Protein AF-A0A7J9FZH3-F1 (afdb_monomer)

Nearest PDB structures (foldseek):
  8qah-assembly2_B  TM=2.654E-01  e=2.493E+00  synthetic construct
  6dqs-assembly1_D  TM=1.534E-01  e=6.817E-01  Homo sapiens

pLDDT: mean 82.78, std 17.74, range [28.38, 97.75]

Foldseek 3Di:
DLCQLQPNQLVSVLVVLVVLLVVLQPDPPCPSVCVCLVVCSLLSLLQLQLPDDLPPDLDDPSSVSSLSSNLSSLSSLLSQCVSVPQVSLVSCVVSVSLVSNLSRHLLAPPPLVVPPDDDPPSNVSSVVSSLSNNLSSLSNLLSNLSNQDLVDQAPVVGPSLVSLVVSCVSNLVLLVVLLPDDLLPDDPSSLSSVLSSLSSCLRRVLNDPDPPRLVVLSLQLLLLVLLQDALVDPSPPPPPDAPVVSLVSVLSSLSSLLSSLSSVLCCCPRLVDDAALDPPDPPPDDDSSVHGDHLVSLLSNLNRLLVLLVVLLVLLVVLVVCLVCLVVDDPVRLVVLDVNQDDPPPDDPPDDSVVSSVSSNVSSVVSSVSSLSSLVSSLVSSVSSLSSLLSNLVVVVDDDPPDDDDPRPDPDDDDHDLVSLLVSLVSLLVSLVSQLPDDCVSNVDDCPVVNVSSVSSNVSSVVSNVD

InterPro domains:
  IPR021827 Nucleoporin Nup186/Nup192/Nup205 [PTHR31344] (1-390)

Organism: NCBI:txid34285

Secondary structure (DSSP, 8-state):
-HHHHHHS-HHHHHHHHHHHHHHHHT-SSSHHHHHHHHTTHHHHHHHHHHH----S-TT-HHHHHHHHHHHHHHHHHHHHHHHHHHHHHHHHHHTTHHHHHHT-GGG-GGGTTT--SS-TTHHHHHHHHHHHHHHHHHHHHHHHGGG--TT---GGG-HHHHHHHHHHHHTHHHHHHHHTS-TTT--HHHHHHHHHHHHHHHHHGGG----TT-HHHHHHHHHHHHHT--TTS-TT--TTS-HHHHHHHHHHHHHHHHHHHHHHHHHHHTS-----SSS--S-TT--GGGPPPPHHHHHHHHHHHHHHHHHHHHHHHHHHHHHHTTTTS-HHHHHHHHHHH--GGG--TT--HHHHHHHHHHHHHHHHHHHHHHHHHHHHHHHHHHHHHHHHHHHTTS------------SS-PPPPHHHHHHHHHHHHHHHHHHHT--HHHH-S--HHHHHHHHHHHHHHHHHHH-

Sequence (467 aa):
VIKDATHGSEPGKTVSLYVLDAVVCIDHERYFLSQLQSRGFLRSCLMSISSFSSADGGHSLDSMQRACTLEAELALLLRICHKYGKSGAQVLFSMGALEHIASCRAVNLQGSLRVETKLRRDVAVDVDKQRMIVTPVLRLVFSLTSLVDTSEFFEVKNKIVREVIDFVKGHHLVFDHVLREDVSGADDLMMEQINLVVGILSKVWPYEEGGEYGFVQGLFSMMHILFSCDSDRPFLSISTRSPENQRKSELNVFQLCFSLSSYLYFLVTKKSLRLQVSDDSPEYHSPVSLQQPTLNLLCSLLNGVINSLERAADEKSLLLNKIRDINELSRQEVDEVINMCVRQDLVSASDDIQKRRYIAMVEMCQVAGNRDQLISLLLPLVEHVLNVIIIHFQDSSGVFNTNGSMKTITYGAEPDSGQEISLLCGKLIPLLERLELLSEEKVGHNLKVFRRSVASLKEMAIQKFAG

Solvent-accessible surface area (backbone atoms only — not comparable to full-atom values): 26274 Å² total; per-residue (Å²): 90,73,68,34,44,74,70,43,56,50,68,47,16,28,53,28,32,53,53,50,40,56,54,50,75,70,45,84,83,47,57,60,58,50,50,38,53,76,70,44,47,57,58,50,50,41,51,50,48,29,67,41,67,68,83,64,59,96,82,42,71,67,48,52,37,50,50,48,29,50,40,34,50,41,49,37,55,37,45,41,25,66,73,48,38,63,62,30,29,48,54,44,51,77,69,43,43,63,62,24,56,64,49,21,53,68,66,59,65,82,70,63,80,74,63,78,88,79,60,87,68,60,54,55,56,52,50,52,57,40,52,58,47,45,47,48,50,43,52,36,55,39,53,45,55,69,67,55,63,82,87,60,86,52,51,91,78,34,66,63,39,48,52,50,48,52,43,46,66,76,41,39,69,59,52,53,54,49,57,71,54,58,78,77,77,48,51,77,68,52,49,47,47,37,43,36,49,48,44,39,44,35,73,37,48,85,60,58,87,76,80,87,78,54,57,70,35,39,52,29,34,50,44,56,60,61,23,65,45,49,70,86,56,54,85,65,81,51,98,82,62,54,68,62,58,51,53,51,51,52,46,53,51,51,52,40,52,35,29,53,39,50,28,49,36,46,37,37,76,72,51,57,43,78,64,47,56,63,89,81,65,89,67,93,77,71,59,71,47,75,45,77,66,29,52,50,42,50,50,41,30,49,51,29,48,48,57,51,42,55,52,32,22,51,52,26,40,54,39,53,51,49,52,74,45,46,89,77,54,50,72,66,59,38,48,52,48,41,68,69,56,61,71,77,90,81,67,62,92,83,59,52,70,68,63,45,45,51,52,30,43,56,43,40,49,54,52,31,49,55,27,47,54,43,44,69,51,44,55,60,38,49,51,38,54,50,51,49,54,42,53,57,58,57,55,76,72,54,84,81,78,92,79,75,100,62,87,66,64,74,80,83,74,74,87,75,56,74,68,55,52,24,56,48,26,68,62,43,47,64,54,39,53,57,60,65,69,62,51,49,82,46,64,69,50,89,49,70,68,59,48,49,55,43,51,53,45,42,54,54,33,52,55,51,50,75,104

Structure (mmCIF, N/CA/C/O backbone):
data_AF-A0A7J9FZH3-F1
#
_entry.id   AF-A0A7J9FZH3-F1
#
loop_
_atom_site.group_PDB
_atom_site.id
_atom_site.type_symbol
_atom_site.label_atom_id
_atom_site.label_alt_id
_atom_site.label_comp_id
_atom_site.label_asym_id
_atom_site.label_entity_id
_atom_site.label_seq_id
_atom_site.pdbx_PDB_ins_code
_atom_site.Cartn_x
_atom_site.Cartn_y
_atom_site.Cartn_z
_atom_site.occupancy
_atom_site.B_iso_or_equiv
_atom_site.auth_seq_id
_atom_site.auth_comp_id
_atom_site.auth_asym_id
_atom_site.auth_atom_id
_atom_site.pdbx_PDB_model_num
ATOM 1 N N . VAL A 1 1 ? 16.671 7.609 -28.512 1.00 92.31 1 VAL A N 1
ATOM 2 C CA . VAL A 1 1 ? 16.056 7.088 -27.268 1.00 92.31 1 VAL A CA 1
ATOM 3 C C . VAL A 1 1 ? 15.694 5.608 -27.368 1.00 92.31 1 VAL A C 1
ATOM 5 O O . VAL A 1 1 ? 16.523 4.825 -26.955 1.00 92.31 1 VAL A O 1
ATOM 8 N N . ILE A 1 2 ? 14.558 5.168 -27.947 1.00 93.94 2 ILE A N 1
ATOM 9 C CA . ILE A 1 2 ? 14.202 3.719 -27.972 1.00 93.94 2 ILE A CA 1
ATOM 10 C C . ILE A 1 2 ? 15.309 2.848 -28.589 1.00 93.94 2 ILE A C 1
ATOM 12 O O . ILE A 1 2 ? 15.668 1.825 -28.024 1.00 93.94 2 ILE A O 1
ATOM 16 N N . LYS A 1 3 ? 15.887 3.271 -29.721 1.00 93.75 3 LYS A N 1
ATOM 17 C CA . LYS A 1 3 ? 16.989 2.535 -30.365 1.00 93.75 3 LYS A CA 1
ATOM 18 C C . LYS A 1 3 ? 18.222 2.408 -29.467 1.00 93.75 3 LYS A C 1
ATOM 20 O O . LYS A 1 3 ? 18.873 1.370 -29.499 1.00 93.75 3 LYS A O 1
ATOM 25 N N . ASP A 1 4 ? 18.513 3.443 -28.686 1.00 94.50 4 ASP A N 1
ATOM 26 C CA . ASP A 1 4 ? 19.654 3.489 -27.768 1.00 94.50 4 ASP A CA 1
ATOM 27 C C . ASP A 1 4 ? 19.369 2.656 -26.510 1.00 94.50 4 ASP A C 1
ATOM 29 O O . ASP A 1 4 ? 20.251 1.958 -26.027 1.00 94.50 4 ASP A O 1
ATOM 33 N N . ALA A 1 5 ? 18.115 2.643 -26.043 1.00 94.12 5 ALA A N 1
ATOM 34 C CA . ALA A 1 5 ? 17.645 1.782 -24.960 1.00 94.12 5 ALA A CA 1
ATOM 35 C C . ALA A 1 5 ? 17.725 0.285 -25.308 1.00 94.12 5 ALA A C 1
ATOM 37 O O . ALA A 1 5 ? 17.924 -0.531 -24.417 1.00 94.12 5 ALA A O 1
ATOM 38 N N . THR A 1 6 ? 17.608 -0.091 -26.588 1.00 91.50 6 THR A N 1
ATOM 39 C CA . THR A 1 6 ? 17.687 -1.501 -27.012 1.00 91.50 6 THR A CA 1
ATOM 40 C C . THR A 1 6 ? 19.077 -1.920 -27.499 1.00 91.50 6 THR A C 1
ATOM 42 O O . THR A 1 6 ? 19.514 -3.027 -27.203 1.00 91.50 6 THR A O 1
ATOM 45 N N . HIS A 1 7 ? 19.782 -1.062 -28.245 1.00 90.75 7 HIS A N 1
ATOM 46 C CA . HIS A 1 7 ? 21.035 -1.418 -28.935 1.00 90.75 7 HIS A CA 1
ATOM 47 C C . HIS A 1 7 ? 22.260 -0.615 -28.476 1.00 90.75 7 HIS A C 1
ATOM 49 O O . HIS A 1 7 ? 23.348 -0.816 -29.012 1.00 90.75 7 HIS A O 1
ATOM 55 N N . GLY A 1 8 ? 22.100 0.321 -27.537 1.00 90.12 8 GLY A N 1
ATOM 56 C CA . GLY A 1 8 ? 23.210 1.113 -27.014 1.00 90.12 8 GLY A CA 1
ATOM 57 C C . GLY A 1 8 ? 24.176 0.294 -26.157 1.00 90.12 8 GLY A C 1
ATOM 58 O O . GLY A 1 8 ? 23.937 -0.873 -25.844 1.00 90.12 8 GLY A O 1
ATOM 59 N N . SER A 1 9 ? 25.267 0.931 -25.732 1.00 92.44 9 SER A N 1
ATOM 60 C CA . SER A 1 9 ? 26.091 0.417 -24.631 1.00 92.44 9 SER A CA 1
ATOM 61 C C . SER A 1 9 ? 25.277 0.370 -23.334 1.00 92.44 9 SER A C 1
ATOM 63 O O . SER A 1 9 ? 24.308 1.110 -23.205 1.00 92.44 9 SER A O 1
ATOM 65 N N . GLU A 1 10 ? 25.670 -0.436 -22.346 1.00 91.56 10 GLU A N 1
ATOM 66 C CA . GLU A 1 10 ? 24.930 -0.541 -21.072 1.00 91.56 10 GLU A CA 1
ATOM 67 C C . GLU A 1 10 ? 24.684 0.821 -20.380 1.00 91.56 10 GLU A C 1
ATOM 69 O O . GLU A 1 10 ? 23.535 1.115 -20.037 1.00 91.56 10 GLU A O 1
ATOM 74 N N . PRO A 1 11 ? 25.670 1.740 -20.283 1.00 92.06 11 PRO A N 1
ATOM 75 C CA . PRO A 1 11 ? 25.399 3.092 -19.791 1.00 92.06 11 PRO A CA 1
ATOM 76 C C . PRO A 1 11 ? 24.432 3.875 -20.691 1.00 92.06 11 PRO A C 1
ATOM 78 O O . PRO A 1 11 ? 23.564 4.593 -20.198 1.00 92.06 11 PRO A O 1
ATOM 81 N N . GLY A 1 12 ? 24.552 3.726 -22.015 1.00 95.12 12 GLY A N 1
ATOM 82 C CA . GLY A 1 12 ? 23.664 4.374 -22.982 1.00 95.12 12 GLY A CA 1
ATOM 83 C C . GLY A 1 12 ? 22.221 3.876 -22.885 1.00 95.12 12 GLY A C 1
ATOM 84 O O . GLY A 1 12 ? 21.290 4.683 -22.960 1.00 95.12 12 GLY A O 1
ATOM 85 N N . LYS A 1 13 ? 22.029 2.572 -22.648 1.00 96.00 13 LYS A N 1
ATOM 86 C CA . LYS A 1 13 ? 20.722 1.969 -22.384 1.00 96.00 13 LYS A CA 1
ATOM 87 C C . LYS A 1 13 ? 20.131 2.521 -21.096 1.00 96.00 13 LYS A C 1
ATOM 89 O O . LYS A 1 13 ? 19.020 3.039 -21.127 1.00 96.00 13 LYS A O 1
ATOM 94 N N . THR A 1 14 ? 20.903 2.493 -20.009 1.00 94.88 14 THR A N 1
ATOM 95 C CA . THR A 1 14 ? 20.487 2.987 -18.688 1.00 94.88 14 THR A CA 1
ATOM 96 C C . THR A 1 14 ? 20.017 4.445 -18.754 1.00 94.88 14 THR A C 1
ATOM 98 O O . THR A 1 14 ? 18.893 4.758 -18.368 1.00 94.88 14 THR A O 1
ATOM 101 N N . VAL A 1 15 ? 20.819 5.341 -19.343 1.00 96.31 15 VAL A N 1
ATOM 102 C CA . VAL A 1 15 ? 20.439 6.756 -19.512 1.00 96.31 15 VAL A CA 1
ATOM 103 C C . VAL A 1 15 ? 19.186 6.897 -20.379 1.00 96.31 15 VAL A C 1
ATOM 105 O O . VAL A 1 15 ? 18.291 7.678 -20.059 1.00 96.31 15 VAL A O 1
ATOM 108 N N . SER A 1 16 ? 19.085 6.126 -21.463 1.00 97.50 16 SER A N 1
ATOM 109 C CA . SER A 1 16 ? 17.911 6.163 -22.340 1.00 97.50 16 SER A CA 1
ATOM 110 C C . SER A 1 16 ? 16.640 5.697 -21.630 1.00 97.50 16 SER A C 1
ATOM 112 O O . SER A 1 16 ? 15.577 6.265 -21.874 1.00 97.50 16 SER A O 1
ATOM 114 N N . LEU A 1 17 ? 16.738 4.707 -20.740 1.00 97.19 17 LEU A N 1
ATOM 115 C CA . LEU A 1 17 ? 15.630 4.232 -19.912 1.00 97.19 17 LEU A CA 1
ATOM 116 C C . LEU A 1 17 ? 15.174 5.304 -18.916 1.00 97.19 17 LEU A C 1
ATOM 118 O O . LEU A 1 17 ? 13.974 5.540 -18.816 1.00 97.19 17 LEU A O 1
ATOM 122 N N . TYR A 1 18 ? 16.091 6.035 -18.275 1.00 95.38 18 TYR A N 1
ATOM 123 C CA . TYR A 1 18 ? 15.721 7.166 -17.410 1.00 95.38 18 TYR A CA 1
ATOM 124 C C . TYR A 1 18 ? 15.061 8.318 -18.179 1.00 95.38 18 TYR A C 1
ATOM 126 O O . TYR A 1 18 ? 14.111 8.930 -17.690 1.00 95.38 18 TYR A O 1
ATOM 134 N N . VAL A 1 19 ? 15.495 8.590 -19.415 1.00 96.69 19 VAL A N 1
ATOM 135 C CA . VAL A 1 19 ? 14.804 9.555 -20.287 1.00 96.69 19 VAL A CA 1
AT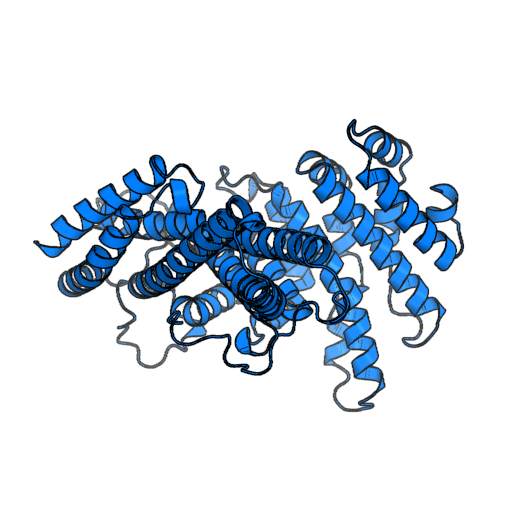OM 136 C C . VAL A 1 19 ? 13.386 9.076 -20.610 1.00 96.69 19 VAL A C 1
ATOM 138 O O . VAL A 1 19 ? 12.449 9.873 -20.578 1.00 96.69 19 VAL A O 1
ATOM 141 N N . LEU A 1 20 ? 13.199 7.785 -20.898 1.00 96.75 20 LEU A N 1
ATOM 142 C CA . LEU A 1 20 ? 11.869 7.215 -21.127 1.00 96.75 20 LEU A CA 1
ATOM 143 C C . LEU A 1 20 ? 10.995 7.262 -19.866 1.00 96.75 20 LEU A C 1
ATOM 145 O O . LEU A 1 20 ? 9.817 7.591 -19.985 1.00 96.75 20 LEU A O 1
ATOM 149 N N . ASP A 1 21 ? 11.557 7.008 -18.681 1.00 94.75 21 ASP A N 1
ATOM 150 C CA . ASP A 1 21 ? 10.853 7.137 -17.395 1.00 94.75 21 ASP A CA 1
ATOM 151 C C . ASP A 1 21 ? 10.309 8.560 -17.201 1.00 94.75 21 ASP A C 1
ATOM 153 O O . ASP A 1 21 ? 9.123 8.752 -16.917 1.00 94.75 21 ASP A O 1
ATOM 157 N N . ALA A 1 22 ? 11.146 9.570 -17.455 1.00 94.69 22 ALA A N 1
ATOM 158 C CA . ALA A 1 22 ? 10.754 10.975 -17.377 1.00 94.69 22 ALA A CA 1
ATOM 159 C C . ALA A 1 22 ? 9.670 11.343 -18.407 1.00 94.69 22 ALA A C 1
ATOM 161 O O . ALA A 1 22 ? 8.725 12.066 -18.086 1.00 94.69 22 ALA A O 1
ATOM 162 N N . VAL A 1 23 ? 9.760 10.816 -19.632 1.00 94.31 23 VAL A N 1
ATOM 163 C CA . VAL A 1 23 ? 8.740 11.025 -20.675 1.00 94.31 23 VAL A CA 1
ATOM 164 C C . VAL A 1 23 ? 7.404 10.387 -20.285 1.00 94.31 23 VAL A C 1
ATOM 166 O O . VAL A 1 23 ? 6.352 10.995 -20.476 1.00 94.31 23 VAL A O 1
ATOM 169 N N . VAL A 1 24 ? 7.421 9.195 -19.684 1.00 95.62 24 VAL A N 1
ATOM 170 C CA . VAL A 1 24 ? 6.207 8.551 -19.163 1.00 95.62 24 VAL A CA 1
ATOM 171 C C . VAL A 1 24 ? 5.600 9.372 -18.019 1.00 95.62 24 VAL A C 1
ATOM 173 O O . VAL A 1 24 ? 4.379 9.513 -17.956 1.00 95.62 24 VAL A O 1
ATOM 176 N N . CYS A 1 25 ? 6.411 9.977 -17.144 1.00 92.81 25 CYS A N 1
ATOM 177 C CA . CYS A 1 25 ? 5.911 10.806 -16.039 1.00 92.81 25 CYS A CA 1
ATOM 178 C C . CYS A 1 25 ? 4.988 11.947 -16.502 1.00 92.81 25 CYS A C 1
ATOM 180 O O . CYS A 1 25 ? 4.003 12.248 -15.820 1.00 92.81 25 CYS A O 1
ATOM 182 N N . ILE A 1 26 ? 5.256 12.538 -17.668 1.00 94.06 26 ILE A N 1
ATOM 183 C CA . ILE A 1 26 ? 4.470 13.646 -18.234 1.00 94.06 26 ILE A CA 1
ATOM 184 C C . ILE A 1 26 ? 3.360 13.187 -19.199 1.00 94.06 26 ILE A C 1
ATOM 186 O O . ILE A 1 26 ? 2.641 14.021 -19.744 1.00 94.06 26 ILE A O 1
ATOM 190 N N . ASP A 1 27 ? 3.177 11.877 -19.407 1.00 94.00 27 ASP A N 1
ATOM 191 C CA . ASP A 1 27 ? 2.183 11.348 -20.351 1.00 94.00 27 ASP A CA 1
ATOM 192 C C . ASP A 1 27 ? 0.763 11.349 -19.765 1.00 94.00 27 ASP A C 1
ATOM 194 O O . ASP A 1 27 ? 0.337 10.405 -19.096 1.00 94.00 27 ASP A O 1
ATOM 198 N N . HIS A 1 28 ? 0.010 12.421 -19.989 1.00 89.25 28 HIS A N 1
ATOM 199 C CA . HIS A 1 28 ? -1.373 12.513 -19.513 1.00 89.25 28 HIS A CA 1
ATOM 200 C C . HIS A 1 28 ? -2.366 11.746 -20.399 1.00 89.25 28 HIS A C 1
ATOM 202 O O . HIS A 1 28 ? -3.337 11.191 -19.888 1.00 89.25 28 HIS A O 1
ATOM 208 N N . GLU A 1 29 ? -2.103 11.664 -21.704 1.00 90.12 29 GLU A N 1
ATOM 209 C CA . GLU A 1 29 ? -3.030 11.107 -22.701 1.00 90.12 29 GLU A CA 1
ATOM 210 C C . GLU A 1 29 ? -2.706 9.658 -23.099 1.00 90.12 29 GLU A C 1
ATOM 212 O O . GLU A 1 29 ? -3.348 9.096 -23.985 1.00 90.12 29 GLU A O 1
ATOM 217 N N . ARG A 1 30 ? -1.732 9.020 -22.434 1.00 92.31 30 ARG A N 1
ATOM 218 C CA . ARG A 1 30 ? -1.261 7.651 -22.735 1.00 92.31 30 ARG A CA 1
ATOM 219 C C . ARG A 1 30 ? -0.695 7.507 -24.152 1.00 92.31 30 ARG A C 1
ATOM 221 O O . ARG A 1 30 ? -0.664 6.401 -24.713 1.00 92.31 30 ARG A O 1
ATOM 228 N N . TYR A 1 31 ? -0.255 8.611 -24.749 1.00 94.31 31 TYR A N 1
ATOM 229 C CA . TYR A 1 31 ? 0.316 8.615 -26.089 1.00 94.31 31 TYR A CA 1
ATOM 230 C C . TYR A 1 31 ? 1.634 7.835 -26.109 1.00 94.31 31 TYR A C 1
ATOM 232 O O . TYR A 1 31 ? 1.826 6.946 -26.944 1.00 94.31 31 TYR A O 1
ATOM 240 N N . PHE A 1 32 ? 2.525 8.112 -25.156 1.00 95.00 32 PHE A N 1
ATOM 241 C CA . PHE A 1 32 ? 3.810 7.432 -25.050 1.00 95.00 32 PHE A CA 1
ATOM 242 C C . PHE A 1 32 ? 3.634 5.967 -24.669 1.00 95.00 32 PHE A C 1
ATOM 244 O O . PHE A 1 32 ? 4.298 5.126 -25.272 1.00 95.00 32 PHE A O 1
ATOM 251 N N . LEU A 1 33 ? 2.694 5.628 -23.778 1.00 95.12 33 LEU A N 1
ATOM 252 C CA . LEU A 1 33 ? 2.358 4.221 -23.513 1.00 95.12 33 LEU A CA 1
ATOM 253 C C . LEU A 1 33 ? 2.006 3.471 -24.805 1.00 95.12 33 LEU A C 1
ATOM 255 O O . LEU A 1 33 ? 2.579 2.419 -25.096 1.00 95.12 33 LEU A O 1
ATOM 259 N N . SER A 1 34 ? 1.113 4.049 -25.611 1.00 94.62 34 SER A N 1
ATOM 260 C CA . SER A 1 34 ? 0.668 3.461 -26.878 1.00 94.62 34 SER A CA 1
ATOM 261 C C . SER A 1 34 ? 1.822 3.306 -27.875 1.00 94.62 34 SER A C 1
ATOM 263 O O . SER A 1 34 ? 1.912 2.298 -28.580 1.00 94.62 34 SER A O 1
ATOM 265 N N . GLN A 1 35 ? 2.751 4.267 -27.923 1.00 94.88 35 GLN A N 1
ATOM 266 C CA . GLN A 1 35 ? 3.949 4.184 -28.766 1.00 94.88 35 GLN A CA 1
ATOM 267 C C . GLN A 1 35 ? 4.935 3.109 -28.287 1.00 94.88 35 GLN A C 1
ATOM 269 O O . GLN A 1 35 ? 5.447 2.349 -29.109 1.00 94.88 35 GLN A O 1
ATOM 274 N N . LEU A 1 36 ? 5.195 3.010 -26.980 1.00 95.44 36 LEU A N 1
ATOM 275 C CA . LEU A 1 36 ? 6.098 1.999 -26.413 1.00 95.44 36 LEU A CA 1
ATOM 276 C C . LEU A 1 36 ? 5.551 0.581 -26.630 1.00 95.44 36 LEU A C 1
ATOM 278 O O . LEU A 1 36 ? 6.309 -0.336 -26.953 1.00 95.44 36 LEU A O 1
ATOM 282 N N . GLN A 1 37 ? 4.233 0.414 -26.513 1.00 94.75 37 GLN A N 1
ATOM 283 C CA . GLN A 1 37 ? 3.544 -0.843 -26.785 1.00 94.75 37 GLN A CA 1
ATOM 284 C C . GLN A 1 37 ? 3.556 -1.202 -28.277 1.00 94.75 37 GLN A C 1
ATOM 286 O O . GLN A 1 37 ? 4.032 -2.276 -28.642 1.00 94.75 37 GLN A O 1
ATOM 291 N N . SER A 1 38 ? 3.049 -0.322 -29.148 1.00 94.44 38 SER A N 1
ATOM 292 C CA . SER A 1 38 ? 2.885 -0.611 -30.587 1.00 94.44 38 SER A CA 1
ATOM 293 C C . SER A 1 38 ? 4.207 -0.860 -31.310 1.00 94.44 38 SER A C 1
ATOM 295 O O . SER A 1 38 ? 4.260 -1.652 -32.248 1.00 94.44 38 SER A O 1
ATOM 297 N N . ARG A 1 39 ? 5.295 -0.234 -30.850 1.00 94.62 39 ARG A N 1
ATOM 298 C CA . ARG A 1 39 ? 6.645 -0.440 -31.395 1.00 94.62 39 ARG A CA 1
ATOM 299 C C . ARG A 1 39 ? 7.362 -1.659 -30.811 1.00 94.62 39 ARG A C 1
ATOM 301 O O . ARG A 1 39 ? 8.526 -1.875 -31.129 1.00 94.62 39 ARG A O 1
ATOM 308 N N . GLY A 1 40 ? 6.705 -2.432 -29.944 1.00 94.31 40 GLY A N 1
ATOM 309 C CA . GLY A 1 40 ? 7.269 -3.639 -29.338 1.00 94.31 40 GLY A CA 1
ATOM 310 C C . GLY A 1 40 ? 8.379 -3.381 -28.316 1.00 94.31 40 GLY A C 1
ATOM 311 O O . GLY A 1 40 ? 9.054 -4.325 -27.911 1.00 94.31 40 GLY A O 1
ATOM 312 N N . PHE A 1 41 ? 8.569 -2.136 -27.870 1.00 96.94 41 PHE A N 1
ATOM 313 C CA . PHE A 1 41 ? 9.648 -1.789 -26.945 1.00 96.94 41 PHE A CA 1
ATOM 314 C C . PHE A 1 41 ? 9.453 -2.444 -25.575 1.00 96.94 41 PHE A C 1
ATOM 316 O O . PHE A 1 41 ? 10.379 -3.057 -25.057 1.00 96.94 41 PHE A O 1
ATOM 323 N N . LEU A 1 42 ? 8.229 -2.413 -25.034 1.00 96.62 42 LEU A N 1
ATOM 324 C CA . LEU A 1 42 ? 7.931 -3.052 -23.744 1.00 96.62 42 LEU A CA 1
ATOM 325 C C . LEU A 1 42 ? 8.199 -4.562 -23.776 1.00 96.62 42 LEU A C 1
ATOM 327 O O . LEU A 1 42 ? 8.767 -5.114 -22.839 1.00 96.62 42 LEU A O 1
ATOM 331 N N . ARG A 1 43 ? 7.862 -5.218 -24.893 1.00 95.44 43 ARG A N 1
ATOM 332 C CA . ARG A 1 43 ? 8.169 -6.637 -25.102 1.00 95.44 43 ARG A CA 1
ATOM 333 C C . ARG A 1 43 ? 9.678 -6.880 -25.154 1.00 95.44 43 ARG A C 1
ATOM 335 O O . ARG A 1 43 ? 10.145 -7.862 -24.594 1.00 95.44 43 ARG A O 1
ATOM 342 N N . SER A 1 44 ? 10.436 -5.983 -25.785 1.00 95.31 44 SER A N 1
ATOM 343 C CA . SER A 1 44 ? 11.901 -6.049 -25.800 1.00 95.31 44 SER A CA 1
ATOM 344 C C . SER A 1 44 ? 12.496 -5.956 -24.393 1.00 95.31 44 SER A C 1
ATOM 346 O O . SER A 1 44 ? 13.379 -6.747 -24.078 1.00 95.31 44 SER A O 1
ATOM 348 N N . CYS A 1 45 ? 12.003 -5.047 -23.543 1.00 96.19 45 CYS A N 1
ATOM 349 C CA . CYS A 1 45 ? 12.445 -4.945 -22.147 1.00 96.19 45 CYS A CA 1
ATOM 350 C C . CYS A 1 45 ? 12.141 -6.228 -21.361 1.00 96.19 45 CYS A C 1
ATOM 352 O O . CYS A 1 45 ? 13.003 -6.749 -20.666 1.00 96.19 45 CYS A O 1
ATOM 354 N N . LEU A 1 46 ? 10.941 -6.795 -21.514 1.00 96.12 46 LEU A N 1
ATOM 355 C CA . LEU A 1 46 ? 10.582 -8.056 -20.855 1.00 96.12 46 LEU A CA 1
ATOM 356 C C . LEU A 1 46 ? 11.468 -9.231 -21.303 1.00 96.12 46 LEU A C 1
ATOM 358 O O . LEU A 1 46 ? 11.929 -10.017 -20.475 1.00 96.12 46 LEU A O 1
ATOM 362 N N . MET A 1 47 ? 11.773 -9.319 -22.601 1.00 94.31 47 MET A N 1
ATOM 363 C CA . MET A 1 47 ? 12.717 -10.314 -23.119 1.00 94.31 47 MET A CA 1
ATOM 364 C C . MET A 1 47 ? 14.122 -10.114 -22.534 1.00 94.31 47 MET A C 1
ATOM 366 O O . MET A 1 47 ? 14.731 -11.092 -22.098 1.00 94.31 47 MET A O 1
ATOM 370 N N . SER A 1 48 ? 14.604 -8.866 -22.468 1.00 92.81 48 SER A N 1
ATOM 371 C CA . SER A 1 48 ? 15.883 -8.501 -21.839 1.00 92.81 48 SER A CA 1
ATOM 372 C C . SER A 1 48 ? 15.948 -8.988 -20.387 1.00 92.81 48 SER A C 1
ATOM 374 O O . SER A 1 48 ? 16.837 -9.776 -20.055 1.00 92.81 48 SER A O 1
ATOM 376 N N . ILE A 1 49 ? 14.934 -8.660 -19.577 1.00 93.50 49 ILE A N 1
ATOM 377 C CA . ILE A 1 49 ? 14.796 -9.107 -18.181 1.00 93.50 49 ILE A CA 1
ATOM 378 C C . ILE A 1 49 ? 14.877 -10.635 -18.075 1.00 93.50 49 ILE A C 1
ATOM 380 O O . ILE A 1 49 ? 15.664 -11.161 -17.290 1.00 93.50 49 ILE A O 1
ATOM 384 N N . SER A 1 50 ? 14.113 -11.366 -18.893 1.00 91.81 50 SER A N 1
ATOM 385 C CA . SER A 1 50 ? 14.105 -12.836 -18.842 1.00 91.81 50 SER A CA 1
ATOM 386 C C . SER A 1 50 ? 15.432 -13.477 -19.260 1.00 91.81 50 SER A C 1
ATOM 388 O O . SER A 1 50 ? 15.762 -14.574 -18.815 1.00 91.81 50 SER A O 1
ATOM 390 N N . SER A 1 51 ? 16.209 -12.792 -20.103 1.00 89.12 51 SER A N 1
ATOM 391 C CA . SER A 1 51 ? 17.520 -13.254 -20.568 1.00 89.12 51 SER A CA 1
ATOM 392 C C . SER A 1 51 ? 18.664 -12.918 -19.606 1.00 89.12 51 SER A C 1
ATOM 394 O O . SER A 1 51 ? 19.788 -13.391 -19.796 1.00 89.12 51 SER A O 1
ATOM 396 N N . PHE A 1 52 ? 18.400 -12.115 -18.571 1.00 86.06 52 PHE A N 1
ATOM 397 C CA . PHE A 1 52 ? 19.423 -11.678 -17.636 1.00 86.06 52 PHE A CA 1
ATOM 398 C C . PHE A 1 52 ? 19.979 -12.853 -16.819 1.00 86.06 52 PHE A C 1
ATOM 400 O O . PHE A 1 52 ? 19.244 -13.647 -16.224 1.00 86.06 52 PHE A O 1
ATOM 407 N N . SER A 1 53 ? 21.309 -12.940 -16.738 1.00 74.88 53 SER A N 1
ATOM 408 C CA . SER A 1 53 ? 21.997 -13.901 -15.877 1.00 74.88 53 SER A CA 1
ATOM 409 C C . SER A 1 53 ? 23.200 -13.262 -15.186 1.00 74.88 53 SER A C 1
ATOM 411 O O . SER A 1 53 ? 23.974 -12.532 -15.801 1.00 74.88 53 SER A O 1
ATOM 413 N N . SER A 1 54 ? 23.359 -13.553 -13.895 1.00 61.91 54 SER A N 1
ATOM 414 C CA . SER A 1 54 ? 24.453 -13.060 -13.048 1.00 61.91 54 SER A CA 1
ATOM 415 C C . SER A 1 54 ? 25.737 -13.900 -13.148 1.00 61.91 54 SER A C 1
ATOM 417 O O . SER A 1 54 ? 26.698 -13.622 -12.438 1.00 61.91 54 SER A O 1
ATOM 419 N N . ALA A 1 55 ? 25.771 -14.915 -14.022 1.00 54.72 55 ALA A N 1
ATOM 420 C CA . ALA A 1 55 ? 26.841 -15.917 -14.089 1.00 54.72 55 ALA A CA 1
ATOM 421 C C . ALA A 1 55 ? 28.194 -15.386 -14.610 1.00 54.72 55 ALA A C 1
ATOM 423 O O . ALA A 1 55 ? 29.211 -16.062 -14.469 1.00 54.72 55 ALA A O 1
ATOM 424 N N . ASP A 1 56 ? 28.235 -14.172 -15.162 1.00 50.25 56 ASP A N 1
ATOM 425 C CA . ASP A 1 56 ? 29.479 -13.532 -15.585 1.00 50.25 56 ASP A CA 1
ATOM 426 C C . ASP A 1 56 ? 30.121 -12.775 -14.412 1.00 50.25 56 ASP A C 1
ATOM 428 O O . ASP A 1 56 ? 29.765 -11.627 -14.140 1.00 50.25 56 ASP A O 1
ATOM 432 N N . GLY A 1 57 ? 31.065 -13.434 -13.727 1.00 52.00 57 GLY A N 1
ATOM 433 C CA . GLY A 1 57 ? 32.097 -12.855 -12.850 1.00 52.00 57 GLY A CA 1
ATOM 434 C C . GLY A 1 57 ? 31.662 -11.672 -11.974 1.00 52.00 57 GLY A C 1
ATOM 435 O O . GLY A 1 57 ? 31.717 -10.521 -12.408 1.00 52.00 57 GLY A O 1
ATOM 436 N N . GLY A 1 58 ? 31.317 -11.950 -10.712 1.00 54.47 58 GLY A N 1
ATOM 437 C CA . GLY A 1 58 ? 30.656 -11.052 -9.746 1.00 54.47 58 GLY A CA 1
ATOM 438 C C . GLY A 1 58 ? 31.286 -9.685 -9.431 1.00 54.47 58 GLY A C 1
ATOM 439 O O . GLY A 1 58 ? 30.700 -8.935 -8.658 1.00 54.47 58 GLY A O 1
ATOM 440 N N . HIS A 1 59 ? 32.407 -9.297 -10.047 1.00 57.66 59 HIS A N 1
ATOM 441 C CA . HIS A 1 59 ? 33.121 -8.052 -9.730 1.00 57.66 59 HIS A CA 1
ATOM 442 C C . HIS A 1 59 ? 33.570 -7.227 -10.950 1.00 57.66 59 HIS A C 1
ATOM 444 O O . HIS A 1 59 ? 34.391 -6.322 -10.802 1.00 57.66 59 HIS A O 1
ATOM 450 N N . SER A 1 60 ? 33.059 -7.496 -12.159 1.00 69.88 60 SER A N 1
ATOM 451 C CA . SER A 1 60 ? 33.369 -6.647 -13.320 1.00 69.88 60 SER A CA 1
ATOM 452 C C . SER A 1 60 ? 32.479 -5.399 -13.379 1.00 69.88 60 SER A C 1
ATOM 454 O O . SER A 1 60 ? 31.286 -5.444 -13.062 1.00 69.88 60 SER A O 1
ATOM 456 N N . LEU A 1 61 ? 33.054 -4.281 -13.837 1.00 76.50 61 LEU A N 1
ATOM 457 C CA . LEU A 1 61 ? 32.325 -3.043 -14.140 1.00 76.50 61 LEU A CA 1
ATOM 458 C C . LEU A 1 61 ? 31.125 -3.319 -15.062 1.00 76.50 61 LEU A C 1
ATOM 460 O O . LEU A 1 61 ? 30.033 -2.806 -14.828 1.00 76.50 61 LEU A O 1
ATOM 464 N N . ASP A 1 62 ? 31.304 -4.202 -16.043 1.00 78.88 62 ASP A N 1
ATOM 465 C CA . ASP A 1 62 ? 30.265 -4.603 -16.995 1.00 78.88 62 ASP A CA 1
ATOM 466 C C . ASP A 1 62 ? 29.101 -5.346 -16.321 1.00 78.88 62 ASP A C 1
ATOM 468 O O . ASP A 1 62 ? 27.949 -5.214 -16.729 1.00 78.88 62 ASP A O 1
ATOM 472 N N . SER A 1 63 ? 29.374 -6.134 -15.277 1.00 78.44 63 SER A N 1
ATOM 473 C CA . SER A 1 63 ? 28.347 -6.844 -14.505 1.00 78.44 63 SER A CA 1
ATOM 474 C C . SER A 1 63 ? 27.514 -5.881 -13.653 1.00 78.44 63 SER A C 1
ATOM 476 O O . SER A 1 63 ? 26.307 -6.068 -13.496 1.00 78.44 63 SER A O 1
ATOM 478 N N . MET A 1 64 ? 28.139 -4.825 -13.125 1.00 80.06 64 MET A N 1
ATOM 479 C CA . MET A 1 64 ? 27.435 -3.760 -12.407 1.00 80.06 64 MET A CA 1
ATOM 480 C C . MET A 1 64 ? 26.594 -2.908 -13.363 1.00 80.06 64 MET A C 1
ATOM 482 O O . MET A 1 64 ? 25.420 -2.681 -13.093 1.00 80.06 64 MET A O 1
ATOM 486 N N . GLN A 1 65 ? 27.153 -2.508 -14.509 1.00 86.75 65 GLN A N 1
ATOM 487 C CA . GLN A 1 65 ? 26.424 -1.742 -15.525 1.00 86.75 65 GLN A CA 1
ATOM 488 C C . GLN A 1 65 ? 25.198 -2.499 -16.045 1.00 86.75 65 GLN A C 1
ATOM 490 O O . GLN A 1 65 ? 24.122 -1.917 -16.120 1.00 86.75 65 GLN A O 1
ATOM 495 N N . ARG A 1 66 ? 25.324 -3.807 -16.316 1.00 87.44 66 ARG A N 1
ATOM 496 C CA . ARG A 1 66 ? 24.183 -4.657 -16.694 1.00 87.44 66 ARG A CA 1
ATOM 497 C C . ARG A 1 66 ? 23.101 -4.704 -15.612 1.00 87.44 66 ARG A C 1
ATOM 499 O O . ARG A 1 66 ? 21.917 -4.683 -15.934 1.00 87.44 66 ARG A O 1
ATOM 506 N N . ALA A 1 67 ? 23.487 -4.759 -14.336 1.00 86.06 67 ALA A N 1
ATOM 507 C CA . ALA A 1 67 ? 22.534 -4.728 -13.228 1.00 86.06 67 ALA A CA 1
ATOM 508 C C . ALA A 1 67 ? 21.825 -3.365 -13.110 1.00 86.06 67 ALA A C 1
ATOM 510 O O . ALA A 1 67 ? 20.629 -3.338 -12.838 1.00 86.06 67 ALA A O 1
ATOM 511 N N . CYS A 1 68 ? 22.522 -2.253 -13.373 1.00 88.69 68 CYS A N 1
ATOM 512 C CA . CYS A 1 68 ? 21.901 -0.926 -13.458 1.00 88.69 68 CYS A CA 1
ATOM 513 C C . CYS A 1 68 ? 20.926 -0.823 -14.638 1.00 88.69 68 CYS A C 1
ATOM 515 O O . CYS A 1 68 ? 19.833 -0.291 -14.473 1.00 88.69 68 CYS A O 1
ATOM 517 N N . THR A 1 69 ? 21.273 -1.370 -15.808 1.00 92.50 69 THR A N 1
ATOM 518 C CA . THR A 1 69 ? 20.341 -1.424 -16.943 1.00 92.50 69 THR A CA 1
ATOM 519 C C . THR A 1 69 ? 19.092 -2.224 -16.577 1.00 92.50 69 THR A C 1
ATOM 521 O O . THR A 1 69 ? 17.985 -1.756 -16.826 1.00 92.50 69 THR A O 1
ATOM 524 N N . LEU A 1 70 ? 19.249 -3.391 -15.939 1.00 92.44 70 LEU A N 1
ATOM 525 C CA . LEU A 1 70 ? 18.122 -4.211 -15.483 1.00 92.44 70 LEU A CA 1
ATOM 526 C C . LEU A 1 70 ? 17.234 -3.461 -14.477 1.00 92.44 70 LEU A C 1
ATOM 528 O O . LEU A 1 70 ? 16.009 -3.498 -14.585 1.00 92.44 70 LEU A O 1
ATOM 532 N N . GLU A 1 71 ? 17.839 -2.775 -13.505 1.00 92.12 71 GLU A N 1
ATOM 533 C CA . GLU A 1 71 ? 17.122 -1.932 -12.543 1.00 92.12 71 GLU A CA 1
ATOM 534 C C . GLU A 1 71 ? 16.325 -0.836 -13.256 1.00 92.12 71 GLU A C 1
ATOM 536 O O . GLU A 1 71 ? 15.135 -0.683 -12.986 1.00 92.12 71 GLU A O 1
ATOM 541 N N . ALA A 1 72 ? 16.927 -0.156 -14.234 1.00 94.88 72 ALA A N 1
ATOM 542 C CA . ALA A 1 72 ? 16.265 0.881 -15.016 1.00 94.88 72 ALA A CA 1
ATOM 543 C C . ALA A 1 72 ? 15.123 0.328 -15.892 1.00 94.88 72 ALA A C 1
ATOM 545 O O . ALA A 1 72 ? 14.097 0.994 -16.057 1.00 94.88 72 ALA A O 1
ATOM 546 N N . GLU A 1 73 ? 15.251 -0.893 -16.428 1.00 96.38 73 GLU A N 1
ATOM 547 C CA . GLU A 1 73 ? 14.160 -1.580 -17.132 1.00 96.38 73 GLU A CA 1
ATOM 548 C C . GLU A 1 73 ? 12.991 -1.859 -16.178 1.00 96.38 73 GLU A C 1
ATOM 550 O O . GLU A 1 73 ? 11.851 -1.496 -16.475 1.00 96.38 73 GLU A O 1
ATOM 555 N N . LEU A 1 74 ? 13.265 -2.438 -15.004 1.00 95.94 74 LEU A N 1
ATOM 556 C CA . LEU A 1 74 ? 12.251 -2.709 -13.979 1.00 95.94 74 LEU A CA 1
ATOM 557 C C . LEU A 1 74 ? 11.591 -1.418 -13.474 1.00 95.94 74 LEU A C 1
ATOM 559 O O . LEU A 1 74 ? 10.370 -1.379 -13.312 1.00 95.94 74 LEU A O 1
ATOM 563 N N . ALA A 1 75 ? 12.368 -0.351 -13.278 1.00 95.12 75 ALA A N 1
ATOM 564 C CA . ALA A 1 75 ? 11.876 0.957 -12.863 1.00 95.12 75 ALA A CA 1
ATOM 565 C C . ALA A 1 75 ? 10.925 1.565 -13.905 1.00 95.12 75 ALA A C 1
ATOM 567 O O . ALA A 1 75 ? 9.848 2.038 -13.541 1.00 95.12 75 ALA A O 1
ATOM 568 N N . LEU A 1 76 ? 11.258 1.480 -15.198 1.00 97.38 76 LEU A N 1
ATOM 569 C CA . LEU A 1 76 ? 10.382 1.947 -16.274 1.00 97.38 76 LEU A CA 1
ATOM 570 C C . LEU A 1 76 ? 9.066 1.152 -16.331 1.00 97.38 76 LEU A C 1
ATOM 572 O O . LEU A 1 76 ? 7.991 1.730 -16.514 1.00 97.38 76 LEU A O 1
ATOM 576 N N . LEU A 1 77 ? 9.123 -0.171 -16.158 1.00 97.75 77 LEU A N 1
ATOM 577 C CA . LEU A 1 77 ? 7.918 -1.004 -16.098 1.00 97.75 77 LEU A CA 1
ATOM 578 C C . LEU A 1 77 ? 7.054 -0.653 -14.877 1.00 97.75 77 LEU A C 1
ATOM 580 O O . LEU A 1 77 ? 5.840 -0.484 -14.997 1.00 97.75 77 LEU A O 1
ATOM 584 N N . LEU A 1 78 ? 7.674 -0.460 -13.713 1.00 96.94 78 LEU A N 1
ATOM 585 C CA . LEU A 1 78 ? 6.986 -0.012 -12.504 1.00 96.94 78 LEU A CA 1
ATOM 586 C C . LEU A 1 78 ? 6.346 1.369 -12.699 1.00 96.94 78 LEU A C 1
ATOM 588 O O . LEU A 1 78 ? 5.201 1.592 -12.296 1.00 96.94 78 LEU A O 1
ATOM 592 N N . ARG A 1 79 ? 7.045 2.288 -13.370 1.00 96.44 79 ARG A N 1
ATOM 593 C CA . ARG A 1 79 ? 6.523 3.610 -13.721 1.00 96.44 79 ARG A CA 1
ATOM 594 C C . ARG A 1 79 ? 5.270 3.519 -14.569 1.00 96.44 79 ARG A C 1
ATOM 596 O O . ARG A 1 79 ? 4.331 4.270 -14.319 1.00 96.44 79 ARG A O 1
ATOM 603 N N . ILE A 1 80 ? 5.235 2.616 -15.545 1.00 96.94 80 ILE A N 1
ATOM 604 C CA . ILE A 1 80 ? 4.050 2.375 -16.374 1.00 96.94 80 ILE A CA 1
ATOM 605 C C . ILE A 1 80 ? 2.872 1.936 -15.497 1.00 96.94 80 ILE A C 1
ATOM 607 O O . ILE A 1 80 ? 1.779 2.492 -15.624 1.00 96.94 80 ILE A O 1
ATOM 611 N N . CYS A 1 81 ? 3.084 1.008 -14.560 1.00 95.94 81 CYS A N 1
ATOM 612 C CA . CYS A 1 81 ? 2.031 0.612 -13.623 1.00 95.94 81 CYS A CA 1
ATOM 613 C C . CYS A 1 81 ? 1.540 1.790 -12.767 1.00 95.94 81 CYS A C 1
ATOM 615 O O . CYS A 1 81 ? 0.336 1.980 -12.625 1.00 95.94 81 CYS A O 1
ATOM 617 N N . HIS A 1 82 ? 2.442 2.617 -12.231 1.00 94.44 82 HIS A N 1
ATOM 618 C CA . HIS A 1 82 ? 2.058 3.748 -11.379 1.00 94.44 82 HIS A CA 1
ATOM 619 C C . HIS A 1 82 ? 1.381 4.883 -12.153 1.00 94.44 82 HIS A C 1
ATOM 621 O O . HIS A 1 82 ? 0.348 5.391 -11.724 1.00 94.44 82 HIS A O 1
ATOM 627 N N . LYS A 1 83 ? 1.930 5.276 -13.307 1.00 95.25 83 LYS A N 1
ATOM 628 C CA . LYS A 1 83 ? 1.423 6.403 -14.099 1.00 95.25 83 LYS A CA 1
ATOM 629 C C . LYS A 1 83 ? 0.047 6.117 -14.694 1.00 95.25 83 LYS A C 1
ATOM 631 O O . LYS A 1 83 ? -0.793 7.013 -14.744 1.00 95.25 83 LYS A O 1
ATOM 636 N N . TYR A 1 84 ? -0.186 4.886 -15.147 1.00 94.69 84 TYR A N 1
ATOM 637 C CA . TYR A 1 84 ? -1.418 4.515 -15.850 1.00 94.69 84 TYR A CA 1
ATOM 638 C C . TYR A 1 84 ? -2.341 3.603 -15.025 1.00 94.69 84 TYR A C 1
ATOM 640 O O . TYR A 1 84 ? -3.373 3.141 -15.530 1.00 94.69 84 TYR A O 1
ATOM 648 N N . GLY A 1 85 ? -1.994 3.336 -13.764 1.00 92.19 85 GLY A N 1
ATOM 649 C CA . GLY A 1 85 ? -2.753 2.492 -12.843 1.00 92.19 85 GLY A CA 1
ATOM 650 C C . GLY A 1 85 ? -3.027 1.096 -13.409 1.00 92.19 85 GLY A C 1
ATOM 651 O O . GLY A 1 85 ? -2.197 0.504 -14.103 1.00 92.19 85 GLY A O 1
ATOM 652 N N . LYS A 1 86 ? -4.253 0.599 -13.187 1.00 92.25 86 LYS A N 1
ATOM 653 C CA . LYS A 1 86 ? -4.705 -0.714 -13.684 1.00 92.25 86 LYS A CA 1
ATOM 654 C C . LYS A 1 86 ? -4.510 -0.884 -15.193 1.00 92.25 86 LYS A C 1
ATOM 656 O O . LYS A 1 86 ? -4.198 -1.976 -15.640 1.00 92.25 86 LYS A O 1
ATOM 661 N N . SER A 1 87 ? -4.647 0.179 -15.990 1.00 92.75 87 SER A N 1
ATOM 662 C CA . SER A 1 87 ? -4.463 0.067 -17.444 1.00 92.75 87 SER A CA 1
ATOM 663 C C . SER A 1 87 ? -3.010 -0.222 -17.837 1.00 92.75 87 SER A C 1
ATOM 665 O O . SER A 1 87 ? -2.775 -1.071 -18.691 1.00 92.75 87 SER A O 1
ATOM 667 N N . GLY A 1 88 ? -2.037 0.410 -17.170 1.00 94.81 88 GLY A N 1
ATOM 668 C CA . GLY A 1 88 ? -0.613 0.136 -17.384 1.00 94.81 88 GLY A CA 1
ATOM 669 C C . GLY A 1 88 ? -0.233 -1.266 -16.923 1.00 94.81 88 GLY A C 1
ATOM 670 O O . GLY A 1 88 ? 0.386 -2.015 -17.677 1.00 94.81 88 GLY A O 1
ATOM 671 N N . ALA A 1 89 ? -0.691 -1.651 -15.728 1.00 95.81 89 ALA A N 1
ATOM 672 C CA . ALA A 1 89 ? -0.504 -3.004 -15.213 1.00 95.81 89 ALA A CA 1
ATOM 673 C C . ALA A 1 89 ? -1.091 -4.058 -16.168 1.00 95.81 89 ALA A C 1
ATOM 675 O O . ALA A 1 89 ? -0.435 -5.055 -16.456 1.00 95.81 89 ALA A O 1
ATOM 676 N N . GLN A 1 90 ? -2.290 -3.820 -16.717 1.00 95.12 90 GLN A N 1
ATOM 677 C CA . GLN A 1 90 ? -2.951 -4.742 -17.644 1.00 95.12 90 GLN A CA 1
ATOM 678 C C . GLN A 1 90 ? -2.159 -4.917 -18.942 1.00 95.12 90 GLN A C 1
ATOM 680 O O . GLN A 1 90 ? -2.050 -6.037 -19.440 1.00 95.12 90 GLN A O 1
ATOM 685 N N . VAL A 1 91 ? -1.591 -3.832 -19.485 1.00 95.75 91 VAL A N 1
ATOM 686 C CA . VAL A 1 91 ? -0.724 -3.901 -20.670 1.00 95.75 91 VAL A CA 1
ATOM 687 C C . VAL A 1 91 ? 0.470 -4.810 -20.393 1.00 95.75 91 VAL A C 1
ATOM 689 O O . VAL A 1 91 ? 0.693 -5.751 -21.153 1.00 95.75 91 VAL A O 1
ATOM 692 N N . LEU A 1 92 ? 1.191 -4.593 -19.291 1.00 97.00 92 LEU A N 1
ATOM 693 C CA . LEU A 1 92 ? 2.360 -5.409 -18.949 1.00 97.00 92 LEU A CA 1
ATOM 694 C C . LEU A 1 92 ? 1.989 -6.867 -18.665 1.00 97.00 92 LEU A C 1
ATOM 696 O O . LEU A 1 92 ? 2.631 -7.779 -19.184 1.00 97.00 92 LEU A O 1
ATOM 700 N N . PHE A 1 93 ? 0.917 -7.097 -17.908 1.00 96.00 93 PHE A N 1
ATOM 701 C CA . PHE A 1 93 ? 0.421 -8.441 -17.626 1.00 96.00 93 PHE A CA 1
ATOM 702 C C . PHE A 1 93 ? 0.049 -9.194 -18.910 1.00 96.00 93 PHE A C 1
ATOM 704 O O . PHE A 1 93 ? 0.464 -10.331 -19.104 1.00 96.00 93 PHE A O 1
ATOM 711 N N . SER A 1 94 ? -0.647 -8.541 -19.849 1.00 95.06 94 SER A N 1
ATOM 712 C CA . SER A 1 94 ? -1.008 -9.146 -21.141 1.00 95.06 94 SER A CA 1
ATOM 713 C C . SER A 1 94 ? 0.199 -9.527 -22.010 1.00 95.06 94 SER A C 1
ATOM 715 O O . SER A 1 94 ? 0.068 -10.347 -22.917 1.00 95.06 94 SER A O 1
ATOM 717 N N . MET A 1 95 ? 1.371 -8.950 -21.727 1.00 95.75 95 MET A N 1
ATOM 718 C CA . MET A 1 95 ? 2.640 -9.267 -22.382 1.00 95.75 95 MET A CA 1
ATOM 719 C C . MET A 1 95 ? 3.444 -10.359 -21.659 1.00 95.75 95 MET A C 1
ATOM 721 O O . MET A 1 95 ? 4.577 -10.609 -22.059 1.00 95.75 95 MET A O 1
ATOM 725 N N . GLY A 1 96 ? 2.895 -11.001 -20.622 1.00 94.44 96 GLY A N 1
ATOM 726 C CA . GLY A 1 96 ? 3.578 -12.063 -19.875 1.00 94.44 96 GLY A CA 1
ATOM 727 C C . GLY A 1 96 ? 4.621 -11.540 -18.888 1.00 94.44 96 GLY A C 1
ATOM 728 O O . GLY A 1 96 ? 5.631 -12.198 -18.652 1.00 94.44 96 GLY A O 1
ATOM 729 N N . ALA A 1 97 ? 4.426 -10.339 -18.324 1.00 96.00 97 ALA A N 1
ATOM 730 C CA . ALA A 1 97 ? 5.418 -9.729 -17.436 1.00 96.00 97 ALA A CA 1
ATOM 731 C C . ALA A 1 97 ? 5.846 -10.644 -16.275 1.00 96.00 97 ALA A C 1
ATOM 733 O O . ALA A 1 97 ? 7.040 -10.735 -16.000 1.00 96.00 97 ALA A O 1
ATOM 734 N N . LEU A 1 98 ? 4.909 -11.355 -15.634 1.00 94.88 98 LEU A N 1
ATOM 735 C CA . LEU A 1 98 ? 5.229 -12.271 -14.533 1.00 94.88 98 LEU A CA 1
ATOM 736 C C . LEU A 1 98 ? 6.095 -13.447 -14.991 1.00 94.88 98 LEU A C 1
ATOM 738 O O . LEU A 1 98 ? 7.074 -13.753 -14.320 1.00 94.88 98 LEU A O 1
ATOM 742 N N . GLU A 1 99 ? 5.811 -14.047 -16.149 1.00 93.69 99 GLU A N 1
ATOM 743 C CA . GLU A 1 99 ? 6.614 -15.141 -16.718 1.00 93.69 99 GLU A CA 1
ATOM 744 C C . GLU A 1 99 ? 8.057 -14.693 -17.013 1.00 93.69 99 GLU A C 1
ATOM 746 O O . GLU A 1 99 ? 9.026 -15.387 -16.685 1.00 93.69 99 GLU A O 1
ATOM 751 N N . HIS A 1 100 ? 8.216 -13.498 -17.592 1.00 94.69 100 HIS A N 1
ATOM 752 C CA . HIS A 1 100 ? 9.528 -12.935 -17.907 1.00 94.69 100 HIS A CA 1
ATOM 753 C C . HIS A 1 100 ? 10.338 -12.600 -16.652 1.00 94.69 100 HIS A C 1
ATOM 755 O O . HIS A 1 100 ? 11.531 -12.901 -16.593 1.00 94.69 100 HIS A O 1
ATOM 761 N N . ILE A 1 101 ? 9.694 -12.014 -15.640 1.00 93.56 101 ILE A N 1
ATOM 762 C CA . ILE A 1 101 ? 10.331 -11.703 -14.356 1.00 93.56 101 ILE A CA 1
ATOM 763 C C . ILE A 1 101 ? 10.668 -12.995 -13.604 1.00 93.56 101 ILE A C 1
ATOM 765 O O . ILE A 1 101 ? 11.764 -13.103 -13.065 1.00 93.56 101 ILE A O 1
ATOM 769 N N . ALA A 1 102 ? 9.783 -13.997 -13.618 1.00 91.06 102 ALA A N 1
ATOM 770 C CA . ALA A 1 102 ? 10.028 -15.295 -12.990 1.00 91.06 102 ALA A CA 1
ATOM 771 C C . ALA A 1 102 ? 11.230 -16.029 -13.601 1.00 91.06 102 ALA A C 1
ATOM 773 O O . ALA A 1 102 ? 11.936 -16.768 -12.922 1.00 91.06 102 ALA A O 1
ATOM 774 N N . SER A 1 103 ? 11.471 -15.814 -14.895 1.00 89.69 103 SER A N 1
ATOM 775 C CA . SER A 1 103 ? 12.608 -16.391 -15.615 1.00 89.69 103 SER A CA 1
ATOM 776 C C . SER A 1 103 ? 13.932 -15.663 -15.334 1.00 89.69 103 SER A C 1
ATOM 778 O O . SER A 1 103 ? 14.997 -16.175 -15.687 1.00 89.69 103 SER A O 1
ATOM 780 N N . CYS A 1 104 ? 13.892 -14.484 -14.699 1.00 86.62 104 CYS A N 1
ATOM 781 C CA . CYS A 1 104 ? 15.077 -13.698 -14.377 1.00 86.62 104 CYS A CA 1
ATOM 782 C C . CYS A 1 104 ? 15.899 -14.387 -13.283 1.00 86.62 104 CYS A C 1
ATOM 784 O O . CYS A 1 104 ? 15.552 -14.398 -12.101 1.00 86.62 104 CYS A O 1
ATOM 786 N N . ARG A 1 105 ? 17.062 -14.924 -13.662 1.00 77.44 105 ARG A N 1
ATOM 787 C CA . ARG A 1 105 ? 17.911 -15.717 -12.757 1.00 77.44 105 ARG A CA 1
ATOM 788 C C . ARG A 1 105 ? 18.536 -14.906 -11.619 1.00 77.44 105 ARG A C 1
ATOM 790 O O . ARG A 1 105 ? 19.085 -15.505 -10.700 1.00 77.44 105 ARG A O 1
ATOM 797 N N . ALA A 1 106 ? 18.454 -13.576 -11.663 1.00 74.56 106 ALA A N 1
ATOM 798 C CA . ALA A 1 106 ? 18.964 -12.691 -10.615 1.00 74.56 106 ALA A CA 1
ATOM 799 C C . ALA A 1 106 ? 18.166 -12.757 -9.301 1.00 74.56 106 ALA A C 1
ATOM 801 O O . ALA A 1 106 ? 18.677 -12.350 -8.263 1.00 74.56 106 ALA A O 1
ATOM 802 N N . VAL A 1 107 ? 16.929 -13.263 -9.340 1.00 67.44 107 VAL A N 1
ATOM 803 C CA . VAL A 1 107 ? 16.035 -13.340 -8.171 1.00 67.44 107 VAL A CA 1
ATOM 804 C C . VAL A 1 107 ? 16.266 -14.632 -7.364 1.00 67.44 107 VAL A C 1
ATOM 806 O O . VAL A 1 107 ? 15.823 -14.754 -6.223 1.00 67.44 107 VAL A O 1
ATOM 809 N N . ASN A 1 108 ? 17.014 -15.596 -7.913 1.00 66.06 108 ASN A N 1
ATOM 810 C CA . ASN A 1 108 ? 17.241 -16.893 -7.281 1.00 66.06 108 ASN A CA 1
ATOM 811 C C . ASN A 1 108 ? 18.302 -16.823 -6.170 1.00 66.06 108 ASN A C 1
ATOM 813 O O . ASN A 1 108 ? 19.501 -16.779 -6.433 1.00 66.06 108 ASN A O 1
ATOM 817 N N . LEU A 1 109 ? 17.857 -16.947 -4.915 1.00 55.44 109 LEU A N 1
ATOM 818 C CA . LEU A 1 109 ? 18.705 -17.094 -3.715 1.00 55.44 109 LEU A CA 1
ATOM 819 C C . LEU A 1 109 ? 19.538 -18.391 -3.673 1.00 55.44 109 LEU A C 1
ATOM 821 O O . LEU A 1 109 ? 20.398 -18.549 -2.807 1.00 55.44 109 LEU A O 1
ATOM 825 N N . GLN A 1 110 ? 19.301 -19.330 -4.592 1.00 46.97 110 GLN A N 1
ATOM 826 C CA . GLN A 1 110 ? 19.829 -20.698 -4.533 1.00 46.97 110 GLN A CA 1
ATOM 827 C C . GLN A 1 110 ? 21.371 -20.784 -4.583 1.00 46.97 110 GLN A C 1
ATOM 829 O O . GLN A 1 110 ? 21.938 -21.802 -4.187 1.00 46.97 110 GLN A O 1
ATOM 834 N N . GLY A 1 111 ? 22.057 -19.729 -5.041 1.00 40.72 111 GLY A N 1
ATOM 835 C CA . GLY A 1 111 ? 23.521 -19.672 -5.125 1.00 40.72 111 GLY A CA 1
ATOM 836 C C . GLY A 1 111 ? 24.241 -19.150 -3.874 1.00 40.72 111 GLY A C 1
ATOM 837 O O . GLY A 1 111 ? 25.381 -19.541 -3.641 1.00 40.72 111 GLY A O 1
ATOM 838 N N . SER A 1 112 ? 23.596 -18.311 -3.055 1.00 41.47 112 SER A N 1
ATOM 839 C CA . SER A 1 112 ? 24.277 -17.581 -1.968 1.00 41.47 112 SER A CA 1
ATOM 840 C C . SER A 1 112 ? 24.412 -18.410 -0.680 1.00 41.47 112 SER A C 1
ATOM 842 O O . SER A 1 112 ? 25.456 -18.407 -0.031 1.00 41.47 112 SER A O 1
ATOM 844 N N . LEU A 1 113 ? 23.423 -19.259 -0.371 1.00 38.59 113 LEU A N 1
ATOM 845 C CA . LEU A 1 113 ? 23.428 -20.108 0.833 1.00 38.59 113 LEU A CA 1
ATOM 846 C C . LEU A 1 113 ? 24.483 -21.236 0.828 1.00 38.59 113 LEU A C 1
ATOM 848 O O . LEU A 1 113 ? 24.705 -21.858 1.861 1.00 38.59 113 LEU A O 1
ATOM 852 N N . ARG A 1 114 ? 25.144 -21.526 -0.305 1.00 37.03 114 ARG A N 1
ATOM 853 C CA . ARG A 1 114 ? 26.216 -22.544 -0.373 1.00 37.03 114 ARG A CA 1
ATOM 854 C C . ARG A 1 114 ? 27.622 -21.998 -0.136 1.00 37.03 114 ARG A C 1
ATOM 856 O O . ARG A 1 114 ? 28.549 -22.799 -0.038 1.00 37.03 114 ARG A O 1
ATOM 863 N N . VAL A 1 115 ? 27.802 -20.682 -0.031 1.00 36.97 115 VAL A N 1
ATOM 864 C CA . VAL A 1 115 ? 29.117 -20.072 0.225 1.00 36.97 115 VAL A CA 1
ATOM 865 C C . VAL A 1 115 ? 29.186 -19.599 1.674 1.00 36.97 115 VAL A C 1
ATOM 867 O O . VAL A 1 115 ? 29.495 -18.453 1.985 1.00 36.97 115 VAL A O 1
ATOM 870 N N . GLU A 1 116 ? 28.910 -20.512 2.602 1.00 38.19 116 GLU A N 1
ATOM 871 C CA . GLU A 1 116 ? 29.349 -20.324 3.976 1.00 38.19 116 GLU A CA 1
ATOM 872 C C . GLU A 1 116 ? 30.884 -20.422 4.016 1.00 38.19 116 GLU A C 1
ATOM 874 O O . GLU A 1 116 ? 31.477 -21.385 3.531 1.00 38.19 116 GLU A O 1
ATOM 879 N N . THR A 1 117 ? 31.515 -19.423 4.641 1.00 38.41 117 THR A N 1
ATOM 880 C CA . THR A 1 117 ? 32.887 -19.404 5.197 1.00 38.41 117 THR A CA 1
ATOM 881 C C . THR A 1 117 ? 34.098 -18.854 4.436 1.00 38.41 117 THR A C 1
ATOM 883 O O . THR A 1 117 ? 35.183 -18.951 5.010 1.00 38.41 117 THR A O 1
ATOM 886 N N . LYS A 1 118 ? 34.027 -18.160 3.286 1.00 38.94 118 LYS A N 1
ATOM 887 C CA . LYS A 1 118 ? 35.212 -17.385 2.827 1.00 38.94 118 LYS A CA 1
ATOM 888 C C . LYS A 1 118 ? 34.865 -16.041 2.173 1.00 38.94 118 LYS A C 1
ATOM 890 O O . LYS A 1 118 ? 34.196 -15.989 1.158 1.00 38.94 118 LYS A O 1
ATOM 895 N N . LEU A 1 119 ? 35.450 -14.986 2.755 1.00 42.31 119 LEU A N 1
ATOM 896 C CA . LEU A 1 119 ? 35.551 -13.588 2.302 1.00 42.31 119 LEU A CA 1
ATOM 897 C C . LEU A 1 119 ? 34.424 -12.602 2.690 1.00 42.31 119 LEU A C 1
ATOM 899 O O . LEU A 1 119 ? 33.573 -12.209 1.905 1.00 42.31 119 LEU A O 1
ATOM 903 N N . ARG A 1 120 ? 34.536 -12.067 3.913 1.00 47.06 120 ARG A N 1
ATOM 904 C CA . ARG A 1 120 ? 33.662 -11.052 4.542 1.00 47.06 120 ARG A CA 1
ATOM 905 C C . ARG A 1 120 ? 33.442 -9.751 3.739 1.00 47.06 120 ARG A C 1
ATOM 907 O O . ARG A 1 120 ? 32.535 -9.001 4.077 1.00 47.06 120 ARG A O 1
ATOM 914 N N . ARG A 1 121 ? 34.270 -9.442 2.732 1.00 45.38 121 ARG A N 1
ATOM 915 C CA . ARG A 1 121 ? 34.180 -8.190 1.954 1.00 45.38 121 ARG A CA 1
ATOM 916 C C . ARG A 1 121 ? 33.436 -8.361 0.621 1.00 45.38 121 ARG A C 1
ATOM 918 O O . ARG A 1 121 ? 32.709 -7.453 0.240 1.00 45.38 121 ARG A O 1
ATOM 925 N N . ASP A 1 122 ? 33.539 -9.530 -0.011 1.00 47.84 122 ASP A N 1
ATOM 926 C CA . ASP A 1 122 ? 32.848 -9.829 -1.277 1.00 47.84 122 ASP A CA 1
ATOM 927 C C . ASP A 1 122 ? 31.368 -10.172 -1.047 1.00 47.84 122 ASP A C 1
ATOM 929 O O . ASP A 1 122 ? 30.519 -9.824 -1.862 1.00 47.84 122 ASP A O 1
ATOM 933 N N . VAL A 1 123 ? 31.041 -10.748 0.118 1.00 53.22 123 VAL A N 1
ATOM 934 C CA . VAL A 1 123 ? 29.661 -11.078 0.521 1.00 53.22 123 VAL A CA 1
ATOM 935 C C . VAL A 1 123 ? 28.787 -9.826 0.673 1.00 53.22 123 VAL A C 1
ATOM 937 O O . VAL A 1 123 ? 27.631 -9.840 0.269 1.00 53.22 123 VAL A O 1
ATOM 940 N N . ALA A 1 124 ? 29.320 -8.723 1.212 1.00 53.75 124 ALA A N 1
ATOM 941 C CA . ALA A 1 124 ? 28.542 -7.494 1.404 1.00 53.75 124 ALA A CA 1
ATOM 942 C C . ALA A 1 124 ? 28.138 -6.842 0.067 1.00 53.75 124 ALA A C 1
ATOM 944 O O . ALA A 1 124 ? 27.001 -6.411 -0.095 1.00 53.75 124 ALA A O 1
ATOM 945 N N . VAL A 1 125 ? 29.050 -6.834 -0.911 1.00 53.78 125 VAL A N 1
ATOM 946 C CA . VAL A 1 125 ? 28.806 -6.262 -2.246 1.00 53.78 125 VAL A CA 1
ATOM 947 C C . VAL A 1 125 ? 27.800 -7.102 -3.043 1.00 53.78 125 VAL A C 1
ATOM 949 O O . VAL A 1 125 ? 26.978 -6.548 -3.772 1.00 53.78 125 VAL A O 1
ATOM 952 N N . ASP A 1 126 ? 27.834 -8.429 -2.895 1.00 57.62 126 ASP A N 1
ATOM 953 C CA . ASP A 1 126 ? 26.894 -9.333 -3.569 1.00 57.62 126 ASP A CA 1
ATOM 954 C C . ASP A 1 126 ? 25.476 -9.237 -2.973 1.00 57.62 126 ASP A C 1
ATOM 956 O O . ASP A 1 126 ? 24.489 -9.196 -3.708 1.00 57.62 126 ASP A O 1
ATOM 960 N N . VAL A 1 127 ? 25.370 -9.071 -1.647 1.00 61.00 127 VAL A N 1
ATOM 961 C CA . VAL A 1 127 ? 24.095 -8.818 -0.953 1.00 61.00 127 VAL A CA 1
ATOM 962 C C . VAL A 1 127 ? 23.472 -7.489 -1.391 1.00 61.00 127 VAL A C 1
ATOM 964 O O . VAL A 1 127 ? 22.279 -7.455 -1.696 1.00 61.00 127 VAL A O 1
ATOM 967 N N . ASP A 1 128 ? 24.254 -6.411 -1.497 1.00 64.69 128 ASP A N 1
ATOM 968 C CA . ASP A 1 128 ? 23.750 -5.112 -1.968 1.00 64.69 128 ASP A CA 1
ATOM 969 C C . ASP A 1 128 ? 23.275 -5.178 -3.426 1.00 64.69 128 ASP A C 1
ATOM 971 O O . ASP A 1 128 ? 22.201 -4.673 -3.766 1.00 64.69 128 ASP A O 1
ATOM 975 N N . LYS A 1 129 ? 24.022 -5.876 -4.290 1.00 66.12 129 LYS A N 1
ATOM 976 C CA . LYS A 1 129 ? 23.645 -6.088 -5.694 1.00 66.12 129 LYS A CA 1
ATOM 977 C C . LYS A 1 129 ? 22.378 -6.932 -5.831 1.00 66.12 129 LYS A C 1
ATOM 979 O O . LYS A 1 129 ? 21.540 -6.650 -6.688 1.00 66.12 129 LYS A O 1
ATOM 984 N N . GLN A 1 130 ? 22.208 -7.944 -4.985 1.00 72.44 130 GLN A N 1
ATOM 985 C CA . GLN A 1 130 ? 20.998 -8.756 -4.958 1.00 72.44 130 GLN A CA 1
ATOM 986 C C . GLN A 1 130 ? 19.793 -7.942 -4.470 1.00 72.44 130 GLN A C 1
ATOM 988 O O . GLN A 1 130 ? 18.741 -7.948 -5.112 1.00 72.44 130 GLN A O 1
ATOM 993 N N . ARG A 1 131 ? 19.949 -7.177 -3.382 1.00 74.50 131 ARG A N 1
ATOM 994 C CA . ARG A 1 131 ? 18.906 -6.281 -2.855 1.00 74.50 131 ARG A CA 1
ATOM 995 C C . ARG A 1 131 ? 18.489 -5.213 -3.873 1.00 74.50 131 ARG A C 1
ATOM 997 O O . ARG A 1 131 ? 17.298 -4.892 -3.955 1.00 74.50 131 ARG A O 1
ATOM 1004 N N . MET A 1 132 ? 19.432 -4.734 -4.691 1.00 77.25 132 MET A N 1
ATOM 1005 C CA . MET A 1 132 ? 19.191 -3.788 -5.787 1.00 77.25 132 MET A CA 1
ATOM 1006 C C . MET A 1 132 ? 18.257 -4.346 -6.871 1.00 77.25 132 MET A C 1
ATOM 1008 O O . MET A 1 132 ? 17.546 -3.568 -7.493 1.00 77.25 132 MET A O 1
ATOM 1012 N N . ILE A 1 133 ? 18.212 -5.666 -7.086 1.00 84.44 133 ILE A N 1
ATOM 1013 C CA . ILE A 1 133 ? 17.359 -6.293 -8.115 1.00 84.44 133 ILE A CA 1
ATOM 1014 C C . ILE A 1 133 ? 16.069 -6.864 -7.516 1.00 84.44 133 ILE A C 1
ATOM 1016 O O . ILE A 1 133 ? 14.990 -6.694 -8.086 1.00 84.44 133 ILE A O 1
ATOM 1020 N N . VAL A 1 134 ? 16.153 -7.510 -6.350 1.00 88.75 134 VAL A N 1
ATOM 1021 C CA . VAL A 1 134 ? 14.992 -8.130 -5.692 1.00 88.75 134 VAL A CA 1
ATOM 1022 C C . VAL A 1 134 ? 13.930 -7.084 -5.354 1.00 88.75 134 VAL A C 1
ATOM 1024 O O . VAL A 1 134 ? 12.749 -7.312 -5.606 1.00 88.75 134 VAL A O 1
ATOM 1027 N N . THR A 1 135 ? 14.326 -5.911 -4.850 1.00 91.75 135 THR A N 1
ATOM 1028 C CA . THR A 1 135 ? 13.353 -4.881 -4.447 1.00 91.75 135 THR A CA 1
ATOM 1029 C C . THR A 1 135 ? 12.549 -4.340 -5.639 1.00 91.75 135 THR A C 1
ATOM 1031 O O . THR A 1 135 ? 11.320 -4.372 -5.568 1.00 91.75 135 THR A O 1
ATOM 1034 N N . PRO A 1 136 ? 13.155 -3.910 -6.768 1.00 93.12 136 PRO A N 1
ATOM 1035 C CA . PRO A 1 136 ? 12.396 -3.516 -7.960 1.00 93.12 136 PRO A CA 1
ATOM 1036 C C . PRO A 1 136 ? 11.500 -4.622 -8.527 1.00 93.12 136 PRO A C 1
ATOM 1038 O O 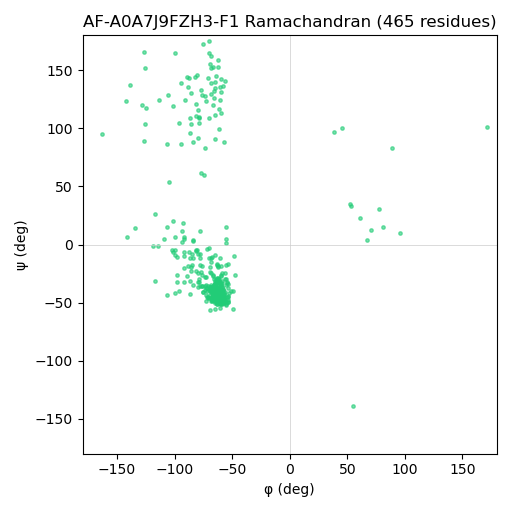. PRO A 1 136 ? 10.380 -4.330 -8.951 1.00 93.12 136 PRO A O 1
ATOM 1041 N N . VAL A 1 137 ? 11.942 -5.885 -8.491 1.00 94.88 137 VAL A N 1
ATOM 1042 C CA . VAL A 1 137 ? 11.104 -7.033 -8.876 1.00 94.88 137 VAL A CA 1
ATOM 1043 C C . VAL A 1 137 ? 9.870 -7.127 -7.981 1.00 94.88 137 VAL A C 1
ATOM 1045 O O . VAL A 1 137 ? 8.749 -7.156 -8.490 1.00 94.88 137 VAL A O 1
ATOM 1048 N N . LEU A 1 138 ? 10.052 -7.110 -6.659 1.00 95.81 138 LEU A N 1
ATOM 1049 C CA . LEU A 1 138 ? 8.947 -7.163 -5.702 1.00 95.81 138 LEU A CA 1
ATOM 1050 C C . LEU A 1 138 ? 8.001 -5.964 -5.857 1.00 95.81 138 LEU A C 1
ATOM 1052 O O . LEU A 1 138 ? 6.787 -6.152 -5.833 1.00 95.81 138 LEU A O 1
ATOM 1056 N N . ARG A 1 139 ? 8.523 -4.751 -6.099 1.00 96.38 139 ARG A N 1
ATOM 1057 C CA . ARG A 1 139 ? 7.707 -3.560 -6.400 1.00 96.38 139 ARG A CA 1
ATOM 1058 C C . ARG A 1 139 ? 6.831 -3.780 -7.630 1.00 96.38 139 ARG A C 1
ATOM 1060 O O . ARG A 1 139 ? 5.640 -3.474 -7.594 1.00 96.38 139 ARG A O 1
ATOM 1067 N N . LEU A 1 140 ? 7.400 -4.315 -8.711 1.00 96.56 140 LEU A N 1
ATOM 1068 C CA . LEU A 1 140 ? 6.670 -4.562 -9.952 1.00 96.56 140 LEU A CA 1
ATOM 1069 C C . LEU A 1 140 ? 5.602 -5.648 -9.773 1.00 96.56 140 LEU A C 1
ATOM 1071 O O . LEU A 1 140 ? 4.451 -5.426 -10.148 1.00 96.56 140 LEU A O 1
ATOM 1075 N N . VAL A 1 141 ? 5.945 -6.772 -9.136 1.00 97.06 141 VAL A N 1
ATOM 1076 C CA . VAL A 1 141 ? 4.992 -7.851 -8.822 1.00 97.06 141 VAL A CA 1
ATOM 1077 C C . VAL A 1 141 ? 3.862 -7.326 -7.937 1.00 97.06 141 VAL A C 1
ATOM 1079 O O . VAL A 1 141 ? 2.690 -7.504 -8.269 1.00 97.06 141 VAL A O 1
ATOM 1082 N N . PHE A 1 142 ? 4.184 -6.597 -6.866 1.00 96.50 142 PHE A N 1
ATOM 1083 C CA . PHE A 1 142 ? 3.186 -5.968 -6.004 1.00 96.50 142 PHE A CA 1
ATOM 1084 C C . PHE A 1 142 ? 2.294 -4.991 -6.779 1.00 96.50 142 PHE A C 1
ATOM 1086 O O . PHE A 1 142 ? 1.079 -4.989 -6.589 1.00 96.50 142 PHE A O 1
ATOM 1093 N N . SER A 1 143 ? 2.844 -4.215 -7.713 1.00 96.19 143 SER A N 1
ATOM 1094 C CA . SER A 1 143 ? 2.054 -3.321 -8.565 1.00 96.19 143 SER A CA 1
ATOM 1095 C C . SER A 1 143 ? 1.070 -4.088 -9.461 1.00 96.19 143 SER A C 1
ATOM 1097 O O . SER A 1 143 ? -0.098 -3.704 -9.579 1.00 96.19 143 SER A O 1
ATOM 1099 N N . LEU A 1 144 ? 1.490 -5.226 -10.025 1.00 95.75 144 LEU A N 1
ATOM 1100 C CA . LEU A 1 144 ? 0.626 -6.098 -10.828 1.00 95.75 144 LEU A CA 1
ATOM 1101 C C . LEU A 1 144 ? -0.525 -6.692 -10.003 1.00 95.75 144 LEU A C 1
ATOM 1103 O O . LEU A 1 144 ? -1.636 -6.796 -10.517 1.00 95.75 144 LEU A O 1
ATOM 1107 N N . THR A 1 145 ? -0.339 -6.954 -8.702 1.00 94.56 145 THR A N 1
ATOM 1108 C CA . THR A 1 145 ? -1.446 -7.408 -7.832 1.00 94.56 145 THR A CA 1
ATOM 1109 C C . THR A 1 145 ? -2.615 -6.413 -7.735 1.00 94.56 145 THR A C 1
ATOM 1111 O O . THR A 1 145 ? -3.680 -6.767 -7.240 1.00 94.56 145 THR A O 1
ATOM 1114 N N . SER A 1 146 ? -2.472 -5.166 -8.204 1.00 92.44 146 SER A N 1
ATOM 1115 C CA . SER A 1 146 ? -3.593 -4.212 -8.316 1.00 92.44 146 SER A CA 1
ATOM 1116 C C . SER A 1 146 ? -4.696 -4.651 -9.292 1.00 92.44 146 SER A C 1
ATOM 1118 O O . SER A 1 146 ? -5.811 -4.122 -9.244 1.00 92.44 146 SER A O 1
ATOM 1120 N N . LEU A 1 147 ? -4.392 -5.608 -10.171 1.00 91.88 147 LEU A N 1
ATOM 1121 C CA . LEU A 1 147 ? -5.331 -6.230 -11.102 1.00 91.88 147 LEU A CA 1
ATOM 1122 C C . LEU A 1 147 ? -6.135 -7.376 -10.478 1.00 91.88 147 LEU A C 1
ATOM 1124 O O . LEU A 1 147 ? -7.087 -7.837 -11.099 1.00 91.88 147 LEU A O 1
ATOM 1128 N N . VAL A 1 148 ? -5.760 -7.844 -9.283 1.00 88.31 148 VAL A N 1
ATOM 1129 C CA . VAL A 1 148 ? -6.505 -8.889 -8.576 1.00 88.31 148 VAL A CA 1
ATOM 1130 C C . VAL A 1 148 ? -7.908 -8.367 -8.286 1.00 88.31 148 VAL A C 1
ATOM 1132 O O . VAL A 1 148 ? -8.083 -7.392 -7.551 1.00 88.31 148 VAL A O 1
ATOM 1135 N N . ASP A 1 149 ? -8.908 -9.018 -8.872 1.00 75.62 149 ASP A N 1
ATOM 1136 C CA . ASP A 1 149 ? -10.301 -8.783 -8.524 1.00 75.62 149 ASP A CA 1
ATOM 1137 C C . ASP A 1 149 ? -10.640 -9.518 -7.222 1.00 75.62 149 ASP A C 1
ATOM 1139 O O . ASP A 1 149 ? -10.691 -10.746 -7.183 1.00 75.62 149 ASP A O 1
ATOM 1143 N N . THR A 1 150 ? -10.846 -8.759 -6.145 1.00 64.75 150 THR A N 1
ATOM 1144 C CA . THR A 1 150 ? -11.210 -9.281 -4.819 1.00 64.75 150 THR A CA 1
ATOM 1145 C C . THR A 1 150 ? -12.703 -9.594 -4.681 1.00 64.75 150 THR A C 1
ATOM 1147 O O . THR A 1 150 ? -13.127 -10.131 -3.653 1.00 64.75 150 THR A O 1
ATOM 1150 N N . SER A 1 151 ? -13.518 -9.269 -5.692 1.00 58.38 151 SER A N 1
ATOM 1151 C CA . SER A 1 151 ? -14.922 -9.685 -5.749 1.00 58.38 151 SER A CA 1
ATOM 1152 C C . SER A 1 151 ? -15.068 -11.157 -6.146 1.00 58.38 151 SER A C 1
ATOM 1154 O O . SER A 1 151 ? -16.034 -11.812 -5.739 1.00 58.38 151 SER A O 1
ATOM 1156 N N . GLU A 1 152 ? -14.087 -11.703 -6.870 1.00 58.88 152 GLU A N 1
ATOM 1157 C CA . GLU A 1 152 ? -14.075 -13.095 -7.298 1.00 58.88 152 GLU A CA 1
ATOM 1158 C C . GLU A 1 152 ? -13.476 -14.017 -6.234 1.00 58.88 152 GLU A C 1
ATOM 1160 O O . GLU A 1 152 ? -12.399 -13.792 -5.698 1.00 58.88 152 GLU A O 1
ATOM 1165 N N . PHE A 1 153 ? -14.199 -15.092 -5.928 1.00 55.25 153 PHE A N 1
ATOM 1166 C CA . PHE A 1 153 ? -13.884 -15.988 -4.815 1.00 55.25 153 PHE A CA 1
ATOM 1167 C C . PHE A 1 153 ? -12.888 -17.103 -5.157 1.00 55.25 153 PHE A C 1
ATOM 1169 O O . PHE A 1 153 ? -12.168 -17.595 -4.293 1.00 55.25 153 PHE A O 1
ATOM 1176 N N . PHE A 1 154 ? -12.900 -17.558 -6.409 1.00 57.50 154 PHE A N 1
ATOM 1177 C CA . PHE A 1 154 ? -12.187 -18.760 -6.831 1.00 57.50 154 PHE A CA 1
ATOM 1178 C C . PHE A 1 154 ? -10.946 -18.395 -7.636 1.00 57.50 154 PHE A C 1
ATOM 1180 O O . PHE A 1 154 ? -11.052 -17.709 -8.652 1.00 57.50 154 PHE A O 1
ATOM 1187 N N . GLU A 1 155 ? -9.803 -18.957 -7.243 1.00 59.66 155 GLU A N 1
ATOM 1188 C CA . GLU A 1 155 ? -8.511 -18.807 -7.927 1.00 59.66 155 GLU A CA 1
ATOM 1189 C C . GLU A 1 155 ? -8.610 -19.077 -9.437 1.00 59.66 155 GLU A C 1
ATOM 1191 O O . GLU A 1 155 ? -8.065 -18.349 -10.262 1.00 59.66 155 GLU A O 1
ATOM 1196 N N . VAL A 1 156 ? -9.388 -20.097 -9.814 1.00 58.72 156 VAL A N 1
ATOM 1197 C CA . VAL A 1 156 ? -9.567 -20.544 -11.205 1.00 58.72 156 VAL A CA 1
ATOM 1198 C C . VAL A 1 156 ? -10.063 -19.420 -12.119 1.00 58.72 156 VAL A C 1
ATOM 1200 O O . VAL A 1 156 ? -9.726 -19.402 -13.304 1.00 58.72 156 VAL A O 1
ATOM 1203 N N . LYS A 1 157 ? -10.824 -18.463 -11.577 1.00 62.50 157 LYS A N 1
ATOM 1204 C CA . LYS A 1 157 ? -11.362 -17.327 -12.335 1.00 62.50 157 LYS A CA 1
ATOM 1205 C C . LYS A 1 157 ? -10.386 -16.155 -12.425 1.00 62.50 157 LYS A C 1
ATOM 1207 O O . LYS A 1 157 ? -10.445 -15.378 -13.373 1.00 62.50 157 LYS A O 1
ATOM 1212 N N . ASN A 1 158 ? -9.402 -16.111 -11.532 1.00 81.62 158 ASN A N 1
ATOM 1213 C CA . ASN A 1 158 ? -8.463 -15.014 -11.427 1.00 81.62 158 ASN A CA 1
ATOM 1214 C C . ASN A 1 158 ? -7.079 -15.419 -11.969 1.00 81.62 158 ASN A C 1
ATOM 1216 O O . ASN A 1 158 ? -6.190 -15.863 -11.243 1.00 81.62 158 ASN A O 1
ATOM 1220 N N . LYS A 1 159 ? -6.892 -15.260 -13.290 1.00 89.56 159 LYS A N 1
ATOM 1221 C CA . LYS A 1 159 ? -5.633 -15.605 -13.982 1.00 89.56 159 LYS A CA 1
ATOM 1222 C C . LYS A 1 159 ? -4.412 -14.932 -13.337 1.00 89.56 159 LYS A C 1
ATOM 1224 O O . LYS A 1 159 ? -3.361 -15.557 -13.253 1.00 89.56 159 LYS A O 1
ATOM 1229 N N . ILE A 1 160 ? -4.552 -13.689 -12.873 1.00 90.56 160 ILE A N 1
ATOM 1230 C CA . ILE A 1 160 ? -3.433 -12.967 -12.266 1.00 90.56 160 ILE A CA 1
ATOM 1231 C C . ILE A 1 160 ? -3.072 -13.500 -10.881 1.00 90.56 160 ILE A C 1
ATOM 1233 O O . ILE A 1 160 ? -1.889 -13.603 -10.583 1.00 90.56 160 ILE A O 1
ATOM 1237 N N . VAL A 1 161 ? -4.051 -13.906 -10.066 1.00 92.31 161 VAL A N 1
ATOM 1238 C CA . VAL A 1 161 ? -3.773 -14.581 -8.786 1.00 92.31 161 VAL A CA 1
ATOM 1239 C C . VAL A 1 161 ? -2.921 -15.823 -9.021 1.00 92.31 161 VAL A C 1
ATOM 1241 O O . VAL A 1 161 ? -1.889 -15.961 -8.375 1.00 92.31 161 VAL A O 1
ATOM 1244 N N . ARG A 1 162 ? -3.296 -16.663 -9.991 1.00 91.88 162 ARG A N 1
ATOM 1245 C CA . ARG A 1 162 ? -2.555 -17.888 -10.317 1.00 91.88 162 ARG A CA 1
ATOM 1246 C C . ARG A 1 162 ? -1.110 -17.608 -10.726 1.00 91.88 162 ARG A C 1
ATOM 1248 O O . ARG A 1 162 ? -0.196 -18.181 -10.151 1.00 91.88 162 ARG A O 1
ATOM 1255 N N . GLU A 1 163 ? -0.887 -16.685 -11.663 1.00 94.56 163 GLU A N 1
ATOM 1256 C CA . GLU A 1 163 ? 0.476 -16.360 -12.110 1.00 94.56 163 GLU A CA 1
ATOM 1257 C C . GLU A 1 163 ? 1.338 -15.752 -10.992 1.00 94.56 163 GLU A C 1
ATOM 1259 O O . GLU A 1 163 ? 2.540 -16.008 -10.929 1.00 94.56 163 GLU A O 1
ATOM 1264 N N . VAL A 1 164 ? 0.748 -14.961 -10.087 1.00 95.50 164 VAL A N 1
ATOM 1265 C CA . VAL A 1 164 ? 1.486 -14.437 -8.928 1.00 95.50 164 VAL A CA 1
ATOM 1266 C C . VAL A 1 164 ? 1.765 -15.551 -7.915 1.00 95.50 164 VAL A C 1
ATOM 1268 O O . VAL A 1 164 ? 2.867 -15.594 -7.379 1.00 95.50 164 VAL A O 1
ATOM 1271 N N . ILE A 1 165 ? 0.826 -16.470 -7.668 1.00 94.44 165 ILE A N 1
ATOM 1272 C CA . ILE A 1 165 ? 1.061 -17.657 -6.830 1.00 94.44 165 ILE A CA 1
ATOM 1273 C C . ILE A 1 165 ? 2.207 -18.495 -7.405 1.00 94.44 165 ILE A C 1
ATOM 1275 O O . ILE A 1 165 ? 3.128 -18.843 -6.669 1.00 94.44 165 ILE A O 1
ATOM 1279 N N . ASP A 1 166 ? 2.199 -18.767 -8.710 1.00 93.62 166 ASP A N 1
ATOM 1280 C CA . ASP A 1 166 ? 3.262 -19.517 -9.384 1.00 93.62 166 ASP A CA 1
ATOM 1281 C C . ASP A 1 166 ? 4.615 -18.801 -9.254 1.00 93.62 166 ASP A C 1
ATOM 1283 O O . ASP A 1 166 ? 5.630 -19.432 -8.940 1.00 93.62 166 ASP A O 1
ATOM 1287 N N . PHE A 1 167 ? 4.634 -17.469 -9.398 1.00 95.12 167 PHE A N 1
ATOM 1288 C CA . PHE A 1 167 ? 5.823 -16.656 -9.137 1.00 95.12 167 PHE A CA 1
ATOM 1289 C C . PHE A 1 167 ? 6.320 -16.816 -7.691 1.00 95.12 167 PHE A C 1
ATOM 1291 O O . PHE A 1 167 ? 7.512 -17.057 -7.479 1.00 95.12 167 PHE A O 1
ATOM 1298 N N . VAL A 1 168 ? 5.425 -16.709 -6.703 1.00 95.12 168 VAL A N 1
ATOM 1299 C CA . VAL A 1 168 ? 5.748 -16.846 -5.274 1.00 95.12 168 VAL A CA 1
ATOM 1300 C C . VAL A 1 168 ? 6.309 -18.239 -4.978 1.00 95.12 168 VAL A C 1
ATOM 1302 O O . VAL A 1 168 ? 7.358 -18.345 -4.347 1.00 95.12 168 VAL A O 1
ATOM 1305 N N . LYS A 1 169 ? 5.674 -19.307 -5.480 1.00 93.50 169 LYS A N 1
ATOM 1306 C CA . LYS A 1 169 ? 6.140 -20.698 -5.325 1.00 93.50 169 LYS A CA 1
ATOM 1307 C C . LYS A 1 169 ? 7.529 -20.900 -5.939 1.00 93.50 169 LYS A C 1
ATOM 1309 O O . LYS A 1 169 ? 8.411 -21.490 -5.305 1.00 93.50 169 LYS A O 1
ATOM 1314 N N . GLY A 1 170 ? 7.754 -20.353 -7.136 1.00 91.31 170 GLY A N 1
ATOM 1315 C CA . GLY A 1 170 ? 9.050 -20.382 -7.820 1.00 91.31 170 GLY A CA 1
ATOM 1316 C C . GLY A 1 170 ? 10.171 -19.671 -7.051 1.00 91.31 170 GLY A C 1
ATOM 1317 O O . GLY A 1 170 ? 11.320 -20.098 -7.118 1.00 91.31 170 GLY A O 1
ATOM 1318 N N . HIS A 1 171 ? 9.833 -18.649 -6.257 1.00 91.12 171 HIS A N 1
ATOM 1319 C CA . HIS A 1 171 ? 10.784 -17.822 -5.501 1.00 91.12 171 HIS A CA 1
ATOM 1320 C C . HIS A 1 171 ? 10.600 -17.930 -3.981 1.00 91.12 171 HIS A C 1
ATOM 1322 O O . HIS A 1 171 ? 10.956 -17.008 -3.246 1.00 91.12 171 HIS A O 1
ATOM 1328 N N . HIS A 1 172 ? 10.066 -19.051 -3.490 1.00 91.00 172 HIS A N 1
ATOM 1329 C CA . HIS A 1 172 ? 9.631 -19.196 -2.098 1.00 91.00 172 HIS A CA 1
ATOM 1330 C C . HIS A 1 172 ? 10.716 -18.871 -1.061 1.00 91.00 172 HIS A C 1
ATOM 1332 O O . HIS A 1 172 ? 10.393 -18.325 -0.015 1.00 91.00 172 HIS A O 1
ATOM 1338 N N . LEU A 1 173 ? 11.996 -19.136 -1.355 1.00 89.44 173 LEU A N 1
ATOM 1339 C CA . LEU A 1 173 ? 13.113 -18.803 -0.459 1.00 89.44 173 LEU A CA 1
ATOM 1340 C C . LEU A 1 173 ? 13.233 -17.295 -0.190 1.00 89.44 173 LEU A C 1
ATOM 1342 O O . LEU A 1 173 ? 13.623 -16.911 0.906 1.00 89.44 173 LEU A O 1
ATOM 1346 N N . VAL A 1 174 ? 12.896 -16.441 -1.166 1.00 89.50 174 VAL A N 1
ATOM 1347 C CA . VAL A 1 174 ? 12.904 -14.976 -0.986 1.00 89.50 174 VAL A CA 1
ATOM 1348 C C . VAL A 1 174 ? 11.802 -14.576 -0.014 1.00 89.50 174 VAL A C 1
ATOM 1350 O O . VAL A 1 174 ? 12.043 -13.812 0.915 1.00 89.50 174 VAL A O 1
ATOM 1353 N N . PHE A 1 175 ? 10.605 -15.126 -0.209 1.00 93.19 175 PHE A N 1
ATOM 1354 C CA . PHE A 1 175 ? 9.442 -14.843 0.628 1.00 93.19 175 PHE A CA 1
ATOM 1355 C C . PHE A 1 175 ? 9.635 -15.370 2.053 1.00 93.19 175 PHE A C 1
ATOM 1357 O O . PHE A 1 175 ? 9.389 -14.641 3.007 1.00 93.19 175 PHE A O 1
ATOM 1364 N N . ASP A 1 176 ? 10.133 -16.599 2.201 1.00 90.38 176 ASP A N 1
ATOM 1365 C CA . ASP A 1 176 ? 10.424 -17.215 3.498 1.00 90.38 176 ASP A CA 1
ATOM 1366 C C . ASP A 1 176 ? 11.517 -16.451 4.256 1.00 90.38 176 ASP A C 1
ATOM 1368 O O . ASP A 1 176 ? 11.351 -16.165 5.439 1.00 90.38 176 ASP A O 1
ATOM 1372 N N . HIS A 1 177 ? 12.597 -16.049 3.576 1.00 88.62 177 HIS A N 1
ATOM 1373 C CA . HIS A 1 177 ? 13.652 -15.244 4.192 1.00 88.62 177 HIS A CA 1
ATOM 1374 C C . HIS A 1 177 ? 13.114 -13.903 4.702 1.00 88.62 177 HIS A C 1
ATOM 1376 O O . HIS A 1 177 ? 13.312 -13.583 5.869 1.00 88.62 177 HIS A O 1
ATOM 1382 N N . VAL A 1 178 ? 12.378 -13.160 3.869 1.00 90.38 178 VAL A N 1
ATOM 1383 C CA . VAL A 1 178 ? 11.827 -11.848 4.245 1.00 90.38 178 VAL A CA 1
ATOM 1384 C C . VAL A 1 178 ? 10.781 -11.957 5.362 1.00 90.38 178 VAL A C 1
ATOM 1386 O O . VAL A 1 178 ? 10.725 -11.086 6.224 1.00 90.38 178 VAL A O 1
ATOM 1389 N N . LEU A 1 179 ? 9.966 -13.017 5.392 1.00 90.31 179 LEU A N 1
ATOM 1390 C CA . LEU A 1 179 ? 8.965 -13.220 6.450 1.00 90.31 179 LEU A CA 1
ATOM 1391 C C . LEU A 1 179 ? 9.567 -13.548 7.824 1.00 90.31 179 LEU A C 1
ATOM 1393 O O . LEU A 1 179 ? 8.896 -13.341 8.832 1.00 90.31 179 LEU A O 1
ATOM 1397 N N . ARG A 1 180 ? 10.795 -14.079 7.877 1.00 86.94 180 ARG A N 1
ATOM 1398 C CA . ARG A 1 180 ? 11.481 -14.439 9.132 1.00 86.94 180 ARG A CA 1
ATOM 1399 C C . ARG A 1 180 ? 12.262 -13.288 9.758 1.00 86.94 180 ARG A C 1
ATOM 1401 O O . ARG A 1 180 ? 12.812 -13.450 10.845 1.00 86.94 180 ARG A O 1
ATOM 1408 N N . GLU A 1 181 ? 12.357 -12.166 9.065 1.00 85.44 181 GLU A N 1
ATOM 1409 C CA . GLU A 1 181 ? 13.187 -11.042 9.472 1.00 85.44 181 GLU A CA 1
ATOM 1410 C C . GLU A 1 181 ? 12.502 -10.184 10.535 1.00 85.44 181 GLU A C 1
ATOM 1412 O O . GLU A 1 181 ? 11.278 -10.038 10.566 1.00 85.44 181 GLU A O 1
ATOM 1417 N N . ASP A 1 182 ? 13.307 -9.633 11.443 1.00 80.62 182 ASP A N 1
ATOM 1418 C CA . ASP A 1 182 ? 12.803 -8.871 12.582 1.00 80.62 182 ASP A CA 1
ATOM 1419 C C . ASP A 1 182 ? 12.435 -7.442 12.165 1.00 80.62 182 ASP A C 1
ATOM 1421 O O . ASP A 1 182 ? 13.291 -6.623 11.818 1.00 80.62 182 ASP A O 1
ATOM 1425 N N . VAL A 1 183 ? 11.142 -7.127 12.264 1.00 82.75 183 VAL A N 1
ATOM 1426 C CA . VAL A 1 183 ? 10.580 -5.805 11.956 1.00 82.75 183 VAL A CA 1
ATOM 1427 C C . VAL A 1 183 ? 11.211 -4.704 12.817 1.00 82.75 183 VAL A C 1
ATOM 1429 O O . VAL A 1 183 ? 11.372 -3.577 12.353 1.00 82.75 183 VAL A O 1
ATOM 1432 N N . SER A 1 184 ? 11.595 -5.005 14.062 1.00 75.12 184 SER A N 1
ATOM 1433 C CA . SER A 1 184 ? 12.125 -4.001 14.993 1.00 75.12 184 SER A CA 1
ATOM 1434 C C . SER A 1 184 ? 13.552 -3.546 14.653 1.00 75.12 184 SER A C 1
ATOM 1436 O O . SER A 1 184 ? 13.923 -2.402 14.928 1.00 75.12 184 SER A O 1
ATOM 1438 N N . GLY A 1 185 ? 14.341 -4.417 14.016 1.00 73.38 185 GLY A N 1
ATOM 1439 C CA . GLY A 1 185 ? 15.731 -4.165 13.629 1.00 73.38 185 GLY A CA 1
ATOM 1440 C C . GLY A 1 185 ? 15.929 -3.775 12.162 1.00 73.38 185 GLY A C 1
ATOM 1441 O O . GLY A 1 185 ? 17.053 -3.458 11.767 1.00 73.38 185 GLY A O 1
ATOM 1442 N N . ALA A 1 186 ? 14.870 -3.796 11.354 1.00 82.38 186 ALA A N 1
ATOM 1443 C CA . ALA A 1 186 ? 14.962 -3.623 9.913 1.00 82.38 186 ALA A CA 1
ATOM 1444 C C . ALA A 1 186 ? 15.370 -2.193 9.497 1.00 82.38 186 ALA A C 1
ATOM 1446 O O . ALA A 1 186 ? 14.916 -1.182 10.050 1.00 82.38 186 ALA A O 1
ATOM 1447 N N . ASP A 1 187 ? 16.243 -2.117 8.488 1.00 84.69 187 ASP A N 1
ATOM 1448 C CA . ASP A 1 187 ? 16.558 -0.873 7.784 1.00 84.69 187 ASP A CA 1
ATOM 1449 C C . ASP A 1 187 ? 15.417 -0.468 6.826 1.00 84.69 187 ASP A C 1
ATOM 1451 O O . ASP A 1 187 ? 14.452 -1.208 6.626 1.00 84.69 187 ASP A O 1
ATOM 1455 N N . ASP A 1 188 ? 15.504 0.726 6.233 1.00 85.06 188 ASP A N 1
ATOM 1456 C CA . ASP A 1 188 ? 14.458 1.264 5.352 1.00 85.06 188 ASP A CA 1
ATOM 1457 C C . ASP A 1 188 ? 14.149 0.360 4.148 1.00 85.06 188 ASP A C 1
ATOM 1459 O O . ASP A 1 188 ? 12.989 0.243 3.747 1.00 85.06 188 ASP A O 1
ATOM 1463 N N . LEU A 1 189 ? 15.177 -0.263 3.566 1.00 87.56 189 LEU A N 1
ATOM 1464 C CA . LEU A 1 189 ? 15.032 -1.121 2.393 1.00 87.56 189 LEU A CA 1
ATOM 1465 C C . LEU A 1 189 ? 14.418 -2.464 2.786 1.00 87.56 189 LEU A C 1
ATOM 1467 O O . LEU A 1 189 ? 13.548 -2.983 2.089 1.00 87.56 189 LEU A O 1
ATOM 1471 N N . MET A 1 190 ? 14.843 -3.013 3.919 1.00 89.06 190 MET A N 1
ATOM 1472 C CA . MET A 1 190 ? 14.315 -4.256 4.447 1.00 89.06 190 MET A CA 1
ATOM 1473 C C . MET A 1 190 ? 12.852 -4.102 4.871 1.00 89.06 190 MET A C 1
ATOM 1475 O O . MET A 1 190 ? 12.017 -4.925 4.506 1.00 89.06 190 MET A O 1
ATOM 1479 N N . MET A 1 191 ? 12.503 -3.001 5.542 1.00 90.88 191 MET A N 1
ATOM 1480 C CA . MET A 1 191 ? 11.109 -2.678 5.865 1.00 90.88 191 MET A CA 1
ATOM 1481 C C . MET A 1 191 ? 10.233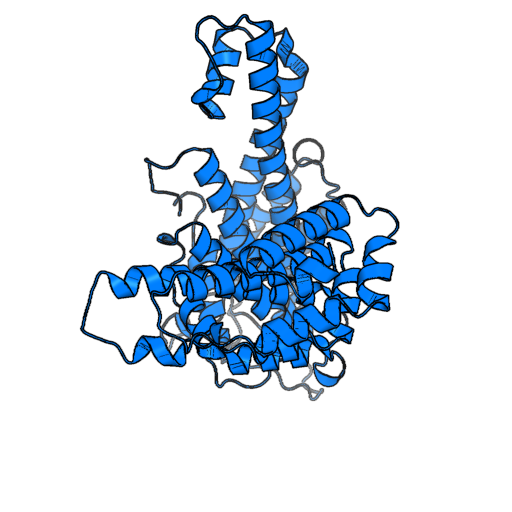 -2.553 4.620 1.00 90.88 191 MET A C 1
ATOM 1483 O O . MET A 1 191 ? 9.066 -2.955 4.638 1.00 90.88 191 MET A O 1
ATOM 1487 N N . GLU A 1 192 ? 10.774 -2.013 3.530 1.00 92.81 192 GLU A N 1
ATOM 1488 C CA . GLU A 1 192 ? 10.076 -1.984 2.250 1.00 92.81 192 GLU A CA 1
ATOM 1489 C C . GLU A 1 192 ? 9.874 -3.397 1.685 1.00 92.81 192 GLU A C 1
ATOM 1491 O O . GLU A 1 192 ? 8.765 -3.730 1.269 1.00 92.81 192 GLU A O 1
ATOM 1496 N N . GLN A 1 193 ? 10.903 -4.248 1.702 1.00 93.25 193 GLN A N 1
ATOM 1497 C CA . GLN A 1 193 ? 10.790 -5.635 1.240 1.00 93.25 193 GLN A CA 1
ATOM 1498 C C . GLN A 1 193 ? 9.751 -6.425 2.040 1.00 93.25 193 GLN A C 1
ATOM 1500 O O . GLN A 1 193 ? 8.930 -7.113 1.432 1.00 93.25 193 GLN A O 1
ATOM 1505 N N . ILE A 1 194 ? 9.725 -6.277 3.370 1.00 94.88 194 ILE A N 1
ATOM 1506 C CA . ILE A 1 194 ? 8.707 -6.895 4.232 1.00 94.88 194 ILE A CA 1
ATOM 1507 C C . ILE A 1 194 ? 7.313 -6.405 3.819 1.00 94.88 194 ILE A C 1
ATOM 1509 O O . ILE A 1 194 ? 6.423 -7.222 3.585 1.00 94.88 194 ILE A O 1
ATOM 1513 N N . ASN A 1 195 ? 7.127 -5.094 3.630 1.00 95.62 195 ASN A N 1
ATOM 1514 C CA . ASN A 1 195 ? 5.855 -4.528 3.166 1.00 95.62 195 ASN A CA 1
ATOM 1515 C C . ASN A 1 195 ? 5.414 -5.075 1.804 1.00 95.62 195 ASN A C 1
ATOM 1517 O O . ASN A 1 195 ? 4.238 -5.387 1.615 1.00 95.62 195 ASN A O 1
ATOM 1521 N N . LEU A 1 196 ? 6.342 -5.222 0.859 1.00 97.19 196 LEU A N 1
ATOM 1522 C CA . LEU A 1 196 ? 6.052 -5.773 -0.463 1.00 97.19 196 LEU A CA 1
ATOM 1523 C C . LEU A 1 196 ? 5.675 -7.255 -0.381 1.00 97.19 196 LEU A C 1
ATOM 1525 O O . LEU A 1 196 ? 4.667 -7.653 -0.958 1.00 97.19 196 LEU A O 1
ATOM 1529 N N . VAL A 1 197 ? 6.442 -8.064 0.351 1.00 97.12 197 VAL A N 1
ATOM 1530 C CA . VAL A 1 197 ? 6.195 -9.505 0.511 1.00 97.12 197 VAL A CA 1
ATOM 1531 C C . VAL A 1 197 ? 4.861 -9.756 1.204 1.00 97.12 197 VAL A C 1
ATOM 1533 O O . VAL A 1 197 ? 4.018 -10.475 0.666 1.00 97.12 197 VAL A O 1
ATOM 1536 N N . VAL A 1 198 ? 4.625 -9.110 2.347 1.00 97.31 198 VAL A N 1
ATOM 1537 C CA . VAL A 1 198 ? 3.362 -9.225 3.083 1.00 97.31 198 VAL A CA 1
ATOM 1538 C C . VAL A 1 198 ? 2.207 -8.703 2.235 1.00 97.31 198 VAL A C 1
ATOM 1540 O O . VAL A 1 198 ? 1.165 -9.349 2.172 1.00 97.31 198 VAL A O 1
ATOM 1543 N N . GLY A 1 199 ? 2.384 -7.590 1.522 1.00 96.94 199 GLY A N 1
ATOM 1544 C CA . GLY A 1 199 ? 1.367 -7.027 0.636 1.00 96.94 199 GLY A CA 1
ATOM 1545 C C . GLY A 1 199 ? 1.014 -7.928 -0.554 1.00 96.94 199 GLY A C 1
ATOM 1546 O O . GLY A 1 199 ? -0.161 -8.029 -0.913 1.00 96.94 199 GLY A O 1
ATOM 1547 N N . ILE A 1 200 ? 2.000 -8.602 -1.160 1.00 97.31 200 ILE A N 1
ATOM 1548 C CA . ILE A 1 200 ? 1.778 -9.595 -2.224 1.00 97.31 200 ILE A CA 1
ATOM 1549 C C . ILE A 1 200 ? 1.002 -10.782 -1.652 1.00 97.31 200 ILE A C 1
ATOM 1551 O O . ILE A 1 200 ? -0.081 -11.100 -2.146 1.00 97.31 200 ILE A O 1
ATOM 1555 N N . LEU A 1 201 ? 1.521 -11.402 -0.587 1.00 96.75 201 LEU A N 1
ATOM 1556 C CA . LEU A 1 201 ? 0.916 -12.586 0.025 1.00 96.75 201 LEU A CA 1
ATOM 1557 C C . LEU A 1 201 ? -0.504 -12.305 0.514 1.00 96.75 201 LEU A C 1
ATOM 1559 O O . LEU A 1 201 ? -1.401 -13.102 0.256 1.00 96.75 201 LEU A O 1
ATOM 1563 N N . SER A 1 202 ? -0.743 -11.139 1.115 1.00 94.88 202 SER A N 1
ATOM 1564 C CA . SER A 1 202 ? -2.062 -10.751 1.626 1.00 94.88 202 SER A CA 1
ATOM 1565 C C . SER A 1 202 ? -3.143 -10.721 0.542 1.00 94.88 202 SER A C 1
ATOM 1567 O O . SER A 1 202 ? -4.316 -10.933 0.838 1.00 94.88 202 SER A O 1
ATOM 1569 N N . LYS A 1 203 ? -2.762 -10.480 -0.719 1.00 92.69 203 LYS A N 1
ATOM 1570 C CA . LYS A 1 203 ? -3.695 -10.401 -1.850 1.00 92.69 203 LYS A CA 1
ATOM 1571 C C . LYS A 1 203 ? -3.923 -11.720 -2.573 1.00 92.69 203 LYS A C 1
ATOM 1573 O O . LYS A 1 203 ? -5.002 -11.894 -3.127 1.00 92.69 203 LYS A O 1
ATOM 1578 N N . VAL A 1 204 ? -2.924 -12.600 -2.637 1.00 93.12 204 VAL A N 1
ATOM 1579 C CA . VAL A 1 204 ? -2.982 -13.801 -3.498 1.00 93.12 204 VAL A CA 1
ATOM 1580 C C . VAL A 1 204 ? -2.930 -15.105 -2.718 1.00 93.12 204 VAL A C 1
ATOM 1582 O O . VAL A 1 204 ? -3.557 -16.078 -3.118 1.00 93.12 204 VAL A O 1
ATOM 1585 N N . TRP A 1 205 ? -2.248 -15.130 -1.573 1.00 93.44 205 TRP A N 1
ATOM 1586 C CA . TRP A 1 205 ? -2.104 -16.345 -0.782 1.00 93.44 205 TRP A CA 1
ATOM 1587 C C . TRP A 1 205 ? -3.411 -16.859 -0.158 1.00 93.44 205 TRP A C 1
ATOM 1589 O O . TRP A 1 205 ? -3.524 -18.071 -0.007 1.00 93.44 205 TRP A O 1
ATOM 1599 N N . PRO A 1 206 ? -4.452 -16.036 0.119 1.00 90.31 206 PRO A N 1
ATOM 1600 C CA . PRO A 1 206 ? -5.742 -16.581 0.536 1.00 90.31 206 PRO A CA 1
ATOM 1601 C C . PRO A 1 206 ? -6.400 -17.530 -0.468 1.00 90.31 206 PRO A C 1
ATOM 1603 O O . PRO A 1 206 ? -7.331 -18.243 -0.104 1.00 90.31 206 PRO A O 1
ATOM 1606 N N . TYR A 1 207 ? -5.991 -17.502 -1.737 1.00 88.81 207 TYR A N 1
ATOM 1607 C CA . TYR A 1 207 ? -6.543 -18.375 -2.769 1.00 88.81 207 TYR A CA 1
ATOM 1608 C C . TYR A 1 207 ? -5.844 -19.736 -2.815 1.00 88.81 207 TYR A C 1
ATOM 1610 O O . TYR A 1 207 ? -6.470 -20.700 -3.247 1.00 88.81 207 TYR A O 1
ATOM 1618 N N . GLU A 1 208 ? -4.607 -19.820 -2.321 1.00 88.19 208 GLU A N 1
ATOM 1619 C CA . GLU A 1 208 ? -3.817 -21.047 -2.289 1.00 88.19 208 GLU A CA 1
ATOM 1620 C C . GLU A 1 208 ? -4.349 -22.005 -1.213 1.00 88.19 208 GLU A C 1
ATOM 1622 O O . GLU A 1 208 ? -4.500 -21.640 -0.047 1.00 88.19 208 GLU A O 1
ATOM 1627 N N . GLU A 1 209 ? -4.621 -23.253 -1.597 1.00 79.06 209 GLU A N 1
ATOM 1628 C CA . GLU A 1 209 ? -5.104 -24.292 -0.673 1.00 79.06 209 GLU A CA 1
ATOM 1629 C C . GLU A 1 209 ? -3.976 -25.211 -0.165 1.00 79.06 209 GLU A C 1
ATOM 1631 O O . GLU A 1 209 ? -4.180 -25.988 0.769 1.00 79.06 209 GLU A O 1
ATOM 1636 N N . GLY A 1 210 ? -2.776 -25.121 -0.752 1.00 74.19 210 GLY A N 1
ATOM 1637 C CA . GLY A 1 210 ? -1.595 -25.885 -0.353 1.00 74.19 210 GLY A CA 1
ATOM 1638 C C . GLY A 1 210 ? -0.923 -25.349 0.918 1.00 74.19 210 GLY A C 1
ATOM 1639 O O . GLY A 1 210 ? -0.639 -24.160 1.044 1.00 74.19 210 GLY A O 1
ATOM 1640 N N . GLY A 1 211 ? -0.606 -26.244 1.858 1.00 72.44 211 GLY A N 1
ATOM 1641 C CA . GLY A 1 211 ? 0.047 -25.914 3.136 1.00 72.44 211 GLY A CA 1
ATOM 1642 C C . GLY A 1 211 ? 1.578 -26.029 3.145 1.00 72.44 211 GLY A C 1
ATOM 1643 O O . GLY A 1 211 ? 2.177 -26.031 4.215 1.00 72.44 211 GLY A O 1
ATOM 1644 N N . GLU A 1 212 ? 2.221 -26.175 1.985 1.00 79.38 212 GLU A N 1
ATOM 1645 C CA . GLU A 1 212 ? 3.608 -26.665 1.888 1.00 79.38 212 GLU A CA 1
ATOM 1646 C C . GLU A 1 212 ? 4.683 -25.627 2.258 1.00 79.38 212 GLU A C 1
ATOM 1648 O O . GLU A 1 212 ? 5.784 -26.001 2.655 1.00 79.38 212 GLU A O 1
ATOM 1653 N N . TYR A 1 213 ? 4.377 -24.329 2.159 1.00 83.75 213 TYR A N 1
ATOM 1654 C CA . TYR A 1 213 ? 5.386 -23.259 2.222 1.00 83.75 213 TYR A CA 1
ATOM 1655 C C . TYR A 1 213 ? 5.479 -22.517 3.563 1.00 83.75 213 TYR A C 1
ATOM 1657 O O . TYR A 1 213 ? 6.331 -21.649 3.717 1.00 83.75 213 TYR A O 1
ATOM 1665 N N . GLY A 1 214 ? 4.609 -22.804 4.536 1.00 87.88 214 GLY A N 1
ATOM 1666 C CA . GLY A 1 214 ? 4.666 -22.166 5.861 1.00 87.88 214 GLY A CA 1
ATOM 1667 C C . GLY A 1 214 ? 4.344 -20.658 5.901 1.00 87.88 214 GLY A C 1
ATOM 1668 O O . GLY A 1 214 ? 4.440 -20.037 6.958 1.00 87.88 214 GLY A O 1
ATOM 1669 N N . PHE A 1 215 ? 3.953 -20.036 4.781 1.00 92.62 215 PHE A N 1
ATOM 1670 C CA . PHE A 1 215 ? 3.707 -18.587 4.725 1.00 92.62 215 PHE A CA 1
ATOM 1671 C C . PHE A 1 215 ? 2.537 -18.137 5.597 1.00 92.62 215 PHE A C 1
ATOM 1673 O O . PHE A 1 215 ? 2.589 -17.049 6.161 1.00 92.62 215 PHE A O 1
ATOM 1680 N N . VAL A 1 216 ? 1.502 -18.969 5.751 1.00 91.56 216 VAL A N 1
ATOM 1681 C CA . VAL A 1 216 ? 0.357 -18.663 6.624 1.00 91.56 216 VAL A CA 1
ATOM 1682 C C . VAL A 1 216 ? 0.828 -18.475 8.067 1.00 91.56 216 VAL A C 1
ATOM 1684 O O . VAL A 1 216 ? 0.473 -17.492 8.709 1.00 91.56 216 VAL A O 1
ATOM 1687 N N . GLN A 1 217 ? 1.687 -19.378 8.541 1.00 89.38 217 GLN A N 1
ATOM 1688 C CA . GLN A 1 217 ? 2.311 -19.325 9.859 1.00 89.38 217 GLN A CA 1
ATOM 1689 C C . GLN A 1 217 ? 3.201 -18.088 9.995 1.00 89.38 217 GLN A C 1
ATOM 1691 O O . GLN A 1 217 ? 3.109 -17.381 10.991 1.00 89.38 217 GLN A O 1
ATOM 1696 N N . GLY A 1 218 ? 3.998 -17.766 8.969 1.00 90.88 218 GLY A N 1
ATOM 1697 C CA . GLY A 1 218 ? 4.800 -16.537 8.942 1.00 90.88 218 GLY A CA 1
ATOM 1698 C C . GLY A 1 218 ? 3.953 -15.265 9.080 1.00 90.88 218 GLY A C 1
ATOM 1699 O O . GLY A 1 218 ? 4.270 -14.393 9.889 1.00 90.88 218 GLY A O 1
ATOM 1700 N N . LEU A 1 219 ? 2.833 -15.179 8.353 1.00 94.06 219 LEU A N 1
ATOM 1701 C CA . LEU A 1 219 ? 1.897 -14.054 8.451 1.00 94.06 219 LEU A CA 1
ATOM 1702 C C . LEU A 1 219 ? 1.245 -13.976 9.838 1.00 94.06 219 LEU A C 1
ATOM 1704 O O . LEU A 1 219 ? 1.180 -12.891 10.410 1.00 94.06 219 LEU A O 1
ATOM 1708 N N . PHE A 1 220 ? 0.798 -15.100 10.405 1.00 92.62 220 PHE A N 1
ATOM 1709 C CA . PHE A 1 220 ? 0.206 -15.127 11.749 1.00 92.62 220 PHE A CA 1
ATOM 1710 C C . PHE A 1 220 ? 1.216 -14.778 12.844 1.00 92.62 220 PHE A C 1
ATOM 1712 O O . PHE A 1 220 ? 0.900 -13.969 13.715 1.00 92.62 220 PHE A O 1
ATOM 1719 N N . SER A 1 221 ? 2.452 -15.280 12.763 1.00 90.12 221 SER A N 1
ATOM 1720 C CA . SER A 1 221 ? 3.550 -14.854 13.639 1.00 90.12 221 SER A CA 1
ATOM 1721 C C . SER A 1 221 ? 3.732 -13.338 13.613 1.00 90.12 221 SER A C 1
ATOM 1723 O O . SER A 1 221 ? 3.854 -12.708 14.662 1.00 90.12 221 SER A O 1
ATOM 1725 N N . MET A 1 222 ? 3.713 -12.739 12.422 1.00 91.50 222 MET A N 1
ATOM 1726 C CA . MET A 1 222 ? 3.862 -11.296 12.273 1.00 91.50 222 MET A CA 1
ATOM 1727 C C . MET A 1 222 ? 2.666 -10.528 12.850 1.00 91.50 222 MET A C 1
ATOM 1729 O O . MET A 1 222 ? 2.863 -9.492 13.481 1.00 91.50 222 MET A O 1
ATOM 1733 N N . MET A 1 223 ? 1.440 -11.046 12.705 1.00 93.56 223 MET A N 1
ATOM 1734 C CA . MET A 1 223 ? 0.256 -10.472 13.359 1.00 93.56 223 MET A CA 1
ATOM 1735 C C . MET A 1 223 ? 0.406 -10.468 14.877 1.00 93.56 223 MET A C 1
ATOM 1737 O O . MET A 1 223 ? 0.208 -9.427 15.490 1.00 93.56 223 MET A O 1
ATOM 1741 N N . HIS A 1 224 ? 0.817 -11.583 15.482 1.00 90.12 224 HIS A N 1
ATOM 1742 C CA . HIS A 1 224 ? 1.038 -11.666 16.931 1.00 90.12 224 HIS A CA 1
ATOM 1743 C C . HIS A 1 224 ? 2.056 -10.636 17.425 1.00 90.12 224 HIS A C 1
ATOM 1745 O O . HIS A 1 224 ? 1.815 -9.971 18.432 1.00 90.12 224 HIS A O 1
ATOM 1751 N N . ILE A 1 225 ? 3.155 -10.439 16.693 1.00 88.12 225 ILE A N 1
ATOM 1752 C CA . ILE A 1 225 ? 4.184 -9.449 17.043 1.00 88.12 225 ILE A CA 1
ATOM 1753 C C . ILE A 1 225 ? 3.648 -8.017 16.903 1.00 88.12 225 ILE A C 1
ATOM 1755 O O . ILE A 1 225 ? 3.818 -7.200 17.808 1.00 88.12 225 ILE A O 1
ATOM 1759 N N . LEU A 1 226 ? 3.008 -7.696 15.776 1.00 90.62 226 LEU A N 1
ATOM 1760 C CA . LEU A 1 226 ? 2.616 -6.322 15.450 1.00 90.62 226 LEU A CA 1
ATOM 1761 C C . LEU A 1 226 ? 1.342 -5.868 16.167 1.00 90.62 226 LEU A C 1
ATOM 1763 O O . LEU A 1 226 ? 1.250 -4.710 16.564 1.00 90.62 226 LEU A O 1
ATOM 1767 N N . PHE A 1 227 ? 0.364 -6.755 16.342 1.00 91.56 227 PHE A N 1
ATOM 1768 C CA . PHE A 1 227 ? -0.944 -6.413 16.912 1.00 91.56 227 PHE A CA 1
ATOM 1769 C C . PHE A 1 227 ? -0.911 -6.371 18.444 1.00 91.56 227 PHE A C 1
ATOM 1771 O O . PHE A 1 227 ? -1.730 -5.688 19.053 1.00 91.56 227 PHE A O 1
ATOM 1778 N N . SER A 1 228 ? 0.051 -7.061 19.065 1.00 84.19 228 SER A N 1
ATOM 1779 C CA . SER A 1 228 ? 0.267 -7.025 20.519 1.00 84.19 228 SER A CA 1
ATOM 1780 C C . SER A 1 228 ? 1.023 -5.785 20.989 1.00 84.19 228 SER A C 1
ATOM 1782 O O . SER A 1 228 ? 1.192 -5.593 22.192 1.00 84.19 228 SER A O 1
ATOM 1784 N N . CYS A 1 229 ? 1.550 -4.971 20.075 1.00 67.50 229 CYS A N 1
ATOM 1785 C CA . CYS A 1 229 ? 2.356 -3.833 20.475 1.00 67.50 229 CYS A CA 1
ATOM 1786 C C . CYS A 1 229 ? 1.466 -2.658 20.878 1.00 67.50 229 CYS A C 1
ATOM 1788 O O . CYS A 1 229 ? 0.815 -2.034 20.039 1.00 67.50 229 CYS A O 1
ATOM 1790 N N . ASP A 1 230 ? 1.469 -2.342 22.172 1.00 57.16 230 ASP A N 1
ATOM 1791 C CA . ASP A 1 230 ? 0.902 -1.095 22.668 1.00 57.16 230 ASP A CA 1
ATOM 1792 C C . ASP A 1 230 ? 1.604 0.089 22.001 1.00 57.16 230 ASP A C 1
ATOM 1794 O O . ASP A 1 230 ? 2.833 0.145 21.948 1.00 57.16 230 ASP A O 1
ATOM 1798 N N . SER A 1 231 ? 0.834 1.092 21.575 1.00 49.41 231 SER A N 1
ATOM 1799 C CA . SER A 1 231 ? 1.369 2.367 21.068 1.00 49.41 231 SER A CA 1
ATOM 1800 C C . SER A 1 231 ? 2.319 3.071 22.048 1.00 49.41 231 SER A C 1
ATOM 1802 O O . SER A 1 231 ? 3.061 3.966 21.641 1.00 49.41 231 SER A O 1
ATOM 1804 N N . ASP A 1 232 ? 2.276 2.676 23.325 1.00 41.81 232 ASP A N 1
ATOM 1805 C CA . ASP A 1 232 ? 3.084 3.205 24.427 1.00 41.81 232 ASP A CA 1
ATOM 1806 C C . ASP A 1 232 ? 4.456 2.533 24.534 1.00 41.81 232 ASP A C 1
ATOM 1808 O O . ASP A 1 232 ? 5.373 3.088 25.143 1.00 41.81 232 ASP A O 1
ATOM 1812 N N . ARG A 1 233 ? 4.631 1.362 23.911 1.00 44.50 233 ARG A N 1
ATOM 1813 C CA . ARG A 1 233 ? 5.950 0.820 23.604 1.00 44.50 233 ARG A CA 1
ATOM 1814 C C . ARG A 1 233 ? 6.264 1.208 22.177 1.00 44.50 233 ARG A C 1
ATOM 1816 O O . ARG A 1 233 ? 5.754 0.609 21.234 1.00 44.50 233 ARG A O 1
ATOM 1823 N N . PRO A 1 234 ? 7.135 2.198 21.979 1.00 43.09 234 PRO A N 1
ATOM 1824 C CA . PRO A 1 234 ? 7.551 2.480 20.643 1.00 43.09 234 PRO A CA 1
ATOM 1825 C C . PRO A 1 234 ? 8.357 1.254 20.181 1.00 43.09 234 PRO A C 1
ATOM 1827 O O . PRO A 1 234 ? 9.465 1.034 20.662 1.00 43.09 234 PRO A O 1
ATOM 1830 N N . PHE A 1 235 ? 7.911 0.585 19.112 1.00 45.41 235 PHE A N 1
ATOM 1831 C CA . PHE A 1 235 ? 8.843 0.003 18.125 1.00 45.41 235 PHE A CA 1
ATOM 1832 C C . PHE A 1 235 ? 9.920 1.034 17.680 1.00 45.41 235 PHE A C 1
ATOM 1834 O O . PHE A 1 235 ? 10.896 0.716 17.018 1.00 45.41 235 PHE A O 1
ATOM 1841 N N . LEU A 1 236 ? 9.725 2.295 18.075 1.00 44.72 236 LEU A N 1
ATOM 1842 C CA . LEU A 1 236 ? 10.508 3.505 17.902 1.00 44.72 236 LEU A CA 1
ATOM 1843 C C . LEU A 1 236 ? 11.488 3.786 19.067 1.00 44.72 236 LEU A C 1
ATOM 1845 O O . LEU A 1 236 ? 11.900 4.937 19.214 1.00 44.72 236 LEU A O 1
ATOM 1849 N N . SER A 1 237 ? 11.857 2.820 19.925 1.00 37.56 237 SER A N 1
ATOM 1850 C CA . SER A 1 237 ? 12.887 3.045 20.958 1.00 37.56 237 SER A CA 1
ATOM 1851 C C . SER A 1 237 ? 14.291 3.082 20.347 1.00 37.56 237 SER A C 1
ATOM 1853 O O . SER A 1 237 ? 15.177 2.300 20.681 1.00 37.56 237 SER A O 1
ATOM 1855 N N . ILE A 1 238 ? 14.502 4.025 19.438 1.00 41.03 238 ILE A N 1
ATOM 1856 C CA . ILE A 1 238 ? 15.812 4.512 19.057 1.00 41.03 238 ILE A CA 1
ATOM 1857 C C . ILE A 1 238 ? 15.729 6.024 19.229 1.00 41.03 238 ILE A C 1
ATOM 1859 O O . ILE A 1 238 ? 15.406 6.766 18.305 1.00 41.03 238 ILE A O 1
ATOM 1863 N N . SER A 1 239 ? 16.050 6.468 20.445 1.00 41.09 239 SER A N 1
ATOM 1864 C CA . SER A 1 239 ? 16.215 7.872 20.856 1.00 41.09 239 SER A CA 1
ATOM 1865 C C . SER A 1 239 ? 17.235 8.658 20.000 1.00 41.09 239 SER A C 1
ATOM 1867 O O . SER A 1 239 ? 17.539 9.806 20.310 1.00 41.09 239 SER A O 1
ATOM 1869 N N . THR A 1 240 ? 17.789 8.052 18.944 1.00 47.53 240 THR A N 1
ATOM 1870 C CA . THR A 1 240 ? 18.771 8.623 18.017 1.00 47.53 240 THR A CA 1
ATOM 1871 C C . THR A 1 240 ? 18.253 8.802 16.580 1.00 47.53 240 THR A C 1
ATOM 1873 O O . THR A 1 240 ? 19.005 9.300 15.744 1.00 47.53 240 THR A O 1
ATOM 1876 N N . ARG A 1 241 ? 17.002 8.429 16.249 1.00 60.22 241 ARG A N 1
ATOM 1877 C CA . ARG A 1 241 ? 16.427 8.654 14.903 1.00 60.22 241 ARG A CA 1
ATOM 1878 C C . ARG A 1 241 ? 15.779 10.040 14.792 1.00 60.22 241 ARG A C 1
ATOM 1880 O O . ARG A 1 241 ? 15.169 10.524 15.739 1.00 60.22 241 ARG A O 1
ATOM 1887 N N . SER A 1 242 ? 15.900 10.671 13.620 1.00 70.94 242 SER A N 1
ATOM 1888 C CA . SER A 1 242 ? 15.232 11.947 13.333 1.00 70.94 242 SER A CA 1
ATOM 1889 C C . SER A 1 242 ? 13.697 11.799 13.383 1.00 70.94 242 SER A C 1
ATOM 1891 O O . SER A 1 242 ? 13.180 10.716 13.085 1.00 70.94 242 SER A O 1
ATOM 1893 N N . PRO A 1 243 ? 12.944 12.874 13.696 1.00 73.88 243 PRO A N 1
ATOM 1894 C CA . PRO A 1 243 ? 11.477 12.850 13.695 1.00 73.88 243 PRO A CA 1
ATOM 1895 C C . PRO A 1 243 ? 10.865 12.380 12.363 1.00 73.88 243 PRO A C 1
ATOM 1897 O O . PRO A 1 243 ? 9.833 11.714 12.350 1.00 73.88 243 PRO A O 1
ATOM 1900 N N . GLU A 1 244 ? 11.508 12.687 11.232 1.00 76.31 244 GLU A N 1
ATOM 1901 C CA . GLU A 1 244 ? 11.099 12.221 9.900 1.00 76.31 244 GLU A CA 1
ATOM 1902 C C . GLU A 1 244 ? 11.177 10.690 9.780 1.00 76.31 244 GLU A C 1
ATOM 1904 O O . GLU A 1 244 ? 10.201 10.045 9.391 1.00 76.31 244 GLU A O 1
ATOM 1909 N N . ASN A 1 245 ? 12.297 10.097 10.203 1.00 76.88 245 ASN A N 1
ATOM 1910 C CA . ASN A 1 245 ? 12.494 8.647 10.172 1.00 76.88 245 ASN A CA 1
ATOM 1911 C C . ASN A 1 245 ? 11.519 7.922 11.106 1.00 76.88 245 ASN A C 1
ATOM 1913 O O . ASN A 1 245 ? 11.051 6.830 10.787 1.00 76.88 245 ASN A O 1
ATOM 1917 N N . GLN A 1 246 ? 11.173 8.537 12.239 1.00 79.81 246 GLN A N 1
ATOM 1918 C CA . GLN A 1 246 ? 10.174 7.995 13.156 1.00 79.81 246 GLN A CA 1
ATOM 1919 C C . GLN A 1 246 ? 8.785 7.925 12.502 1.00 79.81 246 GLN A C 1
ATOM 1921 O O . GLN A 1 246 ? 8.144 6.877 12.548 1.00 79.81 246 GLN A O 1
ATOM 1926 N N . ARG A 1 247 ? 8.347 9.003 11.835 1.00 84.25 247 ARG A N 1
ATOM 1927 C CA . ARG A 1 247 ? 7.058 9.044 11.116 1.00 84.25 247 ARG A CA 1
ATOM 1928 C C . ARG A 1 247 ? 7.017 8.055 9.950 1.00 84.25 247 ARG A C 1
ATOM 1930 O O . ARG A 1 247 ? 6.008 7.388 9.749 1.00 84.25 247 ARG A O 1
ATOM 1937 N N . LYS A 1 248 ? 8.119 7.927 9.203 1.00 85.31 248 LYS A N 1
ATOM 1938 C CA . LYS A 1 248 ? 8.246 6.940 8.119 1.00 85.31 248 LYS A CA 1
ATOM 1939 C C . LYS A 1 248 ? 8.144 5.508 8.651 1.00 85.31 248 LYS A C 1
ATOM 1941 O O . LYS A 1 248 ? 7.424 4.692 8.085 1.00 85.31 248 LYS A O 1
ATOM 1946 N N . SER A 1 249 ? 8.821 5.217 9.762 1.00 84.94 249 SER A N 1
ATOM 1947 C CA . SER A 1 249 ? 8.753 3.911 10.424 1.00 84.94 249 SER A CA 1
ATOM 1948 C C . SER A 1 249 ? 7.342 3.591 10.918 1.00 84.94 249 SER A C 1
ATOM 1950 O O . SER A 1 249 ? 6.876 2.473 10.729 1.00 84.94 249 SER A O 1
ATOM 1952 N N . GLU A 1 250 ? 6.653 4.565 11.519 1.00 88.69 250 GLU A N 1
ATOM 1953 C CA . GLU A 1 250 ? 5.258 4.430 11.953 1.00 88.69 250 GLU A CA 1
ATOM 1954 C C . GLU A 1 250 ? 4.338 4.077 10.775 1.00 88.69 250 GLU A C 1
ATOM 1956 O O . GLU A 1 250 ? 3.586 3.105 10.845 1.00 88.69 250 GLU A O 1
ATOM 1961 N N . LEU A 1 251 ? 4.448 4.812 9.664 1.00 91.19 251 LEU A N 1
ATOM 1962 C CA . LEU A 1 251 ? 3.672 4.546 8.454 1.00 91.19 251 LEU A CA 1
ATOM 1963 C C . LEU A 1 251 ? 3.923 3.129 7.914 1.00 91.19 251 LEU A C 1
ATOM 1965 O O . LEU A 1 251 ? 2.972 2.413 7.606 1.00 91.19 251 LEU A O 1
ATOM 1969 N N . ASN A 1 252 ? 5.189 2.704 7.852 1.00 91.12 252 ASN A N 1
ATOM 1970 C CA . ASN A 1 252 ? 5.567 1.374 7.374 1.00 91.12 252 ASN A CA 1
ATOM 1971 C C . ASN A 1 252 ? 4.998 0.248 8.251 1.00 91.12 252 ASN A C 1
ATOM 1973 O O . ASN A 1 252 ? 4.583 -0.781 7.722 1.00 91.12 252 ASN A O 1
ATOM 1977 N N . VAL A 1 253 ? 4.966 0.424 9.576 1.00 91.56 253 VAL A N 1
ATOM 1978 C CA . VAL A 1 253 ? 4.384 -0.565 10.500 1.00 91.56 253 VAL A CA 1
ATOM 1979 C C . VAL A 1 253 ? 2.874 -0.666 10.294 1.00 91.56 253 VAL A C 1
ATOM 1981 O O . VAL A 1 253 ? 2.343 -1.766 10.152 1.00 91.56 253 VAL A O 1
ATOM 1984 N N . PHE A 1 254 ? 2.169 0.462 10.197 1.00 94.38 254 PHE A N 1
ATOM 1985 C CA . PHE A 1 254 ? 0.727 0.424 9.950 1.00 94.38 254 PHE A CA 1
ATOM 1986 C C . PHE A 1 254 ? 0.367 -0.079 8.549 1.00 94.38 254 PHE A C 1
ATOM 1988 O O . PHE A 1 254 ? -0.713 -0.642 8.368 1.00 94.38 254 PHE A O 1
ATOM 1995 N N . GLN A 1 255 ? 1.267 0.041 7.571 1.00 95.12 255 GLN A N 1
ATOM 1996 C CA . GLN A 1 255 ? 1.081 -0.547 6.244 1.00 95.12 255 GLN A CA 1
ATOM 1997 C C . GLN A 1 255 ? 1.139 -2.084 6.290 1.00 95.12 255 GLN A C 1
ATOM 1999 O O . GLN A 1 255 ? 0.339 -2.753 5.620 1.00 95.12 255 GLN A O 1
ATOM 2004 N N . LEU A 1 256 ? 2.004 -2.647 7.142 1.00 94.75 256 LEU A N 1
ATOM 2005 C CA . LEU A 1 256 ? 2.001 -4.077 7.454 1.00 94.75 256 LEU A CA 1
ATOM 2006 C C . LEU A 1 256 ? 0.705 -4.478 8.152 1.00 94.75 256 LEU A C 1
ATOM 2008 O O . LEU A 1 256 ? 0.038 -5.405 7.694 1.00 94.75 256 LEU A O 1
ATOM 2012 N N . CYS A 1 257 ? 0.301 -3.751 9.199 1.00 96.06 257 CYS A N 1
ATOM 2013 C CA . CYS A 1 257 ? -0.939 -4.046 9.918 1.00 96.06 257 CYS A CA 1
ATOM 2014 C C . CYS A 1 257 ? -2.166 -4.007 9.002 1.00 96.06 257 CYS A C 1
ATOM 2016 O O . CYS A 1 257 ? -3.038 -4.868 9.110 1.00 96.06 257 CYS A O 1
ATOM 2018 N N . PHE A 1 258 ? -2.214 -3.056 8.067 1.00 96.50 258 PHE A N 1
ATOM 2019 C CA . PHE A 1 258 ? -3.250 -2.979 7.043 1.00 96.50 258 PHE A CA 1
ATOM 2020 C C . PHE A 1 258 ? -3.262 -4.207 6.133 1.00 96.50 258 PHE A C 1
ATOM 2022 O O . PHE A 1 258 ? -4.310 -4.827 5.956 1.00 96.50 258 PHE A O 1
ATOM 2029 N N . SER A 1 259 ? -2.104 -4.594 5.595 1.00 96.56 259 SER A N 1
ATOM 2030 C CA . SER A 1 259 ? -1.993 -5.756 4.705 1.00 96.56 259 SER A CA 1
ATOM 2031 C C . SER A 1 259 ? -2.410 -7.047 5.419 1.00 96.56 259 SER A C 1
ATOM 2033 O O . SER A 1 259 ? -3.263 -7.785 4.926 1.00 96.56 259 SER A O 1
ATOM 2035 N N . LEU A 1 260 ? -1.902 -7.256 6.634 1.00 96.69 260 LEU A N 1
ATOM 2036 C CA . LEU A 1 260 ? -2.228 -8.395 7.492 1.00 96.69 260 LEU A CA 1
ATOM 2037 C C . LEU A 1 260 ? -3.715 -8.434 7.881 1.00 96.69 260 LEU A C 1
ATOM 2039 O O . LEU A 1 260 ? -4.345 -9.488 7.817 1.00 96.69 260 LEU A O 1
ATOM 2043 N N . SER A 1 261 ? -4.307 -7.289 8.227 1.00 95.94 261 SER A N 1
ATOM 2044 C CA . SER A 1 261 ? -5.738 -7.208 8.553 1.00 95.94 261 SER A CA 1
ATOM 2045 C C . SER A 1 261 ? -6.618 -7.454 7.330 1.00 95.94 261 SER A C 1
ATOM 2047 O O . SER A 1 261 ? -7.667 -8.080 7.446 1.00 95.94 261 SER A O 1
ATOM 2049 N N . SER A 1 262 ? -6.187 -7.016 6.145 1.00 94.38 262 SER A N 1
ATOM 2050 C CA . SER A 1 262 ? -6.869 -7.294 4.878 1.00 94.38 262 SER A CA 1
ATOM 2051 C C . SER A 1 262 ? -6.833 -8.789 4.533 1.00 94.38 262 SER A C 1
ATOM 2053 O O . SER A 1 262 ? -7.864 -9.363 4.176 1.00 94.38 262 SER A O 1
ATOM 2055 N N . TYR A 1 263 ? -5.684 -9.445 4.737 1.00 95.00 263 TYR A N 1
ATOM 2056 C CA . TYR A 1 263 ? -5.550 -10.901 4.626 1.00 95.00 263 TYR A CA 1
ATOM 2057 C C . TYR A 1 263 ? -6.516 -11.622 5.572 1.00 95.00 263 TYR A C 1
ATOM 2059 O O . TYR A 1 263 ? -7.298 -12.471 5.140 1.00 95.00 263 TYR A O 1
ATOM 2067 N N . LEU A 1 264 ? -6.524 -11.238 6.851 1.00 94.31 264 LEU A N 1
ATOM 2068 C CA . LEU A 1 264 ? -7.409 -11.828 7.852 1.00 94.31 264 LEU A CA 1
ATOM 2069 C C . LEU A 1 264 ? -8.888 -11.604 7.514 1.00 94.31 264 LEU A C 1
ATOM 2071 O O . LEU A 1 264 ? -9.687 -12.536 7.574 1.00 94.31 264 LEU A O 1
ATOM 2075 N N . TYR A 1 265 ? -9.248 -10.393 7.091 1.00 93.44 265 TYR A N 1
ATOM 2076 C CA . TYR A 1 265 ? -10.595 -10.057 6.643 1.00 93.44 265 TYR A CA 1
ATOM 2077 C C . TYR A 1 265 ? -11.041 -10.931 5.467 1.00 93.44 265 TYR A C 1
ATOM 2079 O O . TYR A 1 265 ? -12.170 -11.428 5.469 1.00 93.44 265 TYR A O 1
ATOM 2087 N N . PHE A 1 266 ? -10.167 -11.183 4.488 1.00 91.88 266 PHE A N 1
ATOM 2088 C CA . PHE A 1 266 ? -10.463 -12.112 3.398 1.00 91.88 266 PHE A CA 1
ATOM 2089 C C . PHE A 1 266 ? -10.687 -13.533 3.923 1.00 91.88 266 PHE A C 1
ATOM 2091 O O . PHE A 1 266 ? -11.671 -14.174 3.556 1.00 91.88 266 PHE A O 1
ATOM 2098 N N . LEU A 1 267 ? -9.814 -14.035 4.801 1.00 91.44 267 LEU A N 1
ATOM 2099 C CA . LEU A 1 267 ? -9.966 -15.377 5.367 1.00 91.44 267 LEU A CA 1
ATOM 2100 C C . LEU A 1 267 ? -11.284 -15.535 6.136 1.00 91.44 267 LEU A C 1
ATOM 2102 O O . LEU A 1 267 ? -11.980 -16.532 5.964 1.00 91.44 267 LEU A O 1
ATOM 2106 N N . VAL A 1 268 ? -11.669 -14.538 6.929 1.00 91.06 268 VAL A N 1
ATOM 2107 C CA . VAL A 1 268 ? -12.920 -14.553 7.700 1.00 91.06 268 VAL A CA 1
ATOM 2108 C C . VAL A 1 268 ? -14.136 -14.468 6.776 1.00 91.06 268 VAL A C 1
ATOM 2110 O O . VAL A 1 268 ? -15.050 -15.282 6.873 1.00 91.06 268 VAL A O 1
ATOM 2113 N N . THR A 1 269 ? -14.145 -13.526 5.830 1.00 88.19 269 THR A N 1
ATOM 2114 C CA . THR A 1 269 ? -15.312 -13.298 4.957 1.00 88.19 269 THR A CA 1
ATOM 2115 C C . THR A 1 269 ? -15.481 -14.336 3.860 1.00 88.19 269 THR A C 1
ATOM 2117 O O . THR A 1 269 ? -16.608 -14.635 3.468 1.00 88.19 269 THR A O 1
ATOM 2120 N N . LYS A 1 270 ? -14.379 -14.842 3.303 1.00 86.06 270 LYS A N 1
ATOM 2121 C CA . LYS A 1 270 ? -14.395 -15.729 2.138 1.00 86.06 270 LYS A CA 1
ATOM 2122 C C . LYS A 1 270 ? -14.074 -17.169 2.522 1.00 86.06 270 LYS A C 1
ATOM 2124 O O . LYS A 1 270 ? -14.753 -18.086 2.084 1.00 86.06 270 LYS A O 1
ATOM 2129 N N . LYS A 1 271 ? -13.079 -17.402 3.372 1.00 85.31 271 LYS A N 1
ATOM 2130 C CA . LYS A 1 271 ? -12.717 -18.769 3.787 1.00 85.31 271 LYS A CA 1
ATOM 2131 C C . LYS A 1 271 ? -13.429 -19.226 5.066 1.00 85.31 271 LYS A C 1
ATOM 2133 O O . LYS A 1 271 ? -13.170 -20.333 5.530 1.00 85.31 271 LYS A O 1
ATOM 2138 N N . SER A 1 272 ? -14.338 -18.404 5.600 1.00 85.44 272 SER A N 1
ATOM 2139 C CA . SER A 1 272 ? -15.106 -18.679 6.821 1.00 85.44 272 SER A CA 1
ATOM 2140 C C . SER A 1 272 ? -14.218 -19.039 8.015 1.00 85.44 272 SER A C 1
ATOM 2142 O O . SER A 1 272 ? -14.599 -19.857 8.853 1.00 85.44 272 SER A O 1
ATOM 2144 N N . LEU A 1 273 ? -13.025 -18.439 8.079 1.00 88.81 273 LEU A N 1
ATOM 2145 C CA . LEU A 1 273 ? -12.122 -18.590 9.211 1.00 88.81 273 LEU A CA 1
ATOM 2146 C C . LEU A 1 273 ? -12.797 -18.072 10.487 1.00 88.81 273 LEU A C 1
ATOM 2148 O O . LEU A 1 273 ? -13.390 -16.991 10.482 1.00 88.81 273 LEU A O 1
ATOM 2152 N N . ARG A 1 274 ? -12.672 -18.836 11.575 1.00 88.31 274 ARG A N 1
ATOM 2153 C CA . ARG A 1 274 ? -13.153 -18.470 12.909 1.00 88.31 274 ARG A CA 1
ATOM 2154 C C . ARG A 1 274 ? -11.977 -18.272 13.843 1.00 88.31 274 ARG A C 1
ATOM 2156 O O . ARG A 1 274 ? -11.153 -19.168 13.973 1.00 88.31 274 ARG A O 1
ATOM 2163 N N . LEU A 1 275 ? -11.925 -17.099 14.457 1.00 89.81 275 LEU A N 1
ATOM 2164 C CA . LEU A 1 275 ? -10.907 -16.725 15.426 1.00 89.81 275 LEU A CA 1
ATOM 2165 C C . LEU A 1 275 ? -11.418 -17.021 16.834 1.00 89.81 275 LEU A C 1
ATOM 2167 O O . LEU A 1 275 ? -12.578 -16.737 17.129 1.00 89.81 275 LEU A O 1
ATOM 2171 N N . GLN A 1 276 ? -10.537 -17.551 17.679 1.00 88.12 276 GLN A N 1
ATOM 2172 C CA . GLN A 1 276 ? -10.787 -17.726 19.112 1.00 88.12 276 GLN A CA 1
ATOM 2173 C C . GLN A 1 276 ? -10.829 -16.365 19.821 1.00 88.12 276 GLN A C 1
ATOM 2175 O O . GLN A 1 276 ? -10.231 -15.383 19.351 1.00 88.12 276 GLN A O 1
ATOM 2180 N N . VAL A 1 277 ? -11.517 -16.291 20.961 1.00 83.94 277 VAL A N 1
ATOM 2181 C CA . 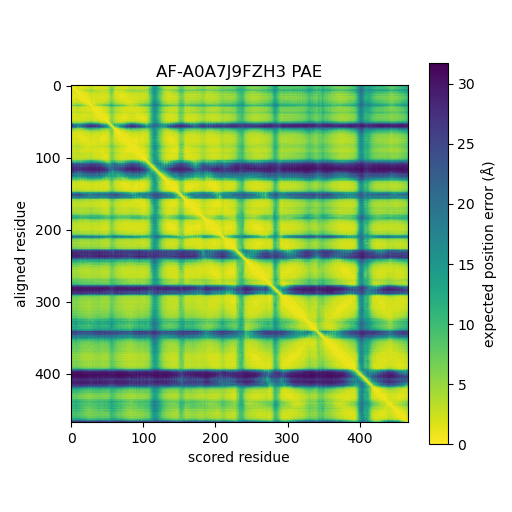VAL A 1 277 ? -11.593 -15.053 21.749 1.00 83.94 277 VAL A CA 1
ATOM 2182 C C . VAL A 1 277 ? -10.272 -14.749 22.466 1.00 83.94 277 VAL A C 1
ATOM 2184 O O . VAL A 1 277 ? -9.782 -13.619 22.345 1.00 83.94 277 VAL A O 1
ATOM 2187 N N . SER A 1 278 ? -9.681 -15.724 23.165 1.00 80.88 278 SER A N 1
ATOM 2188 C CA . SER A 1 278 ? -8.395 -15.606 23.876 1.00 80.88 278 SER A CA 1
ATOM 2189 C C . SER A 1 278 ? -7.406 -16.708 23.481 1.00 80.88 278 SER A C 1
ATOM 2191 O O . SER A 1 278 ? -7.771 -17.694 22.850 1.00 80.88 278 SER A O 1
ATOM 2193 N N . ASP A 1 279 ? -6.129 -16.523 23.836 1.00 65.56 279 ASP A N 1
ATOM 2194 C CA . ASP A 1 279 ? -5.045 -17.470 23.528 1.00 65.56 279 ASP A CA 1
ATOM 2195 C C . ASP A 1 279 ? -5.027 -18.704 24.457 1.00 65.56 279 ASP A C 1
ATOM 2197 O O . ASP A 1 279 ? -4.050 -19.455 24.450 1.00 65.56 279 ASP A O 1
ATOM 2201 N N . ASP A 1 280 ? -6.078 -18.930 25.254 1.00 55.03 280 ASP A N 1
ATOM 2202 C CA . ASP A 1 280 ? -6.143 -19.993 26.263 1.00 55.03 280 ASP A CA 1
ATOM 2203 C C . ASP A 1 280 ? -6.413 -21.367 25.623 1.00 55.03 280 ASP A C 1
ATOM 2205 O O . ASP A 1 280 ? -7.403 -22.039 25.906 1.00 55.03 280 ASP A O 1
ATOM 2209 N N . SER A 1 281 ? -5.508 -21.821 24.754 1.00 46.44 281 SER A N 1
ATOM 2210 C CA . SER A 1 281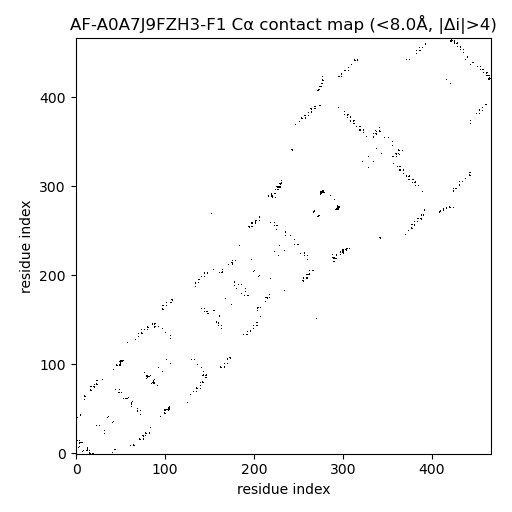 ? -5.448 -23.235 24.395 1.00 46.44 281 SER A CA 1
ATOM 2211 C C . SER A 1 281 ? -4.798 -24.024 25.543 1.00 46.44 281 SER A C 1
ATOM 2213 O O . SER A 1 281 ? 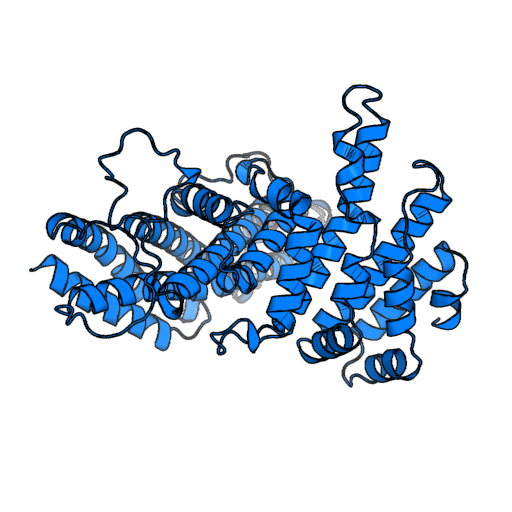-3.690 -23.685 25.969 1.00 46.44 281 SER A O 1
ATOM 2215 N N . PRO A 1 282 ? -5.419 -25.112 26.034 1.00 41.75 282 PRO A N 1
ATOM 2216 C CA . PRO A 1 282 ? -4.836 -25.978 27.059 1.00 41.75 282 PRO A CA 1
ATOM 2217 C C . PRO A 1 282 ? -3.645 -26.822 26.556 1.00 41.75 282 PRO A C 1
ATOM 2219 O O . PRO A 1 282 ? -3.022 -27.540 27.344 1.00 41.75 282 PRO A O 1
ATOM 2222 N N . GLU A 1 283 ? -3.282 -26.749 25.270 1.00 41.06 283 GLU A N 1
ATOM 2223 C CA . GLU A 1 283 ? -2.114 -27.444 24.724 1.00 41.06 283 GLU A CA 1
ATOM 2224 C C . GLU A 1 283 ? -0.829 -26.629 24.933 1.00 41.06 283 GLU A C 1
ATOM 2226 O O . GLU A 1 283 ? -0.378 -25.875 24.072 1.00 41.06 283 GLU A O 1
ATOM 2231 N N . TYR A 1 284 ? -0.199 -26.847 26.088 1.00 38.19 284 TYR A N 1
ATOM 2232 C CA . TYR A 1 284 ? 1.045 -26.234 26.581 1.00 38.19 284 TYR A CA 1
ATOM 2233 C C . TYR A 1 284 ? 2.306 -26.344 25.680 1.00 38.19 284 TYR A C 1
ATOM 2235 O O . TYR A 1 284 ? 3.417 -26.098 26.155 1.00 38.19 284 TYR A O 1
ATOM 2243 N N . HIS A 1 285 ? 2.196 -26.699 24.394 1.00 41.47 285 HIS A N 1
ATOM 2244 C CA . HIS A 1 285 ? 3.347 -26.990 23.530 1.00 41.47 285 HIS A CA 1
ATOM 2245 C C . HIS A 1 285 ? 3.269 -26.504 22.072 1.00 41.47 285 HIS A C 1
ATOM 2247 O O . HIS A 1 285 ? 4.193 -26.806 21.313 1.00 41.47 285 HIS A O 1
ATOM 2253 N N . SER A 1 286 ? 2.261 -25.731 21.652 1.00 43.25 286 SER A N 1
ATOM 2254 C CA . SER A 1 286 ? 2.312 -25.142 20.306 1.00 43.25 286 SER A CA 1
ATOM 2255 C C . SER A 1 286 ? 3.178 -23.872 20.305 1.00 43.25 286 SER A C 1
ATOM 2257 O O . SER A 1 286 ? 2.862 -22.933 21.035 1.00 43.25 286 SER A O 1
ATOM 2259 N N . PRO A 1 287 ? 4.267 -23.782 19.518 1.00 52.53 287 PRO A N 1
ATOM 2260 C CA . PRO A 1 287 ? 4.974 -22.517 19.339 1.00 52.53 287 PRO A CA 1
ATOM 2261 C C . PRO A 1 287 ? 4.008 -21.439 18.815 1.00 52.53 287 PRO A C 1
ATOM 2263 O O . PRO A 1 287 ? 3.178 -21.720 17.951 1.00 52.53 287 PRO A O 1
ATOM 2266 N N . VAL A 1 288 ? 4.151 -20.199 19.308 1.00 51.22 288 VAL A N 1
ATOM 2267 C CA . VAL A 1 288 ? 3.346 -19.006 18.937 1.00 51.22 288 VAL A CA 1
ATOM 2268 C C . VAL A 1 288 ? 3.206 -18.836 17.415 1.00 51.22 288 VAL A C 1
ATOM 2270 O O . VAL A 1 288 ? 2.218 -18.300 16.926 1.00 51.22 288 VAL A O 1
ATOM 2273 N N . SER A 1 289 ? 4.164 -19.350 16.640 1.00 48.69 289 SER A N 1
ATOM 2274 C CA . SER A 1 289 ? 4.159 -19.324 15.176 1.00 48.69 289 SER A CA 1
ATOM 2275 C C . SER A 1 289 ? 3.100 -20.186 14.490 1.00 48.69 289 SER A C 1
ATOM 2277 O O . SER A 1 289 ? 2.851 -20.004 13.301 1.00 48.69 289 SER A O 1
ATOM 2279 N N . LEU A 1 290 ? 2.464 -21.116 15.201 1.00 59.38 290 LEU A N 1
ATOM 2280 C CA . LEU A 1 290 ? 1.402 -21.965 14.654 1.00 59.38 290 LEU A CA 1
ATOM 2281 C C . LEU A 1 290 ? -0.004 -21.475 15.027 1.00 59.38 290 LEU A C 1
ATOM 2283 O O . LEU A 1 290 ? -0.982 -22.000 14.494 1.00 59.38 290 LEU A O 1
ATOM 2287 N N . GLN A 1 291 ? -0.116 -20.490 15.921 1.00 76.75 291 GLN A N 1
ATOM 2288 C CA . GLN A 1 291 ? -1.396 -20.044 16.459 1.00 76.75 291 GLN A CA 1
ATOM 2289 C C . GLN A 1 291 ? -2.023 -18.958 15.581 1.00 76.75 291 GLN A C 1
ATOM 2291 O O . GLN A 1 291 ? -1.367 -18.010 15.150 1.00 76.75 291 GLN A O 1
ATOM 2296 N N . GLN A 1 292 ? -3.322 -19.094 15.325 1.00 87.19 292 GLN A N 1
ATOM 2297 C CA . GLN A 1 292 ? -4.106 -18.074 14.633 1.00 87.19 292 GLN A CA 1
ATOM 2298 C C . GLN A 1 292 ? -4.221 -16.802 15.490 1.00 87.19 292 GLN A C 1
ATOM 2300 O O . GLN A 1 292 ? -4.154 -16.892 16.715 1.00 87.19 292 GLN A O 1
ATOM 2305 N N . PRO A 1 293 ? -4.397 -15.615 14.887 1.00 91.75 293 PRO A N 1
ATOM 2306 C CA . PRO A 1 293 ? -4.695 -14.405 15.648 1.00 91.75 293 PRO A CA 1
ATOM 2307 C C . PRO A 1 293 ? -6.058 -14.520 16.354 1.00 91.75 293 PRO A C 1
ATOM 2309 O O . PRO A 1 293 ? -7.002 -15.081 15.799 1.00 91.75 293 PRO A O 1
ATOM 2312 N N . THR A 1 294 ? -6.179 -13.944 17.549 1.00 92.12 294 THR A N 1
ATOM 2313 C CA . THR A 1 294 ? -7.418 -13.955 18.348 1.00 92.12 294 THR A CA 1
ATOM 2314 C C . THR A 1 294 ? -8.210 -12.655 18.224 1.00 92.12 294 THR A C 1
ATOM 2316 O O . THR A 1 294 ? -7.696 -11.619 17.792 1.00 92.12 294 THR A O 1
ATOM 2319 N N . LEU A 1 295 ? -9.481 -12.672 18.638 1.00 92.62 295 LEU A N 1
ATOM 2320 C CA . LEU A 1 295 ? -10.284 -11.447 18.721 1.00 92.62 295 LEU A CA 1
ATOM 2321 C C . LEU A 1 295 ? -9.715 -10.463 19.754 1.00 92.62 295 LEU A C 1
ATOM 2323 O O . LEU A 1 295 ? -9.749 -9.254 19.528 1.00 92.62 295 LEU A O 1
ATOM 2327 N N . ASN A 1 296 ? -9.138 -10.955 20.855 1.00 91.88 296 ASN A N 1
ATOM 2328 C CA . ASN A 1 296 ? -8.460 -10.100 21.827 1.00 91.88 296 ASN A CA 1
ATOM 2329 C C . ASN A 1 296 ? -7.220 -9.413 21.224 1.00 91.88 296 ASN A C 1
ATOM 2331 O O . ASN A 1 296 ? -7.011 -8.226 21.468 1.00 91.88 296 ASN A O 1
ATOM 2335 N N . LEU A 1 297 ? -6.453 -10.110 20.379 1.00 93.00 297 LEU A N 1
ATOM 2336 C CA . LEU A 1 297 ? -5.333 -9.517 19.643 1.00 93.00 297 LEU A CA 1
ATOM 2337 C C . LEU A 1 297 ? -5.795 -8.391 18.698 1.00 93.00 297 LEU A C 1
ATOM 2339 O O . LEU A 1 297 ? -5.149 -7.348 18.601 1.00 93.00 297 LEU A O 1
ATOM 2343 N N . LEU A 1 298 ? -6.947 -8.562 18.043 1.00 94.88 298 LEU A N 1
ATOM 2344 C CA . LEU A 1 298 ? -7.553 -7.512 17.221 1.00 94.88 298 LEU A CA 1
ATOM 2345 C C . LEU A 1 298 ? -8.017 -6.301 18.041 1.00 94.88 298 LEU A C 1
ATOM 2347 O O . LEU A 1 298 ? -7.890 -5.174 17.567 1.00 94.88 298 LEU A O 1
ATOM 2351 N N . CYS A 1 299 ? -8.502 -6.498 19.270 1.00 93.75 299 CYS A N 1
ATOM 2352 C CA . CYS A 1 299 ? -8.795 -5.391 20.187 1.00 93.75 299 CYS A CA 1
ATOM 2353 C C . CYS A 1 299 ? -7.525 -4.621 20.589 1.00 93.75 299 CYS A C 1
ATOM 2355 O O . CYS A 1 299 ? -7.561 -3.391 20.647 1.00 93.75 299 CYS A O 1
ATOM 2357 N N . SER A 1 300 ? -6.402 -5.313 20.812 1.00 93.12 300 SER A N 1
ATOM 2358 C CA . SER A 1 300 ? -5.104 -4.669 21.069 1.00 93.12 300 SER A CA 1
ATOM 2359 C C . SER A 1 300 ? -4.649 -3.821 19.879 1.00 93.12 300 SER A C 1
ATOM 2361 O O . SER A 1 300 ? -4.338 -2.638 20.047 1.00 93.12 300 SER A O 1
ATOM 2363 N N . LEU A 1 301 ? -4.723 -4.374 18.660 1.00 95.06 301 LEU A N 1
ATOM 2364 C CA . LEU A 1 301 ? -4.457 -3.622 17.432 1.00 95.06 301 LEU A CA 1
ATOM 2365 C C . LEU A 1 301 ? -5.373 -2.400 17.320 1.00 95.06 301 LEU A C 1
ATOM 2367 O O . LEU A 1 301 ? -4.897 -1.302 17.037 1.00 95.06 301 LEU A O 1
ATOM 2371 N N . LEU A 1 302 ? -6.677 -2.578 17.552 1.00 95.50 302 LEU A N 1
ATOM 2372 C CA . LEU A 1 302 ? -7.659 -1.501 17.468 1.00 95.50 302 LEU A CA 1
ATOM 2373 C C . LEU A 1 302 ? -7.291 -0.349 18.409 1.00 95.50 302 LEU A C 1
ATOM 2375 O O . LEU A 1 302 ? -7.295 0.802 17.983 1.00 95.50 302 LEU A O 1
ATOM 2379 N N . ASN A 1 303 ? -6.903 -0.646 19.649 1.00 94.56 303 ASN A N 1
ATOM 2380 C CA . ASN A 1 303 ? -6.443 0.367 20.595 1.00 94.56 303 ASN A CA 1
ATOM 2381 C C . ASN A 1 303 ? -5.206 1.127 20.077 1.00 94.56 303 ASN A C 1
ATOM 2383 O O . ASN A 1 303 ? -5.205 2.359 20.057 1.00 94.56 303 ASN A O 1
ATOM 2387 N N . GLY A 1 304 ? -4.182 0.415 19.591 1.00 92.94 304 GLY A N 1
ATOM 2388 C CA . GLY A 1 304 ? -2.969 1.035 19.040 1.00 92.94 304 GLY A CA 1
ATOM 2389 C C . GLY A 1 304 ? -3.231 1.906 17.801 1.00 92.94 304 GLY A C 1
ATOM 2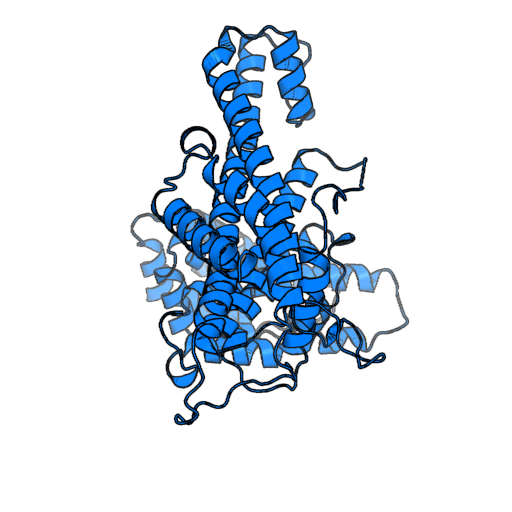390 O O . GLY A 1 304 ? -2.651 2.990 17.654 1.00 92.94 304 GLY A O 1
ATOM 2391 N N . VAL A 1 305 ? -4.150 1.469 16.936 1.00 94.50 305 VAL A N 1
ATOM 2392 C CA . VAL A 1 305 ? -4.603 2.214 15.752 1.00 94.50 305 VAL A CA 1
ATOM 2393 C C . VAL A 1 305 ? -5.372 3.472 16.159 1.00 94.50 305 VAL A C 1
ATOM 2395 O O . VAL A 1 305 ? -5.091 4.537 15.614 1.00 94.50 305 VAL A O 1
ATOM 2398 N N . ILE A 1 306 ? -6.282 3.390 17.139 1.00 95.00 306 ILE A N 1
ATOM 2399 C CA . ILE A 1 306 ? -7.031 4.550 17.655 1.00 95.00 306 ILE A CA 1
ATOM 2400 C C . ILE A 1 306 ? -6.074 5.590 18.243 1.00 95.00 306 ILE A C 1
ATOM 2402 O O . ILE A 1 306 ? -6.153 6.760 17.875 1.00 95.00 306 ILE A O 1
ATOM 2406 N N . ASN A 1 307 ? -5.129 5.168 19.090 1.00 93.62 307 ASN A N 1
ATOM 2407 C CA . ASN A 1 307 ? -4.142 6.067 19.699 1.00 93.62 307 ASN A CA 1
ATOM 2408 C C . ASN A 1 307 ? -3.327 6.817 18.630 1.00 93.62 307 ASN A C 1
ATOM 2410 O O . ASN A 1 307 ? -3.088 8.021 18.737 1.00 93.62 307 ASN A O 1
ATOM 2414 N N . SER A 1 308 ? -2.924 6.114 17.569 1.00 93.62 308 SER A N 1
ATOM 2415 C CA . SER A 1 308 ? -2.154 6.710 16.471 1.00 93.62 308 SER A CA 1
ATOM 2416 C C . SER A 1 308 ? -3.011 7.617 15.585 1.00 93.62 308 SER A C 1
ATOM 2418 O O . SER A 1 308 ? -2.529 8.652 15.127 1.00 93.62 308 SER A O 1
ATOM 2420 N N . LEU A 1 309 ? -4.286 7.274 15.385 1.00 95.12 309 LEU A N 1
ATOM 2421 C CA . LEU A 1 309 ? -5.245 8.064 14.614 1.00 95.12 309 LEU A CA 1
ATOM 2422 C C . LEU A 1 309 ? -5.573 9.390 15.308 1.00 95.12 309 LEU A C 1
ATOM 2424 O O . LEU A 1 309 ? -5.512 10.436 14.667 1.00 95.12 309 LEU A O 1
ATOM 2428 N N . GLU A 1 310 ? -5.872 9.356 16.609 1.00 94.75 310 GLU A N 1
ATOM 2429 C CA . GLU A 1 310 ? -6.122 10.552 17.422 1.00 94.75 310 GLU A CA 1
ATOM 2430 C C . GLU A 1 310 ? -4.894 11.473 17.420 1.00 94.75 310 GLU A C 1
ATOM 2432 O O . GLU A 1 310 ? -5.008 12.648 17.063 1.00 94.75 310 GLU A O 1
ATOM 2437 N N . ARG A 1 311 ? -3.698 10.922 17.689 1.00 93.62 311 ARG A N 1
ATOM 2438 C CA . ARG A 1 311 ? -2.434 11.674 17.634 1.00 93.62 311 ARG A CA 1
ATOM 2439 C C . ARG A 1 311 ? -2.202 12.309 16.264 1.00 93.62 311 ARG A C 1
ATOM 2441 O O . ARG A 1 311 ? -1.876 13.491 16.183 1.00 93.62 311 ARG A O 1
ATOM 2448 N N . ALA A 1 312 ? -2.356 11.546 15.182 1.00 94.25 312 ALA A N 1
ATOM 2449 C CA . ALA A 1 312 ? -2.128 12.050 13.831 1.00 94.25 312 ALA A CA 1
ATOM 2450 C C . ALA A 1 312 ? -3.129 13.152 13.449 1.00 94.25 312 ALA A C 1
ATOM 2452 O O . ALA A 1 312 ? -2.732 14.142 12.833 1.00 94.25 312 ALA A O 1
ATOM 2453 N N . ALA A 1 313 ? -4.401 13.004 13.833 1.00 95.69 313 ALA A N 1
ATOM 2454 C CA . ALA A 1 313 ? -5.447 13.991 13.579 1.00 95.69 313 ALA A CA 1
ATOM 2455 C C . ALA A 1 313 ? -5.213 15.293 14.362 1.00 95.69 313 ALA A C 1
ATOM 2457 O O . ALA A 1 313 ? -5.350 16.381 13.798 1.00 95.69 313 ALA A O 1
ATOM 2458 N N . ASP A 1 314 ? -4.811 15.194 15.630 1.00 94.88 314 ASP A N 1
ATOM 2459 C CA . ASP A 1 314 ? -4.492 16.355 16.462 1.00 94.88 314 ASP A CA 1
ATOM 2460 C C . ASP A 1 314 ? -3.240 17.087 15.969 1.00 94.88 314 ASP A C 1
ATOM 2462 O O . ASP A 1 314 ? -3.271 18.308 15.805 1.00 94.88 314 ASP A O 1
ATOM 2466 N N . GLU A 1 315 ? -2.164 16.359 15.652 1.00 92.31 315 GLU A N 1
ATOM 2467 C CA . GLU A 1 315 ? -0.951 16.951 15.079 1.00 92.31 315 GLU A CA 1
ATOM 2468 C C . GLU A 1 315 ? -1.236 17.640 13.738 1.00 92.31 315 GLU A C 1
ATOM 2470 O O . GLU A 1 315 ? -0.828 18.784 13.534 1.00 92.31 315 GLU A O 1
ATOM 2475 N N . LYS A 1 316 ? -1.971 16.983 12.829 1.00 94.56 316 LYS A N 1
ATOM 2476 C CA . LYS A 1 316 ? -2.369 17.565 11.539 1.00 94.56 316 LYS A CA 1
ATOM 2477 C C . LYS A 1 316 ? -3.178 18.846 11.743 1.00 94.56 316 LYS A C 1
ATOM 2479 O O . LYS A 1 316 ? -2.850 19.870 11.149 1.00 94.56 316 LYS A O 1
ATOM 2484 N N . SER A 1 317 ? -4.212 18.804 12.582 1.00 94.94 317 SER A N 1
ATOM 2485 C CA . SER A 1 317 ? -5.075 19.960 12.851 1.00 94.94 317 SER A CA 1
ATOM 2486 C C . SER A 1 317 ? -4.287 21.128 13.455 1.00 94.94 317 SER A C 1
ATOM 2488 O O . SER A 1 317 ? -4.427 22.263 12.997 1.00 94.94 317 SER A O 1
ATOM 2490 N N . LEU A 1 318 ? -3.390 20.853 14.408 1.00 92.88 318 LEU A N 1
ATOM 2491 C CA . LEU A 1 318 ? -2.510 21.859 15.002 1.00 92.88 318 LEU A CA 1
ATOM 2492 C C . LEU A 1 318 ? -1.616 22.531 13.952 1.00 92.88 318 LEU A C 1
ATOM 2494 O O . LEU A 1 318 ? -1.498 23.756 13.940 1.00 92.88 318 LEU A O 1
ATOM 2498 N N . LEU A 1 319 ? -0.994 21.747 13.068 1.00 92.38 319 LEU A N 1
ATOM 2499 C CA . LEU A 1 319 ? -0.123 22.270 12.013 1.00 92.38 319 LEU A CA 1
ATOM 2500 C C . LEU A 1 319 ? -0.901 23.113 11.000 1.00 92.38 319 LEU A C 1
ATOM 2502 O O . LEU A 1 319 ? -0.443 24.191 10.632 1.00 92.38 319 LEU A O 1
ATOM 2506 N N . LEU A 1 320 ? -2.091 22.670 10.588 1.00 93.88 320 LEU A N 1
ATOM 2507 C CA . LEU A 1 320 ? -2.941 23.426 9.664 1.00 93.88 320 LEU A CA 1
ATOM 2508 C C . LEU A 1 320 ? -3.399 24.763 10.261 1.00 93.88 320 LEU A C 1
ATOM 2510 O O . LEU A 1 320 ? -3.395 25.773 9.556 1.00 93.88 320 LEU A O 1
ATOM 2514 N N . ASN A 1 321 ? -3.712 24.800 11.559 1.00 93.06 321 ASN A N 1
ATOM 2515 C CA . ASN A 1 321 ? -4.021 26.049 12.258 1.00 93.06 321 ASN A CA 1
ATOM 2516 C C . ASN A 1 321 ? -2.800 26.983 12.296 1.00 93.06 321 ASN A C 1
ATOM 2518 O O . ASN A 1 321 ? -2.903 28.147 11.922 1.00 93.06 321 ASN A O 1
ATOM 2522 N N . LYS A 1 322 ? -1.608 26.468 12.626 1.00 92.19 322 LYS A N 1
ATOM 2523 C CA . LYS A 1 322 ? -0.367 27.265 12.590 1.00 92.19 322 LYS A CA 1
ATOM 2524 C C . LYS A 1 322 ? -0.018 27.785 11.193 1.00 92.19 322 LYS A C 1
ATOM 2526 O O . LYS A 1 322 ? 0.515 28.884 11.073 1.00 92.19 322 LYS A O 1
ATOM 2531 N N . ILE A 1 323 ? -0.301 27.018 10.139 1.00 93.25 323 ILE A N 1
ATOM 2532 C CA . ILE A 1 323 ? -0.128 27.463 8.748 1.00 93.25 323 ILE A CA 1
ATOM 2533 C C . ILE A 1 323 ? -1.081 28.620 8.437 1.00 93.25 323 ILE A C 1
ATOM 2535 O O . ILE A 1 323 ? -0.663 29.608 7.834 1.00 93.25 323 ILE A O 1
ATOM 2539 N N . ARG A 1 324 ? -2.347 28.515 8.858 1.00 92.94 324 ARG A N 1
ATOM 2540 C CA . ARG A 1 324 ? -3.349 29.571 8.672 1.00 92.94 324 ARG A CA 1
ATOM 2541 C C . ARG A 1 324 ? -2.918 30.880 9.339 1.00 92.94 324 ARG A C 1
ATOM 2543 O O . ARG A 1 324 ? -3.029 31.936 8.719 1.00 92.94 324 ARG A O 1
ATOM 2550 N N . ASP A 1 325 ? -2.348 30.780 10.536 1.00 93.75 325 ASP A N 1
ATOM 2551 C CA . ASP A 1 325 ? -1.980 31.925 11.373 1.00 93.75 325 ASP A CA 1
ATOM 2552 C C . ASP A 1 325 ? -0.468 32.246 11.308 1.00 93.75 325 ASP A C 1
ATOM 2554 O O . ASP A 1 325 ? 0.084 32.936 12.163 1.00 93.75 325 ASP A O 1
ATOM 2558 N N . ILE A 1 326 ? 0.239 31.793 10.261 1.00 92.44 326 ILE A N 1
ATOM 2559 C CA . ILE A 1 326 ? 1.709 31.906 10.120 1.00 92.44 326 ILE A CA 1
ATOM 2560 C C . ILE A 1 326 ? 2.239 33.344 10.235 1.00 92.44 326 ILE A C 1
ATOM 2562 O O . ILE A 1 326 ? 3.369 33.578 10.671 1.00 92.44 326 ILE A O 1
ATOM 2566 N N . ASN A 1 327 ? 1.426 34.326 9.840 1.00 91.50 327 ASN A N 1
ATOM 2567 C CA . ASN A 1 327 ? 1.780 35.742 9.912 1.00 91.50 327 ASN A CA 1
ATOM 2568 C C . ASN A 1 327 ? 1.691 36.315 11.332 1.00 91.50 327 ASN A C 1
ATOM 2570 O O . ASN A 1 327 ? 2.298 37.357 11.598 1.00 91.50 327 ASN A O 1
ATOM 2574 N N . GLU A 1 328 ? 0.980 35.631 12.223 1.00 92.31 328 GLU A N 1
ATOM 2575 C CA . GLU A 1 328 ? 0.795 35.988 13.630 1.00 92.31 328 GLU A CA 1
ATOM 2576 C C . GLU A 1 328 ? 1.857 35.330 14.522 1.00 92.31 328 GLU A C 1
ATOM 2578 O O . GLU A 1 328 ? 2.155 35.846 15.597 1.00 92.31 328 GLU A O 1
ATOM 2583 N N . LEU A 1 329 ? 2.506 34.261 14.042 1.00 90.69 329 LEU A N 1
ATOM 2584 C CA . LEU A 1 329 ? 3.578 33.582 14.769 1.00 90.69 329 LEU A CA 1
ATOM 2585 C C . LEU A 1 329 ? 4.812 34.477 14.949 1.00 90.69 329 LEU A C 1
ATOM 2587 O O . LEU A 1 329 ? 5.310 35.121 14.009 1.00 90.69 329 LEU A O 1
ATOM 2591 N N . SER A 1 330 ? 5.340 34.468 16.170 1.00 90.56 330 SER A N 1
ATOM 2592 C CA . SER A 1 330 ? 6.604 35.096 16.535 1.00 90.56 330 SER A CA 1
ATOM 2593 C C . SER A 1 330 ? 7.793 34.377 15.891 1.00 90.56 330 SER A C 1
ATOM 2595 O O . SER A 1 330 ? 7.711 33.226 15.461 1.00 90.56 330 SER A O 1
ATOM 2597 N N . ARG A 1 331 ? 8.952 35.046 15.848 1.00 86.62 331 ARG A N 1
ATOM 2598 C CA . ARG A 1 331 ? 10.186 34.426 15.340 1.00 86.62 331 ARG A CA 1
ATOM 2599 C C . ARG A 1 331 ? 10.552 33.161 16.119 1.00 86.62 331 ARG A C 1
ATOM 2601 O O . ARG A 1 331 ? 10.965 32.189 15.505 1.00 86.62 331 ARG A O 1
ATOM 2608 N N . GLN A 1 332 ? 10.368 33.166 17.438 1.00 88.50 332 GLN A N 1
ATOM 2609 C CA . GLN A 1 332 ? 10.680 32.014 18.278 1.00 88.50 332 GLN A CA 1
ATOM 2610 C C . GLN A 1 332 ? 9.793 30.811 17.936 1.00 88.50 332 GLN A C 1
ATOM 2612 O O . GLN A 1 332 ? 10.309 29.715 17.756 1.00 88.50 332 GLN A O 1
ATOM 2617 N N . GLU A 1 333 ? 8.486 31.015 17.766 1.00 87.62 333 GLU A N 1
ATOM 2618 C CA . GLU A 1 333 ? 7.560 29.934 17.399 1.00 87.62 333 GLU A CA 1
ATOM 2619 C C . GLU A 1 333 ? 7.861 29.370 16.005 1.00 87.62 333 GLU A C 1
ATOM 2621 O O . GLU A 1 333 ? 7.799 28.160 15.790 1.00 87.62 333 GLU A O 1
ATOM 2626 N N . VAL A 1 334 ? 8.228 30.236 15.055 1.00 87.62 334 VAL A N 1
ATOM 2627 C CA . VAL A 1 334 ? 8.682 29.821 13.718 1.00 87.62 334 VAL A CA 1
ATOM 2628 C C . VAL A 1 334 ? 9.963 28.985 13.819 1.00 87.62 334 VAL A C 1
ATOM 2630 O O . VAL A 1 334 ? 10.093 27.971 13.135 1.00 87.62 334 VAL A O 1
ATOM 2633 N N . ASP A 1 335 ? 10.889 29.368 14.695 1.00 84.38 335 ASP A N 1
ATOM 2634 C CA . ASP A 1 335 ? 12.152 28.656 14.905 1.00 84.38 335 ASP A CA 1
ATOM 2635 C C . ASP A 1 335 ? 11.934 27.296 15.577 1.00 84.38 335 ASP A C 1
ATOM 2637 O O . ASP A 1 335 ? 12.551 26.307 15.181 1.00 84.38 335 ASP A O 1
ATOM 2641 N N . GLU A 1 336 ? 11.011 27.213 16.535 1.00 85.06 336 GLU A N 1
ATOM 2642 C CA . GLU A 1 336 ? 10.577 25.957 17.152 1.00 85.06 336 GLU A CA 1
ATOM 2643 C C . GLU A 1 336 ? 9.964 25.008 16.116 1.00 85.06 336 GLU A C 1
ATOM 2645 O O . GLU A 1 336 ? 10.330 23.833 16.066 1.00 85.06 336 GLU A O 1
ATOM 2650 N N . VAL A 1 337 ? 9.102 25.514 15.228 1.00 83.12 337 VAL A N 1
ATOM 2651 C CA . VAL A 1 337 ? 8.514 24.723 14.135 1.00 83.12 337 VAL A CA 1
ATOM 2652 C C . VAL A 1 337 ? 9.590 24.181 13.193 1.00 83.12 337 VAL A C 1
ATOM 2654 O O . VAL A 1 337 ? 9.586 22.988 12.886 1.00 83.12 337 VAL A O 1
ATOM 2657 N N . ILE A 1 338 ? 10.534 25.023 12.765 1.00 81.56 338 ILE A N 1
ATOM 2658 C CA . ILE A 1 338 ? 11.649 24.613 11.896 1.00 81.56 338 ILE A CA 1
ATOM 2659 C C . ILE A 1 338 ? 12.485 23.519 12.577 1.00 81.56 338 ILE A C 1
ATOM 2661 O O . ILE A 1 338 ? 12.790 22.493 11.963 1.00 81.56 338 ILE A O 1
ATOM 2665 N N . ASN A 1 339 ? 12.803 23.698 13.862 1.00 79.50 339 ASN A N 1
ATOM 2666 C CA . ASN A 1 339 ? 13.568 22.729 14.648 1.00 79.50 339 ASN A CA 1
ATOM 2667 C C . ASN A 1 339 ? 12.820 21.406 14.864 1.00 79.50 339 ASN A C 1
ATOM 2669 O O . ASN A 1 339 ? 13.459 20.367 14.989 1.00 79.50 339 ASN A O 1
ATOM 2673 N N . MET A 1 340 ? 11.486 21.423 14.901 1.00 75.12 340 MET A N 1
ATOM 2674 C CA . MET A 1 340 ? 10.663 20.217 15.029 1.00 75.12 340 MET A CA 1
ATOM 2675 C C . MET A 1 340 ? 10.474 19.451 13.710 1.00 75.12 340 MET A C 1
ATOM 2677 O O . MET A 1 340 ? 10.189 18.250 13.739 1.00 75.12 340 MET A O 1
ATOM 2681 N N . CYS A 1 341 ? 10.592 20.119 12.559 1.00 68.81 341 CYS A N 1
ATOM 2682 C CA . CYS A 1 341 ? 10.319 19.512 11.250 1.00 68.81 341 CYS A CA 1
ATOM 2683 C C . CYS A 1 341 ? 11.583 19.014 10.515 1.00 68.81 341 CYS A C 1
ATOM 2685 O O . CYS A 1 341 ? 11.487 18.038 9.784 1.00 68.81 341 CYS A O 1
ATOM 2687 N N . VAL A 1 342 ? 12.750 19.606 10.803 1.00 65.62 342 VAL A N 1
ATOM 2688 C CA . VAL A 1 342 ? 14.130 19.231 10.413 1.00 65.62 342 VAL A CA 1
ATOM 2689 C C . VAL A 1 342 ? 14.380 18.835 8.947 1.00 65.62 342 VAL A C 1
ATOM 2691 O O . VAL A 1 342 ? 14.379 17.663 8.584 1.00 65.62 342 VAL A O 1
ATOM 2694 N N . ARG A 1 343 ? 14.916 19.818 8.209 1.00 57.44 343 ARG A N 1
ATOM 2695 C CA . ARG A 1 343 ? 16.228 19.751 7.531 1.00 57.44 343 ARG A CA 1
ATOM 2696 C C . ARG A 1 343 ? 17.065 20.958 7.977 1.00 57.44 343 ARG A C 1
ATOM 2698 O O . ARG A 1 343 ? 16.814 22.077 7.538 1.00 57.44 343 ARG A O 1
ATOM 2705 N N . GLN A 1 344 ? 18.040 20.756 8.870 1.00 56.31 344 GLN A N 1
ATOM 2706 C CA . GLN A 1 344 ? 18.870 21.845 9.428 1.00 56.31 344 GLN A CA 1
ATOM 2707 C C . GLN A 1 344 ? 19.733 22.569 8.373 1.00 56.31 344 GLN A C 1
ATOM 2709 O O . GLN A 1 344 ? 20.154 23.700 8.600 1.00 56.31 344 GLN A O 1
ATOM 2714 N N . ASP A 1 345 ? 19.923 21.970 7.196 1.00 60.78 345 ASP A N 1
ATOM 2715 C CA . ASP A 1 345 ? 20.821 22.479 6.151 1.00 60.78 345 ASP A CA 1
ATOM 2716 C C . ASP A 1 345 ? 20.250 23.653 5.328 1.00 60.78 345 ASP A C 1
ATOM 2718 O O . ASP A 1 345 ? 20.963 24.244 4.518 1.00 60.78 345 ASP A O 1
ATOM 2722 N N . LEU A 1 346 ? 18.968 24.006 5.503 1.00 62.00 346 LEU A N 1
ATOM 2723 C CA . LEU A 1 346 ? 18.272 24.998 4.664 1.00 62.00 346 LEU A CA 1
ATOM 2724 C C . LEU A 1 346 ? 18.125 26.391 5.300 1.00 62.00 346 LEU A C 1
ATOM 2726 O O . LEU A 1 346 ? 17.651 27.314 4.632 1.00 62.00 346 LEU A O 1
ATOM 2730 N N . VAL A 1 347 ? 18.505 26.559 6.570 1.00 69.12 347 VAL A N 1
ATOM 2731 C CA . VAL A 1 347 ? 18.145 27.747 7.361 1.00 69.12 347 VAL A CA 1
ATOM 2732 C C . VAL A 1 347 ? 19.382 28.428 7.942 1.00 69.12 347 VAL A C 1
ATOM 2734 O O . VAL A 1 347 ? 20.070 27.872 8.794 1.00 69.12 347 VAL A O 1
ATOM 2737 N N . SER A 1 348 ? 19.633 29.676 7.538 1.00 77.25 348 SER A N 1
ATOM 2738 C CA . SER A 1 348 ? 20.670 30.520 8.145 1.00 77.25 348 SER A CA 1
ATOM 2739 C C . SER A 1 348 ? 20.102 31.306 9.328 1.00 77.25 348 SER A C 1
ATOM 2741 O O . SER A 1 348 ? 18.973 31.803 9.285 1.00 77.25 348 SER A O 1
ATOM 2743 N N . ALA A 1 349 ? 20.905 31.516 10.375 1.00 74.06 349 ALA A N 1
ATOM 2744 C CA . ALA A 1 349 ? 20.554 32.426 11.470 1.00 74.06 349 ALA A CA 1
ATOM 2745 C C . ALA A 1 349 ? 20.315 33.872 10.981 1.00 74.06 349 ALA A C 1
ATOM 2747 O O . ALA A 1 349 ? 19.562 34.620 11.605 1.00 74.06 349 ALA A O 1
ATOM 2748 N N . SER A 1 350 ? 20.910 34.246 9.842 1.00 80.25 350 SER A N 1
ATOM 2749 C CA . SER A 1 350 ? 20.752 35.560 9.209 1.00 80.25 350 SER A CA 1
ATOM 2750 C C . SER A 1 350 ? 19.479 35.707 8.370 1.00 80.25 350 SER A C 1
ATOM 2752 O O . SER A 1 350 ? 19.247 36.788 7.836 1.00 80.25 350 SER A O 1
ATOM 2754 N N . ASP A 1 351 ? 18.686 34.645 8.196 1.00 84.69 351 ASP A N 1
ATOM 2755 C CA . ASP A 1 351 ? 17.461 34.716 7.400 1.00 84.69 351 ASP A CA 1
ATOM 2756 C C . ASP A 1 351 ? 16.436 35.657 8.054 1.00 84.69 351 ASP A C 1
ATOM 2758 O O . ASP A 1 351 ? 16.263 35.676 9.282 1.00 84.69 351 ASP A O 1
ATOM 2762 N N . ASP A 1 352 ? 15.753 36.448 7.222 1.00 89.25 352 ASP A N 1
ATOM 2763 C CA . ASP A 1 352 ? 14.658 37.307 7.663 1.00 89.25 352 ASP A CA 1
ATOM 2764 C C . ASP A 1 352 ? 13.415 36.491 8.060 1.00 89.25 352 ASP A C 1
ATOM 2766 O O . ASP A 1 352 ? 13.274 35.302 7.757 1.00 89.25 352 ASP A O 1
ATOM 2770 N N . ILE A 1 353 ? 12.488 37.138 8.768 1.00 89.56 353 ILE A N 1
ATOM 2771 C CA . ILE A 1 353 ? 11.281 36.475 9.271 1.00 89.56 353 ILE A CA 1
ATOM 2772 C C . ILE A 1 353 ? 10.362 35.980 8.146 1.00 89.56 353 ILE A C 1
ATOM 2774 O O . ILE A 1 353 ? 9.679 34.975 8.321 1.00 89.56 353 ILE A O 1
ATOM 2778 N N . GLN A 1 354 ? 10.353 36.636 6.984 1.00 89.75 354 GLN A N 1
ATOM 2779 C CA . GLN A 1 354 ? 9.493 36.260 5.866 1.00 89.75 354 GLN A CA 1
ATOM 2780 C C . GLN A 1 354 ? 9.972 34.950 5.232 1.00 89.75 354 GLN A C 1
ATOM 2782 O O . GLN A 1 354 ? 9.177 34.028 5.041 1.00 89.75 354 GLN A O 1
ATOM 2787 N N . LYS A 1 355 ? 11.280 34.824 4.985 1.00 89.31 355 LYS A N 1
ATOM 2788 C CA . LYS A 1 355 ? 11.907 33.593 4.500 1.00 89.31 355 LYS A CA 1
ATOM 2789 C C . LYS A 1 355 ? 11.728 32.451 5.500 1.00 89.31 355 LYS A C 1
ATOM 2791 O O . LYS A 1 355 ? 11.356 31.351 5.100 1.00 89.31 355 LYS A O 1
ATOM 2796 N N . ARG A 1 356 ? 11.922 32.703 6.799 1.00 89.31 356 ARG A N 1
ATOM 2797 C CA . ARG A 1 356 ? 11.737 31.678 7.844 1.00 89.31 356 ARG A CA 1
ATOM 2798 C C . ARG A 1 356 ? 10.288 31.204 7.942 1.00 89.31 356 ARG A C 1
ATOM 2800 O O . ARG A 1 356 ? 10.060 30.002 8.011 1.00 89.31 356 ARG A O 1
ATOM 2807 N N . ARG A 1 357 ? 9.313 32.116 7.866 1.00 91.56 357 ARG A N 1
ATOM 2808 C CA . ARG A 1 357 ? 7.881 31.771 7.806 1.00 91.56 357 ARG A CA 1
ATOM 2809 C C . ARG A 1 357 ? 7.548 30.907 6.595 1.00 91.56 357 ARG A C 1
ATOM 2811 O O . ARG A 1 357 ? 6.826 29.927 6.741 1.00 91.56 357 ARG A O 1
ATOM 2818 N N . TYR A 1 358 ? 8.097 31.229 5.423 1.00 89.94 358 TYR A N 1
ATOM 2819 C CA . TYR A 1 358 ? 7.914 30.408 4.225 1.00 89.94 358 TYR A CA 1
ATOM 2820 C C . TYR A 1 358 ? 8.479 28.993 4.407 1.00 89.94 358 TYR A C 1
ATOM 2822 O O . TYR A 1 358 ? 7.785 28.021 4.121 1.00 89.94 358 TYR A O 1
ATOM 2830 N N . ILE A 1 359 ? 9.701 28.870 4.936 1.00 88.50 359 ILE A N 1
ATOM 2831 C CA . ILE A 1 359 ? 10.318 27.565 5.218 1.00 88.50 359 ILE A CA 1
ATOM 2832 C C . ILE A 1 359 ? 9.468 26.783 6.224 1.00 88.50 359 ILE A C 1
ATOM 2834 O O . ILE A 1 359 ? 9.088 25.651 5.944 1.00 88.50 359 ILE A O 1
ATOM 2838 N N . ALA A 1 360 ? 9.088 27.400 7.346 1.00 89.62 360 ALA A N 1
ATOM 2839 C CA . ALA A 1 360 ? 8.226 26.774 8.344 1.00 89.62 360 ALA A CA 1
ATOM 2840 C C . ALA A 1 360 ? 6.894 26.303 7.745 1.00 89.62 360 ALA A C 1
ATOM 2842 O O . ALA A 1 360 ? 6.447 25.203 8.046 1.00 89.62 360 ALA A O 1
ATOM 2843 N N . MET A 1 361 ? 6.276 27.093 6.865 1.00 92.44 361 MET A N 1
ATOM 2844 C CA . MET A 1 361 ? 5.044 26.707 6.181 1.00 92.44 361 MET A CA 1
ATOM 2845 C C . MET A 1 361 ? 5.238 25.472 5.291 1.00 92.44 361 MET A C 1
ATOM 2847 O O . MET A 1 361 ? 4.431 24.550 5.366 1.00 92.44 361 MET A O 1
ATOM 2851 N N . VAL A 1 362 ? 6.298 25.423 4.476 1.00 89.75 362 VAL A N 1
ATOM 2852 C CA . VAL A 1 362 ? 6.602 24.262 3.615 1.00 89.75 362 VAL A CA 1
ATOM 2853 C C . VAL A 1 362 ? 6.824 23.003 4.454 1.00 89.75 362 VAL A C 1
ATOM 2855 O O . VAL A 1 362 ? 6.247 21.957 4.162 1.00 89.75 362 VAL A O 1
ATOM 2858 N N . GLU A 1 363 ? 7.597 23.122 5.530 1.00 88.12 363 GLU A N 1
ATOM 2859 C CA . GLU A 1 363 ? 7.883 22.016 6.441 1.00 88.12 363 GLU A CA 1
ATOM 2860 C C . GLU A 1 363 ? 6.621 21.533 7.177 1.00 88.12 363 GLU A C 1
ATOM 2862 O O . GLU A 1 363 ? 6.331 20.336 7.200 1.00 88.12 363 GLU A O 1
ATOM 2867 N N . MET A 1 364 ? 5.799 22.447 7.708 1.00 91.50 364 MET A N 1
ATOM 2868 C CA . MET A 1 364 ? 4.516 22.088 8.323 1.00 91.50 364 MET A CA 1
ATOM 2869 C C . MET A 1 364 ? 3.578 21.408 7.323 1.00 91.50 364 MET A C 1
ATOM 2871 O O . MET A 1 364 ? 2.928 20.430 7.688 1.00 91.50 364 MET A O 1
ATOM 2875 N N . CYS A 1 365 ? 3.523 21.873 6.070 1.00 92.31 365 CYS A N 1
ATOM 2876 C CA . CYS A 1 365 ? 2.743 21.232 5.009 1.00 92.31 365 CYS A CA 1
ATOM 2877 C C . CYS A 1 365 ? 3.224 19.801 4.739 1.00 92.31 365 CYS A C 1
ATOM 2879 O O . CYS A 1 365 ? 2.397 18.900 4.608 1.00 92.31 365 CYS A O 1
ATOM 2881 N N . GLN A 1 366 ? 4.539 19.569 4.698 1.00 89.81 366 GLN A N 1
ATOM 2882 C CA . GLN A 1 366 ? 5.100 18.229 4.516 1.00 89.81 366 GLN A CA 1
ATOM 2883 C C . GLN A 1 366 ? 4.715 17.301 5.674 1.00 89.81 366 GLN A C 1
ATOM 2885 O O . GLN A 1 366 ? 4.272 16.173 5.450 1.00 89.81 366 GLN A O 1
ATOM 2890 N N . VAL A 1 367 ? 4.838 17.772 6.918 1.00 90.00 367 VAL A N 1
ATOM 2891 C CA . VAL A 1 367 ? 4.465 16.979 8.097 1.00 90.00 367 VAL A CA 1
ATOM 2892 C C . VAL A 1 367 ? 2.959 16.719 8.131 1.00 90.00 367 VAL A C 1
ATOM 2894 O O . VAL A 1 367 ? 2.551 15.581 8.361 1.00 90.00 367 VAL A O 1
ATOM 2897 N N . ALA A 1 368 ? 2.133 17.730 7.855 1.00 93.25 368 ALA A N 1
ATOM 2898 C CA . ALA A 1 368 ? 0.683 17.582 7.777 1.00 93.25 368 ALA A CA 1
ATOM 2899 C C . ALA A 1 368 ? 0.275 16.583 6.682 1.00 93.25 368 ALA A C 1
ATOM 2901 O O . ALA A 1 368 ? -0.591 15.748 6.928 1.00 93.25 368 ALA A O 1
ATOM 2902 N N . GLY A 1 369 ? 0.940 16.604 5.521 1.00 93.62 369 GLY A N 1
ATOM 2903 C CA . GLY A 1 369 ? 0.746 15.625 4.449 1.00 93.62 369 GLY A CA 1
ATOM 2904 C C . GLY A 1 369 ? 1.121 14.200 4.866 1.00 93.62 369 GLY A C 1
ATOM 2905 O O . GLY A 1 369 ? 0.358 13.269 4.627 1.00 93.62 369 GLY A O 1
ATOM 2906 N N . ASN A 1 370 ? 2.241 14.019 5.573 1.00 92.00 370 ASN A N 1
ATOM 2907 C CA . ASN A 1 370 ? 2.627 12.711 6.116 1.00 92.00 370 ASN A CA 1
ATOM 2908 C C . ASN A 1 370 ? 1.599 12.193 7.143 1.00 92.00 370 ASN A C 1
ATOM 2910 O O . ASN A 1 370 ? 1.285 11.002 7.166 1.00 92.00 370 ASN A O 1
ATOM 2914 N N . ARG A 1 371 ? 1.054 13.075 7.995 1.00 94.38 371 ARG A N 1
ATOM 2915 C CA . ARG A 1 371 ? -0.013 12.716 8.946 1.00 94.38 371 ARG A CA 1
ATOM 2916 C C . ARG A 1 371 ? -1.325 12.389 8.244 1.00 94.38 371 ARG A C 1
ATOM 2918 O O . ARG A 1 371 ? -1.981 11.431 8.633 1.00 94.38 371 ARG A O 1
ATOM 2925 N N . ASP A 1 372 ? -1.674 13.120 7.193 1.00 95.75 372 ASP A N 1
ATOM 2926 C CA . ASP A 1 372 ? -2.841 12.832 6.358 1.00 95.75 372 ASP A CA 1
ATOM 2927 C C . ASP A 1 372 ? -2.740 11.465 5.665 1.00 95.75 372 ASP A C 1
ATOM 2929 O O . ASP A 1 372 ? -3.698 10.690 5.666 1.00 95.75 372 ASP A O 1
ATOM 2933 N N . GLN A 1 373 ? -1.550 11.115 5.165 1.00 95.38 373 GLN A N 1
ATOM 2934 C CA . GLN A 1 373 ? -1.279 9.792 4.604 1.00 95.38 373 GLN A CA 1
ATOM 2935 C C . GLN A 1 373 ? -1.463 8.683 5.649 1.00 95.38 373 GLN A C 1
ATOM 2937 O O . GLN A 1 373 ? -2.058 7.647 5.348 1.00 95.38 373 GLN A O 1
ATOM 2942 N N . LEU A 1 374 ? -0.991 8.903 6.881 1.00 95.56 374 LEU A N 1
ATOM 2943 C CA . LEU A 1 374 ? -1.202 7.965 7.981 1.00 95.56 374 LEU A CA 1
ATOM 2944 C C . LEU A 1 374 ? -2.696 7.835 8.322 1.00 95.56 374 LEU A C 1
ATOM 2946 O O . LEU A 1 374 ? -3.198 6.722 8.404 1.00 95.56 374 LEU A O 1
ATOM 2950 N N . ILE A 1 375 ? -3.437 8.940 8.440 1.00 96.88 375 ILE A N 1
ATOM 2951 C CA . ILE A 1 375 ? -4.890 8.922 8.691 1.00 96.88 375 ILE A CA 1
ATOM 2952 C C . ILE A 1 375 ? -5.636 8.142 7.597 1.00 96.88 375 ILE A C 1
ATOM 2954 O O . ILE A 1 375 ? -6.466 7.283 7.904 1.00 96.88 375 ILE A O 1
ATOM 2958 N N . SER A 1 376 ? -5.295 8.392 6.330 1.00 96.19 376 SER A N 1
ATOM 2959 C CA . SER A 1 376 ? -5.867 7.703 5.167 1.00 96.19 376 SER A CA 1
ATOM 2960 C C . SER A 1 376 ? -5.628 6.188 5.184 1.00 96.19 376 SER A C 1
ATOM 2962 O O . SER A 1 376 ? -6.410 5.444 4.596 1.00 96.19 376 SER A O 1
ATOM 2964 N N . LEU A 1 377 ? -4.566 5.726 5.850 1.00 96.38 377 LEU A N 1
ATOM 2965 C CA . LEU A 1 377 ? -4.249 4.311 6.046 1.00 96.38 377 LEU A CA 1
ATOM 2966 C C . LEU A 1 377 ? -4.953 3.720 7.279 1.00 96.38 377 LEU A C 1
ATOM 2968 O O . LEU A 1 377 ? -5.477 2.607 7.220 1.00 96.38 377 LEU A O 1
ATOM 2972 N N . LEU A 1 378 ? -4.975 4.459 8.393 1.00 96.38 378 LEU A N 1
ATOM 2973 C CA . LEU A 1 378 ? -5.527 3.997 9.668 1.00 96.38 378 LEU A CA 1
ATOM 2974 C C . LEU A 1 378 ? -7.052 3.843 9.625 1.00 96.38 378 LEU A C 1
ATOM 2976 O O . LEU A 1 378 ? -7.574 2.898 10.208 1.00 96.38 378 LEU A O 1
ATOM 2980 N N . LEU A 1 379 ? -7.776 4.720 8.922 1.00 96.56 379 LEU A N 1
ATOM 2981 C CA . LEU A 1 379 ? -9.239 4.635 8.828 1.00 96.56 379 LEU A CA 1
ATOM 2982 C C . LEU A 1 379 ? -9.716 3.305 8.198 1.00 96.56 379 LEU A C 1
ATOM 2984 O O . LEU A 1 379 ? -10.461 2.583 8.863 1.00 96.56 379 LEU A O 1
ATOM 2988 N N . PRO A 1 380 ? -9.261 2.908 6.989 1.00 94.81 380 PRO A N 1
ATOM 2989 C CA . PRO A 1 380 ? -9.573 1.590 6.432 1.00 94.81 380 PRO A CA 1
ATOM 2990 C C . PRO A 1 380 ? -9.078 0.414 7.284 1.00 94.81 380 PRO A C 1
ATOM 2992 O O . PRO A 1 380 ? -9.716 -0.637 7.308 1.00 94.81 380 PRO A O 1
ATOM 2995 N N . LEU A 1 381 ? -7.952 0.565 7.992 1.00 96.38 381 LEU A N 1
ATOM 2996 C CA . LEU A 1 381 ? -7.464 -0.457 8.922 1.00 96.38 381 LEU A CA 1
ATOM 2997 C C . LEU A 1 381 ? -8.465 -0.688 10.062 1.00 96.38 381 LEU A C 1
ATOM 2999 O O . LEU A 1 381 ? -8.829 -1.835 10.322 1.00 96.38 381 LEU A O 1
ATOM 3003 N N . VAL A 1 382 ? -8.972 0.380 10.687 1.00 96.75 382 VAL A N 1
ATOM 3004 C CA . VAL A 1 382 ? -10.042 0.264 11.688 1.00 96.75 382 VAL A CA 1
ATOM 3005 C C . VAL A 1 382 ? -11.261 -0.428 11.084 1.00 96.75 382 VAL A C 1
ATOM 3007 O O . VAL A 1 382 ? -11.777 -1.363 11.687 1.00 96.75 382 VAL A O 1
ATOM 3010 N N . GLU A 1 383 ? -11.702 -0.038 9.887 1.00 94.44 383 GLU A N 1
ATOM 3011 C CA . GLU A 1 383 ? -12.856 -0.677 9.239 1.00 94.44 383 GLU A CA 1
ATOM 3012 C C . GLU A 1 383 ? -12.655 -2.183 9.026 1.00 94.44 383 GLU A C 1
ATOM 3014 O O . GLU A 1 383 ? -13.570 -2.961 9.303 1.00 94.44 383 GLU A O 1
ATOM 3019 N N . HIS A 1 384 ? -11.472 -2.625 8.587 1.00 92.62 384 HIS A N 1
ATOM 3020 C CA . HIS A 1 384 ? -11.165 -4.052 8.464 1.00 92.62 384 HIS A CA 1
ATOM 3021 C C . HIS A 1 384 ? -11.283 -4.780 9.802 1.00 92.62 384 HIS A C 1
ATOM 3023 O O . HIS A 1 384 ? -11.948 -5.815 9.870 1.00 92.62 384 HIS A O 1
ATOM 3029 N N . VAL A 1 385 ? -10.690 -4.226 10.861 1.00 95.88 385 VAL A N 1
ATOM 3030 C CA . VAL A 1 385 ? -10.733 -4.818 12.204 1.00 95.88 385 VAL A CA 1
ATOM 3031 C C . VAL A 1 385 ? -12.169 -4.885 12.726 1.00 95.88 385 VAL A C 1
ATOM 3033 O O . VAL A 1 385 ? -12.617 -5.952 13.147 1.00 95.88 385 VAL A O 1
ATOM 3036 N N . LEU A 1 386 ? -12.928 -3.788 12.625 1.00 95.81 386 LEU A N 1
ATOM 3037 C CA . LEU A 1 386 ? -14.333 -3.744 13.035 1.00 95.81 386 LEU A CA 1
ATOM 3038 C C . LEU A 1 386 ? -15.164 -4.781 12.280 1.00 95.81 386 LEU A C 1
ATOM 3040 O O . LEU A 1 386 ? -15.933 -5.509 12.900 1.00 95.81 386 LEU A O 1
ATOM 3044 N N . ASN A 1 387 ? -14.994 -4.891 10.960 1.00 94.12 387 ASN A N 1
ATOM 3045 C CA . ASN A 1 387 ? -15.756 -5.840 10.155 1.00 94.12 387 ASN A CA 1
ATOM 3046 C C . ASN A 1 387 ? -15.436 -7.295 10.517 1.00 94.12 387 ASN A C 1
ATOM 3048 O O . ASN A 1 387 ? -16.352 -8.114 10.572 1.00 94.12 387 ASN A O 1
ATOM 3052 N N . VAL A 1 388 ? -14.169 -7.622 10.805 1.00 94.38 388 VAL A N 1
ATOM 3053 C CA . VAL A 1 388 ? -13.807 -8.957 11.306 1.00 94.38 388 VAL A CA 1
ATOM 3054 C C . VAL A 1 388 ? -14.549 -9.254 12.610 1.00 94.38 388 VAL A C 1
ATOM 3056 O O . VAL A 1 388 ? -15.178 -10.306 12.713 1.00 94.38 388 VAL A O 1
ATOM 3059 N N . ILE A 1 389 ? -14.540 -8.333 13.577 1.00 94.12 389 ILE A N 1
ATOM 3060 C CA . ILE A 1 389 ? -15.212 -8.538 14.871 1.00 94.12 389 ILE A CA 1
ATOM 3061 C C . ILE A 1 389 ? -16.738 -8.635 14.690 1.00 94.12 389 ILE A C 1
ATOM 3063 O O . ILE A 1 389 ? -17.366 -9.532 15.253 1.00 94.12 389 ILE A O 1
ATOM 3067 N N . ILE A 1 390 ? -17.334 -7.774 13.856 1.00 93.31 390 ILE A N 1
ATOM 3068 C CA . ILE A 1 390 ? -18.771 -7.788 13.533 1.00 93.31 390 ILE A CA 1
ATOM 3069 C C . ILE A 1 390 ? -19.210 -9.166 13.035 1.00 93.31 390 ILE A C 1
ATOM 3071 O O . ILE A 1 390 ? -20.205 -9.694 13.526 1.00 93.31 390 ILE A O 1
ATOM 3075 N N . ILE A 1 391 ? -18.468 -9.769 12.102 1.00 91.81 391 ILE A N 1
ATOM 3076 C CA . ILE A 1 391 ? -18.805 -11.089 11.547 1.00 91.81 391 ILE A CA 1
ATOM 3077 C C . ILE A 1 391 ? -18.835 -12.151 12.653 1.00 91.81 391 ILE A C 1
ATOM 3079 O O . ILE A 1 391 ? -19.778 -12.934 12.744 1.00 91.81 391 ILE A O 1
ATOM 3083 N N . HIS A 1 392 ? -17.853 -12.140 13.557 1.00 90.38 392 HIS A N 1
ATOM 3084 C CA . HIS A 1 392 ? -17.824 -13.078 14.683 1.00 90.38 392 HIS A CA 1
ATOM 3085 C C . HIS A 1 392 ? -18.990 -12.856 15.657 1.00 90.38 392 HIS A C 1
ATOM 3087 O O . HIS A 1 392 ? -19.548 -13.814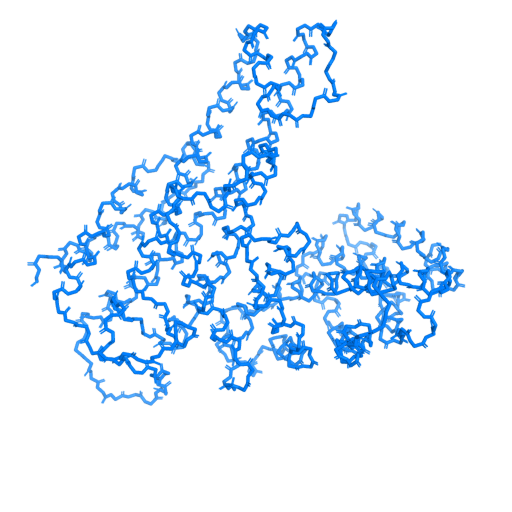 16.200 1.00 90.38 392 HIS A O 1
ATOM 3093 N N . PHE A 1 393 ? -19.407 -11.605 15.859 1.00 88.75 393 PHE A N 1
ATOM 3094 C CA . PHE A 1 393 ? -20.516 -11.273 16.753 1.00 88.75 393 PHE A CA 1
ATOM 3095 C C . PHE A 1 393 ? -21.876 -11.651 16.158 1.00 88.75 393 PHE A C 1
ATOM 3097 O O . PHE A 1 393 ? -22.750 -12.110 16.896 1.00 88.75 393 PHE A O 1
ATOM 3104 N N . GLN A 1 394 ? -22.037 -11.511 14.841 1.00 87.31 394 GLN A N 1
ATOM 3105 C CA . GLN A 1 394 ? -23.238 -11.926 14.119 1.00 87.31 394 GLN A CA 1
ATOM 3106 C C . GLN A 1 394 ? -23.399 -13.447 14.137 1.00 87.31 394 GLN A C 1
ATOM 3108 O O . GLN A 1 394 ? -24.466 -13.950 14.480 1.00 87.31 394 GLN A O 1
ATOM 3113 N N . ASP A 1 395 ? -22.338 -14.195 13.848 1.00 71.25 395 ASP A N 1
ATOM 3114 C CA . ASP A 1 395 ? -22.436 -15.650 13.712 1.00 71.25 395 ASP A CA 1
ATOM 3115 C C . ASP A 1 395 ? -22.618 -16.382 15.048 1.00 71.25 395 ASP A C 1
ATOM 3117 O O . ASP A 1 395 ? -23.290 -17.407 15.109 1.00 71.25 395 ASP A O 1
ATOM 3121 N N . SER A 1 396 ? -22.130 -15.814 16.151 1.00 60.12 396 SER A N 1
ATOM 3122 C CA . SER A 1 396 ? -22.382 -16.336 17.506 1.00 60.12 396 SER A CA 1
ATOM 3123 C C . SER A 1 396 ? -23.821 -16.116 18.001 1.00 60.12 396 SER A C 1
ATOM 3125 O O . SER A 1 396 ? -24.167 -16.580 19.084 1.00 60.12 396 SER A O 1
ATOM 3127 N N . SER A 1 397 ? -24.672 -15.421 17.234 1.00 51.25 397 SER A N 1
ATOM 3128 C CA . SER A 1 397 ? -26.112 -15.292 17.517 1.00 51.25 397 SER A CA 1
ATOM 3129 C C . SER A 1 397 ? -26.975 -16.363 16.825 1.00 51.25 397 SER A C 1
ATOM 3131 O O . SER A 1 397 ? -28.161 -16.490 17.135 1.00 51.25 397 SER A O 1
ATOM 3133 N N . GLY A 1 398 ? -26.398 -17.154 15.909 1.00 39.72 398 GLY A N 1
ATOM 3134 C CA . GLY A 1 398 ? -27.100 -18.181 15.141 1.00 39.72 398 GLY A CA 1
ATOM 3135 C C . GLY A 1 398 ? -26.870 -19.593 15.682 1.00 39.72 398 GLY A C 1
ATOM 3136 O O . GLY A 1 398 ? -25.756 -20.107 15.661 1.00 39.72 398 GLY A O 1
ATOM 3137 N N . VAL A 1 399 ? -27.940 -20.271 16.102 1.00 35.12 399 VAL A N 1
ATOM 3138 C CA . VAL A 1 399 ? -27.943 -21.731 16.289 1.00 35.12 399 VAL A CA 1
ATOM 3139 C C . VAL A 1 399 ? -27.622 -22.382 14.938 1.00 35.12 399 VAL A C 1
ATOM 3141 O O . VAL A 1 399 ? -28.406 -22.274 13.994 1.00 35.12 399 VAL A O 1
ATOM 3144 N N . PHE A 1 400 ? -26.464 -23.034 14.814 1.00 37.44 400 PHE A N 1
ATOM 3145 C CA . PHE A 1 400 ? -26.068 -23.706 13.577 1.00 37.44 400 PHE A CA 1
ATOM 3146 C C . PHE A 1 400 ? -27.011 -24.878 13.264 1.00 37.44 400 PHE A C 1
ATOM 3148 O O . PHE A 1 400 ? -26.965 -25.919 13.915 1.00 37.44 400 PHE A O 1
ATOM 3155 N N . ASN A 1 401 ? -27.813 -24.740 12.204 1.00 28.38 401 ASN A N 1
ATOM 3156 C CA . ASN A 1 401 ? -28.341 -25.885 11.468 1.00 28.38 401 ASN A CA 1
ATOM 3157 C C . ASN A 1 401 ? -27.231 -26.400 10.547 1.00 28.38 401 ASN A C 1
ATOM 3159 O O . ASN A 1 401 ? -26.913 -25.801 9.520 1.00 28.38 401 ASN A O 1
ATOM 3163 N N . THR A 1 402 ? -26.631 -27.520 10.928 1.00 37.22 402 THR A N 1
ATOM 3164 C CA . THR A 1 402 ? -25.698 -28.293 10.114 1.00 37.22 402 THR A CA 1
ATOM 3165 C C . THR A 1 402 ? -26.419 -28.859 8.892 1.00 37.22 402 THR A C 1
ATOM 3167 O O . THR A 1 402 ? -26.987 -29.939 8.953 1.00 37.22 402 THR A O 1
ATOM 3170 N N . ASN A 1 403 ? -26.425 -28.135 7.771 1.00 33.09 403 ASN A N 1
ATOM 3171 C CA . ASN A 1 403 ? -26.635 -28.726 6.445 1.00 33.09 403 ASN A CA 1
ATOM 3172 C C . ASN A 1 403 ? -26.177 -27.767 5.339 1.00 33.09 403 ASN A C 1
ATOM 3174 O O . ASN A 1 403 ? -26.924 -26.909 4.877 1.00 33.09 403 ASN A O 1
ATOM 3178 N N . GLY A 1 404 ? -24.936 -27.943 4.888 1.00 33.50 404 GLY A N 1
ATOM 3179 C CA . GLY A 1 404 ? -24.394 -27.238 3.732 1.00 33.50 404 GLY A CA 1
ATOM 3180 C C . GLY A 1 404 ? -22.899 -27.483 3.593 1.00 33.50 404 GLY A C 1
ATOM 3181 O O . GLY A 1 404 ? -22.105 -26.898 4.314 1.00 33.50 404 GLY A O 1
ATOM 3182 N N . SER A 1 405 ? -22.531 -28.379 2.680 1.00 37.09 405 SER A N 1
ATOM 3183 C CA . SER A 1 405 ? -21.160 -28.759 2.331 1.00 37.09 405 SER A CA 1
ATOM 3184 C C . SER A 1 405 ? -20.316 -27.556 1.874 1.00 37.09 405 SER A C 1
ATOM 3186 O O . SER A 1 405 ? -20.195 -27.293 0.678 1.00 37.09 405 SER A O 1
ATOM 3188 N N . MET A 1 406 ? -19.677 -26.867 2.815 1.00 36.62 406 MET A N 1
ATOM 3189 C CA . MET A 1 406 ? -18.515 -26.017 2.574 1.00 36.62 406 MET A CA 1
ATOM 3190 C C . MET A 1 406 ? -17.450 -26.470 3.571 1.00 36.62 406 MET A C 1
ATOM 3192 O O . MET A 1 406 ? -17.715 -26.514 4.769 1.00 36.62 406 MET A O 1
ATOM 3196 N N . LYS A 1 407 ? -16.289 -26.925 3.082 1.00 37.06 407 LYS A N 1
ATOM 3197 C CA . LYS A 1 407 ? -15.184 -27.369 3.943 1.00 37.06 407 LYS A CA 1
ATOM 3198 C C . LYS A 1 407 ? -14.736 -26.181 4.796 1.00 37.06 407 LYS A C 1
ATOM 3200 O O . LYS A 1 407 ? -14.016 -25.316 4.308 1.00 37.06 407 LYS A O 1
ATOM 3205 N N . THR A 1 408 ? -15.189 -26.129 6.043 1.00 41.31 408 THR A N 1
ATOM 3206 C CA . THR A 1 408 ? -14.704 -25.183 7.044 1.00 41.31 408 THR A CA 1
ATOM 3207 C C . THR A 1 408 ? -13.216 -25.444 7.236 1.00 41.31 408 THR A C 1
ATOM 3209 O O . THR A 1 408 ? -12.825 -26.577 7.521 1.00 41.31 408 THR A O 1
ATOM 3212 N N . ILE A 1 409 ? -12.371 -24.429 7.056 1.00 46.00 409 ILE A N 1
ATOM 3213 C CA . ILE A 1 409 ? -10.958 -24.527 7.432 1.00 46.00 409 ILE A CA 1
ATOM 3214 C C . ILE A 1 409 ? -10.910 -24.451 8.961 1.00 46.00 409 ILE A C 1
ATOM 3216 O O . ILE A 1 409 ? -10.755 -23.386 9.551 1.00 46.00 409 ILE A O 1
ATOM 3220 N N . THR A 1 410 ? -11.139 -25.585 9.615 1.00 35.31 410 THR A N 1
ATOM 3221 C CA . THR A 1 410 ? -11.028 -25.730 11.065 1.00 35.31 410 THR A CA 1
ATOM 3222 C C . THR A 1 410 ? -9.582 -26.030 11.421 1.00 35.31 410 THR A C 1
ATOM 3224 O O . THR A 1 410 ? -9.132 -27.166 11.282 1.00 35.31 410 THR A O 1
ATOM 3227 N N . TYR A 1 411 ? -8.870 -25.028 11.925 1.00 43.03 411 TYR A N 1
ATOM 3228 C CA . TYR A 1 411 ? -7.738 -25.272 12.813 1.00 43.03 411 TYR A CA 1
ATOM 3229 C C . TYR A 1 411 ? -8.267 -25.170 14.250 1.00 43.03 411 TYR A C 1
ATOM 3231 O O . TYR A 1 411 ? -8.300 -24.092 14.823 1.00 43.03 411 TYR A O 1
ATOM 3239 N N . GLY A 1 412 ? -8.780 -26.283 14.781 1.00 37.78 412 GLY A N 1
ATOM 3240 C CA . GLY A 1 412 ? -8.910 -26.528 16.226 1.00 37.78 412 GLY A CA 1
ATOM 3241 C C . GLY A 1 412 ? -9.605 -25.489 17.124 1.00 37.78 412 GLY A C 1
ATOM 3242 O O . GLY A 1 412 ? -9.177 -25.342 18.262 1.00 37.78 412 GLY A O 1
ATOM 3243 N N . ALA A 1 413 ? -10.646 -24.773 16.687 1.00 44.56 413 ALA A N 1
ATOM 3244 C CA . ALA A 1 413 ? -11.383 -23.876 17.587 1.00 44.56 413 ALA A CA 1
ATOM 3245 C C . ALA A 1 413 ? -12.505 -24.624 18.336 1.00 44.56 413 ALA A C 1
ATOM 3247 O O . ALA A 1 413 ? -13.506 -25.010 17.727 1.00 44.56 413 ALA A O 1
ATOM 3248 N N . GLU A 1 414 ? -12.329 -24.840 19.645 1.00 49.41 414 GLU A N 1
ATOM 3249 C CA . GLU A 1 414 ? -13.433 -25.148 20.565 1.00 49.41 414 GLU A CA 1
ATOM 3250 C C . GLU A 1 414 ? -14.348 -23.913 20.720 1.00 49.41 414 GLU A C 1
ATOM 3252 O O . GLU A 1 414 ? -13.887 -22.789 20.522 1.00 49.41 414 GLU A O 1
ATOM 3257 N N . PRO A 1 415 ? -15.652 -24.084 21.005 1.00 52.06 415 PRO A N 1
ATOM 3258 C CA . PRO A 1 415 ? -16.563 -22.955 21.182 1.00 52.06 415 PRO A CA 1
ATOM 3259 C C . PRO A 1 415 ? -16.189 -22.121 22.418 1.00 52.06 415 PRO A C 1
ATOM 3261 O O . PRO A 1 415 ? -16.115 -22.660 23.522 1.00 52.06 415 PRO A O 1
ATOM 3264 N N . ASP A 1 416 ? -16.004 -20.810 22.223 1.00 57.03 416 ASP A N 1
ATOM 3265 C CA . ASP A 1 416 ? -15.619 -19.866 23.279 1.00 57.03 416 ASP A CA 1
ATOM 3266 C C . ASP A 1 416 ? -16.652 -19.833 24.420 1.00 57.03 416 ASP A C 1
ATOM 3268 O O . ASP A 1 416 ? -17.872 -19.885 24.200 1.00 57.03 416 ASP A O 1
ATOM 3272 N N . SER A 1 417 ? -16.176 -19.700 25.659 1.00 64.06 417 SER A N 1
ATOM 3273 C CA . SER A 1 417 ? -17.062 -19.564 26.814 1.00 64.06 417 SER A CA 1
ATOM 3274 C C . SER A 1 417 ? -17.753 -18.188 26.812 1.00 64.06 417 SER A C 1
ATOM 3276 O O . SER A 1 417 ? -17.159 -17.166 26.469 1.00 64.06 417 SER A O 1
ATOM 3278 N N . GLY A 1 418 ? -19.022 -18.109 27.239 1.00 69.56 418 GLY A N 1
ATOM 3279 C CA . GLY A 1 418 ? -19.745 -16.824 27.322 1.00 69.56 418 GLY A CA 1
ATOM 3280 C C . GLY A 1 418 ? -19.037 -15.772 28.197 1.00 69.56 418 GLY A C 1
ATOM 3281 O O . GLY A 1 418 ? -19.178 -14.569 27.981 1.00 69.56 418 GLY A O 1
ATOM 3282 N N . GLN A 1 419 ? -18.203 -16.224 29.138 1.00 74.62 419 GLN A N 1
ATOM 3283 C CA . GLN A 1 419 ? -17.397 -15.373 30.009 1.00 74.62 419 GLN A CA 1
ATOM 3284 C C . GLN A 1 419 ? -16.254 -14.664 29.259 1.00 74.62 419 GLN A C 1
ATOM 3286 O O . GLN A 1 419 ? -16.005 -13.484 29.508 1.00 74.62 419 GLN A O 1
ATOM 3291 N N . GLU A 1 420 ? -15.593 -15.337 28.315 1.00 82.25 420 GLU A N 1
ATOM 3292 C CA . GLU A 1 420 ? -14.543 -14.739 27.477 1.00 82.25 420 GLU A CA 1
ATOM 3293 C C . GLU A 1 420 ? -15.103 -13.656 26.553 1.00 82.25 420 GLU A C 1
ATOM 3295 O O . GLU A 1 420 ? -14.514 -12.580 26.418 1.00 82.25 420 GLU A O 1
ATOM 3300 N N . ILE A 1 421 ? -16.283 -13.894 25.972 1.00 84.69 421 ILE A N 1
ATOM 3301 C CA . ILE A 1 421 ? -16.967 -12.915 25.116 1.00 84.69 421 ILE A CA 1
ATOM 3302 C C . ILE A 1 421 ? -17.338 -11.660 25.917 1.00 84.69 421 ILE A C 1
ATOM 3304 O O . ILE A 1 421 ? -17.141 -10.545 25.429 1.00 84.69 421 ILE A O 1
ATOM 3308 N N . SER A 1 422 ? -17.826 -11.811 27.152 1.00 86.31 422 SER A N 1
ATOM 3309 C CA . SER A 1 422 ? -18.134 -10.672 28.026 1.00 86.31 422 SER A CA 1
ATOM 3310 C C . SER A 1 422 ? -16.873 -9.861 28.368 1.00 86.31 422 SER A C 1
ATOM 3312 O O . SER A 1 422 ? -16.869 -8.633 28.247 1.00 86.31 422 SER A O 1
ATOM 3314 N N . LEU A 1 423 ? -15.753 -10.527 28.682 1.00 88.19 423 LEU A N 1
ATOM 3315 C CA . LEU A 1 423 ? -14.460 -9.864 28.909 1.00 88.19 423 LEU A CA 1
ATOM 3316 C C . LEU A 1 423 ? -13.971 -9.098 27.671 1.00 88.19 423 LEU A C 1
ATOM 3318 O O . LEU A 1 423 ? -13.505 -7.961 27.792 1.00 88.19 423 LEU A O 1
ATOM 3322 N N . LEU A 1 424 ? -14.105 -9.688 26.480 1.00 90.50 424 LEU A N 1
ATOM 3323 C CA . LEU A 1 424 ? -13.787 -9.031 25.213 1.00 90.50 424 LEU A CA 1
ATOM 3324 C C . LEU A 1 424 ? -14.660 -7.786 24.999 1.00 90.50 424 LEU A C 1
ATOM 3326 O O . LEU A 1 424 ? -14.136 -6.720 24.671 1.00 90.50 424 LEU A O 1
ATOM 3330 N N . CYS A 1 425 ? -15.973 -7.892 25.227 1.00 92.19 425 CYS A N 1
ATOM 3331 C CA . CYS A 1 425 ? -16.908 -6.773 25.094 1.00 92.19 425 CYS A CA 1
ATOM 3332 C C . CYS A 1 425 ? -16.573 -5.633 26.067 1.00 92.19 425 CYS A C 1
ATOM 3334 O O . CYS A 1 425 ? -16.584 -4.470 25.665 1.00 92.19 425 CYS A O 1
ATOM 3336 N N . GLY A 1 426 ? -16.189 -5.957 27.307 1.00 91.69 426 GLY A N 1
ATOM 3337 C CA . GLY A 1 426 ? -15.748 -4.975 28.300 1.00 91.69 426 GLY A CA 1
ATOM 3338 C C . GLY A 1 426 ? -14.521 -4.166 27.858 1.00 91.69 426 GLY A C 1
ATOM 3339 O O . GLY A 1 426 ? -14.440 -2.975 28.149 1.00 91.69 426 GLY A O 1
ATOM 3340 N N . LYS A 1 427 ? -13.595 -4.777 27.104 1.00 92.12 427 LYS A N 1
ATOM 3341 C CA . LYS A 1 427 ? -12.451 -4.069 26.495 1.00 92.12 427 LYS A CA 1
ATOM 3342 C C . LYS A 1 427 ? -12.835 -3.291 25.236 1.00 92.12 427 LYS A C 1
ATOM 3344 O O . LYS A 1 427 ? -12.274 -2.231 24.980 1.00 92.12 427 LYS A O 1
ATOM 3349 N N . LEU A 1 428 ? -13.763 -3.820 24.443 1.00 94.94 428 LEU A N 1
ATOM 3350 C CA . LEU A 1 428 ? -14.134 -3.272 23.140 1.00 94.94 428 LEU A CA 1
ATOM 3351 C C . LEU A 1 428 ? -15.003 -2.010 23.250 1.00 94.94 428 LEU A C 1
ATOM 3353 O O . LEU A 1 4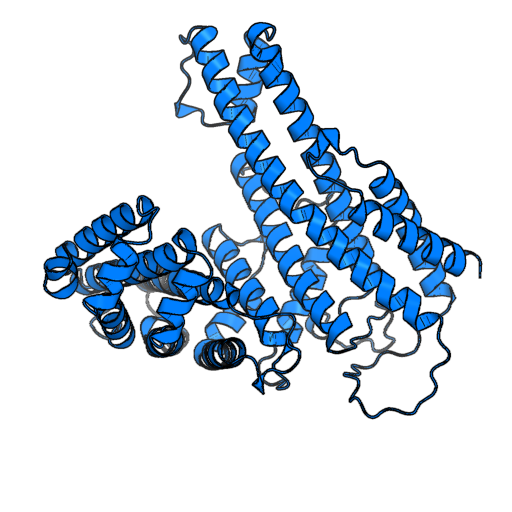28 ? -14.783 -1.061 22.501 1.00 94.94 428 LEU A O 1
ATOM 3357 N N . ILE A 1 429 ? -15.966 -1.969 24.177 1.00 96.19 429 ILE A N 1
ATOM 3358 C CA . ILE A 1 429 ? -16.919 -0.850 24.304 1.00 96.19 429 ILE A CA 1
ATOM 3359 C C . ILE A 1 429 ? -16.212 0.515 24.465 1.00 96.19 429 ILE A C 1
ATOM 3361 O O . ILE A 1 429 ? -16.523 1.413 23.677 1.00 96.19 429 ILE A O 1
ATOM 3365 N N . PRO A 1 430 ? -15.221 0.688 25.367 1.00 96.44 430 PRO A N 1
ATOM 3366 C CA . PRO A 1 430 ? -14.500 1.958 25.496 1.00 96.44 430 PRO A CA 1
ATOM 3367 C C . PRO A 1 430 ? -13.762 2.383 24.218 1.00 96.44 430 PRO A C 1
ATOM 3369 O O . PRO A 1 430 ? -13.654 3.571 23.921 1.00 96.44 430 PRO A O 1
ATOM 3372 N N . LEU A 1 431 ? -13.258 1.423 23.432 1.00 96.62 431 LEU A N 1
ATOM 3373 C CA . LEU A 1 431 ? -12.591 1.713 22.159 1.00 96.62 431 LEU A CA 1
ATOM 3374 C C . LEU A 1 431 ? -13.584 2.245 21.121 1.00 96.62 431 LEU A C 1
ATOM 3376 O O . LEU A 1 431 ? -13.287 3.199 20.404 1.00 96.62 431 LEU A O 1
ATOM 3380 N N . LEU A 1 432 ? -14.783 1.663 21.065 1.00 97.50 432 LEU A N 1
ATOM 3381 C CA . LEU A 1 432 ? -15.843 2.107 20.160 1.00 97.50 432 LEU A CA 1
ATOM 3382 C C . LEU A 1 432 ? -16.362 3.499 20.532 1.00 97.50 432 LEU A C 1
ATOM 3384 O O . LEU A 1 432 ? -16.600 4.311 19.645 1.00 97.50 432 LEU A O 1
ATOM 3388 N N . GLU A 1 433 ? -16.466 3.808 21.824 1.00 96.44 433 GLU A N 1
ATOM 3389 C CA . GLU A 1 433 ? -16.828 5.149 22.300 1.00 96.44 433 GLU A CA 1
ATOM 3390 C C . GLU A 1 433 ? -15.826 6.212 21.849 1.00 96.44 433 GLU A C 1
ATOM 3392 O O . GLU A 1 433 ? -16.221 7.272 21.368 1.00 96.44 433 GLU A O 1
ATOM 3397 N N . ARG A 1 434 ? -14.524 5.916 21.920 1.00 96.44 434 ARG A N 1
ATOM 3398 C CA . ARG A 1 434 ? -13.483 6.816 21.400 1.00 96.44 434 ARG A CA 1
ATOM 3399 C C . ARG A 1 434 ? -13.613 7.035 19.894 1.00 96.44 434 ARG A C 1
ATOM 3401 O O . ARG A 1 434 ? -13.526 8.167 19.423 1.00 96.44 434 ARG A O 1
ATOM 3408 N N . LEU A 1 435 ? -13.899 5.975 19.138 1.00 96.38 435 LEU A N 1
ATOM 3409 C CA . LEU A 1 435 ? -14.116 6.059 17.692 1.00 96.38 435 LEU A CA 1
ATOM 3410 C C . LEU A 1 435 ? -15.346 6.894 17.303 1.00 96.38 435 LEU A C 1
ATOM 3412 O O . LEU A 1 435 ? -15.325 7.564 16.269 1.00 96.38 435 LEU A O 1
ATOM 3416 N N . GLU A 1 436 ? -16.408 6.891 18.114 1.00 94.38 436 GLU A N 1
ATOM 3417 C CA . GLU A 1 436 ? -17.588 7.743 17.897 1.00 94.38 436 GLU A CA 1
ATOM 3418 C C . GLU A 1 436 ? -17.260 9.239 18.033 1.00 94.38 436 GLU A C 1
ATOM 3420 O O . GLU A 1 436 ? -17.857 10.065 17.335 1.00 94.38 436 GLU A O 1
ATOM 3425 N N . LEU A 1 437 ? -16.287 9.585 18.884 1.00 93.94 437 LEU A N 1
ATOM 3426 C CA . LEU A 1 437 ? -15.867 10.961 19.168 1.00 93.94 437 LEU A CA 1
ATOM 3427 C C . LEU A 1 437 ? -14.917 11.556 18.115 1.00 93.94 437 LEU A C 1
ATOM 3429 O O . LEU A 1 437 ? -14.592 12.745 18.188 1.00 93.94 437 LEU A O 1
ATOM 3433 N N . LEU A 1 438 ? -14.485 10.777 17.117 1.00 93.75 438 LEU A N 1
ATOM 3434 C CA . LEU A 1 438 ? -13.614 11.272 16.050 1.00 93.75 438 LEU A CA 1
ATOM 3435 C C . LEU A 1 438 ? -14.269 12.420 15.270 1.00 93.75 438 LEU A C 1
ATOM 3437 O O . LEU A 1 438 ? -15.409 12.318 14.805 1.00 93.75 438 LEU A O 1
ATOM 3441 N N . SER A 1 439 ? -13.521 13.509 15.079 1.00 92.12 439 SER A N 1
ATOM 3442 C CA . SER A 1 439 ? -13.975 14.700 14.353 1.00 92.12 439 SER A CA 1
ATOM 3443 C C . SER A 1 439 ? -13.636 14.621 12.862 1.00 92.12 439 SER A C 1
ATOM 3445 O O . SER A 1 439 ? -12.465 14.519 12.498 1.00 92.12 439 SER A O 1
ATOM 3447 N N . GLU A 1 440 ? -14.647 14.751 11.993 1.00 93.31 440 GLU A N 1
ATOM 3448 C CA . GLU A 1 440 ? -14.448 14.836 10.535 1.00 93.31 440 GLU A CA 1
ATOM 3449 C C . GLU A 1 440 ? -13.565 16.031 10.144 1.00 93.31 440 GLU A C 1
ATOM 3451 O O . GLU A 1 440 ? -12.800 15.934 9.190 1.00 93.31 440 GLU A O 1
ATOM 3456 N N . GLU A 1 441 ? -13.614 17.131 10.905 1.00 91.19 441 GLU A N 1
ATOM 3457 C CA . GLU A 1 441 ? -12.802 18.330 10.665 1.00 91.19 441 GLU A CA 1
ATOM 3458 C C . GLU A 1 441 ? -11.309 18.064 10.890 1.00 91.19 441 GLU A C 1
ATOM 3460 O O . GLU A 1 441 ? -10.478 18.448 10.070 1.00 91.19 441 GLU A O 1
ATOM 3465 N N . LYS A 1 442 ? -10.960 17.365 11.978 1.00 91.19 442 LYS A N 1
ATOM 3466 C CA . LYS A 1 442 ? -9.558 17.049 12.299 1.00 91.19 442 LYS A CA 1
ATOM 3467 C C . LYS A 1 442 ? -8.996 15.974 11.375 1.00 91.19 442 LYS A C 1
ATOM 3469 O O . LYS A 1 442 ? -7.869 16.069 10.894 1.00 91.19 442 LYS A O 1
ATOM 3474 N N . VAL A 1 443 ? -9.798 14.942 11.133 1.00 91.38 443 VAL A N 1
ATOM 3475 C CA . VAL A 1 443 ? -9.410 13.782 10.333 1.00 91.38 443 VAL A CA 1
ATOM 3476 C C . VAL A 1 443 ? -9.363 14.162 8.847 1.00 91.38 443 VAL A C 1
ATOM 3478 O O . VAL A 1 443 ? -8.424 13.793 8.150 1.00 91.38 443 VAL A O 1
ATOM 3481 N N . GLY A 1 444 ? -10.298 14.986 8.368 1.00 90.12 444 GLY A N 1
ATOM 3482 C CA . GLY A 1 444 ? -10.402 15.407 6.966 1.00 90.12 444 GLY A CA 1
ATOM 3483 C C . GLY A 1 444 ? -11.097 14.388 6.056 1.00 90.12 444 GLY A C 1
ATOM 3484 O O . GLY A 1 444 ? -11.002 14.495 4.837 1.00 90.12 444 GLY A O 1
ATOM 3485 N N . HIS A 1 445 ? -11.793 13.404 6.632 1.00 90.44 445 HIS A N 1
ATOM 3486 C CA . HIS A 1 445 ? -12.503 12.343 5.914 1.00 90.44 445 HIS A CA 1
ATOM 3487 C C . HIS A 1 445 ? -13.973 12.277 6.343 1.00 90.44 445 HIS A C 1
ATOM 3489 O O . HIS A 1 445 ? -14.316 12.598 7.479 1.00 90.44 445 HIS A O 1
ATOM 3495 N N . ASN A 1 446 ? -14.842 11.819 5.437 1.00 91.81 446 ASN A N 1
ATOM 3496 C CA . ASN A 1 446 ? -16.238 11.535 5.764 1.00 91.81 446 ASN A CA 1
ATOM 3497 C C . ASN A 1 446 ? -16.326 10.260 6.614 1.00 91.81 446 ASN A C 1
ATOM 3499 O O . ASN A 1 446 ? -15.890 9.197 6.176 1.00 91.81 446 ASN A O 1
ATOM 3503 N N . LEU A 1 447 ? -16.934 10.355 7.794 1.00 93.38 447 LEU A N 1
ATOM 3504 C CA . LEU A 1 447 ? -17.019 9.263 8.763 1.00 93.38 447 LEU A CA 1
ATOM 3505 C C . LEU A 1 447 ? -18.428 8.659 8.841 1.00 93.38 447 LEU A C 1
ATOM 3507 O O . LEU A 1 447 ? -18.735 7.924 9.776 1.00 93.38 447 LEU A O 1
ATOM 3511 N N . LYS A 1 448 ? -19.322 8.928 7.882 1.00 91.50 448 LYS A N 1
ATOM 3512 C CA . LYS A 1 448 ? -20.719 8.465 7.949 1.00 91.50 448 LYS A CA 1
ATOM 3513 C C . LYS A 1 448 ? -20.851 6.940 7.932 1.00 91.50 448 LYS A C 1
ATOM 3515 O O . LYS A 1 448 ? -21.613 6.385 8.722 1.00 91.50 448 LYS A O 1
ATOM 3520 N N . VAL A 1 449 ? -20.162 6.267 7.007 1.00 89.00 449 VAL A N 1
ATOM 3521 C CA . VAL A 1 449 ? -20.184 4.794 6.909 1.00 89.00 449 VAL A CA 1
ATOM 3522 C C . VAL A 1 449 ? -19.411 4.190 8.076 1.00 89.00 449 VAL A C 1
ATOM 3524 O O . VAL A 1 449 ? -19.937 3.324 8.768 1.00 89.00 449 VAL A O 1
ATOM 3527 N N . PHE A 1 450 ? -18.235 4.746 8.357 1.00 92.62 450 PHE A N 1
ATOM 3528 C CA . PHE A 1 450 ? -17.395 4.399 9.494 1.00 92.62 450 PHE A CA 1
ATOM 3529 C C . PHE A 1 450 ? -18.170 4.374 10.823 1.00 92.62 450 PHE A C 1
ATOM 3531 O O . PHE A 1 450 ? -18.245 3.346 11.494 1.00 92.62 450 PHE A O 1
ATOM 3538 N N . ARG A 1 451 ? -18.846 5.479 11.169 1.00 93.88 451 ARG A N 1
ATOM 3539 C CA . ARG A 1 451 ? -19.644 5.604 12.399 1.00 93.88 451 ARG A CA 1
ATOM 3540 C C . ARG A 1 451 ? -20.808 4.620 12.450 1.00 93.88 451 ARG A C 1
ATOM 3542 O O . ARG A 1 451 ? -21.179 4.192 13.536 1.00 93.88 451 ARG A O 1
ATOM 3549 N N . ARG A 1 452 ? -21.378 4.227 11.304 1.00 92.88 452 ARG A N 1
ATOM 3550 C CA . ARG A 1 452 ? -22.419 3.188 11.264 1.00 92.88 452 ARG A CA 1
ATOM 3551 C C . ARG A 1 452 ? -21.859 1.829 11.683 1.00 92.88 452 ARG A C 1
ATOM 3553 O O . ARG A 1 452 ? -22.514 1.141 12.459 1.00 92.88 452 ARG A O 1
ATOM 3560 N N . SER A 1 453 ? -20.674 1.458 11.197 1.00 93.12 453 SER A N 1
ATOM 3561 C CA . SER A 1 453 ? -20.012 0.210 11.597 1.00 93.12 453 SER A CA 1
ATOM 3562 C C . SER A 1 453 ? -19.653 0.220 13.084 1.00 93.12 453 SER A C 1
ATOM 3564 O O . SER A 1 453 ? -19.930 -0.754 13.780 1.00 93.12 453 SER A O 1
ATOM 3566 N N . VAL A 1 454 ? -19.125 1.342 13.588 1.00 96.25 454 VAL A N 1
ATOM 3567 C CA . VAL A 1 454 ? -18.818 1.527 15.018 1.00 96.25 454 VAL A CA 1
ATOM 3568 C C . VAL A 1 454 ? -20.075 1.375 15.878 1.00 96.25 454 VAL A C 1
ATOM 3570 O O . VAL A 1 454 ? -20.085 0.560 16.798 1.00 96.25 454 VAL A O 1
ATOM 3573 N N . ALA A 1 455 ? -21.155 2.090 15.545 1.00 94.44 455 ALA A N 1
ATOM 3574 C CA . ALA A 1 455 ? -22.411 2.034 16.294 1.00 94.44 455 ALA A CA 1
ATOM 3575 C C . ALA A 1 455 ? -23.032 0.629 16.278 1.00 94.44 455 ALA A C 1
ATOM 3577 O O . ALA A 1 455 ? -23.479 0.137 17.312 1.00 94.44 455 ALA A O 1
ATOM 3578 N N . SER A 1 456 ? -23.013 -0.045 15.122 1.00 94.56 456 SER A N 1
ATOM 3579 C CA . SER A 1 456 ? -23.528 -1.410 14.991 1.00 94.56 456 SER A CA 1
ATOM 3580 C C . SER A 1 456 ? -22.751 -2.394 15.866 1.00 94.56 456 SER A C 1
ATOM 3582 O O . SER A 1 456 ? -23.360 -3.183 16.587 1.00 94.56 456 SER A O 1
ATOM 3584 N N . LEU A 1 457 ? -21.414 -2.331 15.854 1.00 95.25 457 LEU A N 1
ATOM 3585 C CA . LEU A 1 457 ? -20.602 -3.196 16.707 1.00 95.25 457 LEU A CA 1
ATOM 3586 C C . LEU A 1 457 ? -20.787 -2.876 18.192 1.00 95.25 457 LEU A C 1
ATOM 3588 O O . LEU A 1 457 ? -20.838 -3.795 19.005 1.00 95.25 457 LEU A O 1
ATOM 3592 N N . LYS A 1 458 ? -20.943 -1.596 18.545 1.00 95.50 458 LYS A N 1
ATOM 3593 C CA . LYS A 1 458 ? -21.182 -1.164 19.926 1.00 95.50 458 LYS A CA 1
ATOM 3594 C C . LYS A 1 458 ? -22.491 -1.729 20.462 1.00 95.50 458 LYS A C 1
ATOM 3596 O O . LYS A 1 458 ? -22.512 -2.263 21.566 1.00 95.50 458 LYS A O 1
ATOM 3601 N N . GLU A 1 459 ? -23.559 -1.672 19.670 1.00 94.19 459 GLU A N 1
ATOM 3602 C CA . GLU A 1 459 ? -24.849 -2.265 20.027 1.00 94.19 459 GLU A CA 1
ATOM 3603 C C . GLU A 1 459 ? -24.727 -3.780 20.259 1.00 94.19 459 GLU A C 1
ATOM 3605 O O . GLU A 1 459 ? -25.152 -4.276 21.304 1.00 94.19 459 GLU A O 1
ATOM 3610 N N . MET A 1 460 ? -24.072 -4.504 19.343 1.00 93.06 460 MET A N 1
ATOM 3611 C CA . MET A 1 460 ? -23.837 -5.947 19.494 1.00 93.06 460 MET A CA 1
ATOM 3612 C C . MET A 1 460 ? -22.980 -6.278 20.726 1.00 93.06 460 MET A C 1
ATOM 3614 O O . MET A 1 460 ? -23.261 -7.250 21.427 1.00 93.06 460 MET A O 1
ATOM 3618 N N . ALA A 1 461 ? -21.955 -5.472 21.016 1.00 92.12 461 ALA A N 1
ATOM 3619 C CA . ALA A 1 461 ? -21.094 -5.650 22.183 1.00 92.12 461 ALA A CA 1
ATOM 3620 C C . ALA A 1 461 ? -21.849 -5.424 23.498 1.00 92.12 461 ALA A C 1
ATOM 3622 O O . ALA A 1 461 ? -21.697 -6.212 24.424 1.00 92.12 461 ALA A O 1
ATOM 3623 N N . ILE A 1 462 ? -22.707 -4.402 23.576 1.00 91.81 462 ILE A N 1
ATOM 3624 C CA . ILE A 1 462 ? -23.538 -4.145 24.762 1.00 91.81 462 ILE A CA 1
ATOM 3625 C C . ILE A 1 462 ? -24.518 -5.301 24.996 1.00 91.81 462 ILE A C 1
ATOM 3627 O O . ILE A 1 462 ? -24.663 -5.757 26.129 1.00 91.81 462 ILE A O 1
ATOM 3631 N N . GLN A 1 463 ? -25.155 -5.812 23.937 1.00 88.50 463 GLN A N 1
ATOM 3632 C CA . GLN A 1 463 ? -26.077 -6.949 24.040 1.00 88.50 463 GLN A CA 1
ATOM 3633 C C . GLN A 1 463 ? -25.383 -8.208 24.577 1.00 88.50 463 GLN A C 1
ATOM 3635 O O . GLN A 1 463 ? -25.928 -8.878 25.449 1.00 88.50 463 GLN A O 1
ATOM 3640 N N . LYS A 1 464 ? -24.170 -8.504 24.096 1.00 85.31 464 LYS A N 1
ATOM 3641 C CA . LYS A 1 464 ? -23.361 -9.657 24.532 1.00 85.31 464 LYS A CA 1
ATOM 3642 C C . LYS A 1 464 ? -22.651 -9.461 25.871 1.00 85.31 464 LYS A C 1
ATOM 3644 O O . LYS A 1 464 ? -22.194 -10.431 26.455 1.00 85.31 464 LYS A O 1
ATOM 3649 N N . PHE A 1 465 ? -22.512 -8.223 26.336 1.00 84.00 465 PHE A N 1
ATOM 3650 C CA . PHE A 1 465 ? -21.974 -7.927 27.662 1.00 84.00 465 PHE A CA 1
ATOM 3651 C C . PHE A 1 465 ? -23.032 -8.108 28.759 1.00 84.00 465 PHE A C 1
ATOM 3653 O O . PHE A 1 465 ? -22.695 -8.456 29.888 1.00 84.00 465 PHE A O 1
ATOM 3660 N N . ALA A 1 466 ? -24.300 -7.839 28.430 1.00 72.56 466 ALA A N 1
ATOM 3661 C CA . ALA A 1 466 ? -25.426 -7.898 29.360 1.00 72.56 466 ALA A CA 1
ATOM 3662 C C . ALA A 1 466 ? -26.099 -9.282 29.463 1.00 72.56 466 ALA A C 1
ATOM 3664 O O . ALA A 1 466 ? -26.843 -9.506 30.420 1.00 72.56 466 ALA A O 1
ATOM 3665 N N . GLY A 1 467 ? -25.888 -10.160 28.478 1.00 59.41 467 GLY A N 1
ATOM 3666 C CA . GLY A 1 467 ? -26.342 -11.557 28.477 1.00 59.41 467 GLY A CA 1
ATOM 3667 C C . GLY A 1 467 ? -25.233 -12.497 28.905 1.00 59.41 467 GLY A C 1
ATOM 3668 O O . GLY A 1 467 ? -25.562 -13.470 29.618 1.00 59.41 467 GLY A O 1
#

Radius of gyration: 25.19 Å; Cα contacts (8 Å, |Δi|>4): 484; chains: 1; bounding box: 64×66×61 Å

Mean predicted aligned error: 9.44 Å